Protein 3A4M (pdb70)

Secondary structure (DSSP, 8-state):
--EEEEEE--TTSSHHHHHHHHHHHHHHTT--EEEE-THHHHTTSSS--GGGHHHHHHHHHHHHHHHHTTSEEEE-S---SHHHHHHHHHHHHHTT-EEEEEEEE--HHHHHHHHHHTT-SS-HHHHHHHHHH---TTSS-GGG--SEEEETTS---HHHHHHHHHHHHTSPP---HHHHHHHHHHHHHHHHHHHHT--HHHHHHHHHHHHHHHHHHH---HHHHHHHHHHHHHH-/--EEEEEE--TTSSHHHHHHHHHHHHHHTT--EEEE-THHHHTTSSS--TTHHHHHHHHHHHHHHHHHTTSEEEE-S---SHHHHHHHHHHHHHTT-EEEEEEEE--HHHHHHHHHHTT-SS-HHHHHHHHHH---TTSS-GGG--SEEEETTS---HHHHHHHHHHHHTSPP---HHHHHHHHHHHHHHHHHHHTT--HHHHHHHHHHHHHHHHHHH---HHHHHHHHHHHHHH-

Radius of gyration: 24.43 Å; Cα contacts (8 Å, |Δi|>4): 632; chains: 2; bounding box: 71×42×61 Å

Structure (mmCIF, N/CA/C/O backbone):
data_3A4M
#
_entry.id   3A4M
#
_cell.length_a   58.156
_cell.length_b   74.524
_cell.length_c   64.817
_cell.angle_alpha   90.00
_cell.angle_beta   113.37
_cell.angle_gamma   90.00
#
_symmetry.space_group_name_H-M   'P 1 21 1'
#
loop_
_entity.id
_entity.type
_entity.pdbx_description
1 polymer 'L-seryl-tRNA(Sec) kinase'
2 non-polymer "ADENOSINE-5'-DIPHOSPHATE"
3 non-polymer 'MAGNESIUM ION'
4 non-polymer 'IODIDE ION'
5 non-polymer 1,2-ETHANEDIOL
6 water water
#
loop_
_atom_site.group_PDB
_atom_site.id
_atom_site.type_symbol
_atom_site.label_atom_id
_atom_site.label_alt_id
_atom_site.label_comp_id
_atom_site.label_asym_id
_atom_site.label_entity_id
_atom_site.label_seq_id
_atom_site.pdbx_PDB_ins_code
_atom_site.Cartn_x
_atom_site.Cartn_y
_atom_site.Cartn_z
_atom_site.occupancy
_atom_site.B_iso_or_equiv
_atom_site.auth_seq_id
_atom_site.auth_comp_id
_atom_site.auth_asym_id
_atom_site.auth_atom_id
_atom_site.pdbx_PDB_model_num
ATOM 1 N N . ASP A 1 3 ? 10.219 11.256 6.260 1.00 37.75 3 ASP A N 1
ATOM 2 C CA . ASP A 1 3 ? 10.888 10.233 7.054 1.00 33.60 3 ASP A CA 1
ATOM 3 C C . ASP A 1 3 ? 9.895 9.250 7.627 1.00 28.47 3 ASP A C 1
ATOM 4 O O . ASP A 1 3 ? 10.102 8.045 7.509 1.00 27.74 3 ASP A O 1
ATOM 9 N N . ILE A 1 4 ? 8.817 9.789 8.205 1.00 24.17 4 ILE A N 1
ATOM 10 C CA . ILE A 1 4 ? 7.742 9.000 8.734 1.00 18.25 4 ILE A CA 1
ATOM 11 C C . ILE A 1 4 ? 6.683 9.015 7.634 1.00 20.50 4 ILE A C 1
ATOM 12 O O . ILE A 1 4 ? 6.541 10.021 6.942 1.00 25.35 4 ILE A O 1
ATOM 17 N N . MET A 1 5 ? 5.972 7.912 7.410 1.00 17.43 5 MET A N 1
ATOM 18 C CA . MET A 1 5 ? 4.853 7.885 6.440 1.00 17.65 5 MET A CA 1
ATOM 19 C C . MET A 1 5 ? 3.638 7.228 7.065 1.00 15.26 5 MET A C 1
ATOM 20 O O . MET A 1 5 ? 3.791 6.306 7.922 1.00 15.68 5 MET A O 1
ATOM 25 N N . LEU A 1 6 ? 2.444 7.651 6.594 1.00 15.21 6 LEU A N 1
ATOM 26 C CA . LEU A 1 6 ? 1.173 7.047 6.901 1.00 14.19 6 LEU A CA 1
ATOM 27 C C . LEU A 1 6 ? 0.786 6.038 5.806 1.00 19.23 6 LEU A C 1
ATOM 28 O O . LEU A 1 6 ? 0.689 6.388 4.637 1.00 19.80 6 LEU A O 1
ATOM 33 N N . ILE A 1 7 ? 0.566 4.775 6.165 1.00 13.19 7 ILE A N 1
ATOM 34 C CA . ILE A 1 7 ? 0.168 3.786 5.152 1.00 12.45 7 ILE A CA 1
ATOM 35 C C . ILE A 1 7 ? -1.311 3.454 5.429 1.00 15.45 7 ILE A C 1
ATOM 36 O O . ILE A 1 7 ? -1.661 3.114 6.567 1.00 15.26 7 ILE A O 1
ATOM 41 N N . ILE A 1 8 ? -2.148 3.627 4.405 1.00 11.81 8 ILE A N 1
ATOM 42 C CA . ILE A 1 8 ? -3.642 3.492 4.522 1.00 11.91 8 ILE A CA 1
ATOM 43 C C . ILE A 1 8 ? -4.016 2.292 3.737 1.00 14.24 8 ILE A C 1
ATOM 44 O O . ILE A 1 8 ? -4.011 2.295 2.483 1.00 16.95 8 ILE A O 1
ATOM 49 N N . LEU A 1 9 ? -4.351 1.205 4.435 1.00 16.64 9 LEU A N 1
ATOM 50 C CA . LEU A 1 9 ? -4.972 0.080 3.749 1.00 16.96 9 LEU A CA 1
ATOM 51 C C . LEU A 1 9 ? -6.428 0.316 3.438 1.00 16.23 9 LEU A C 1
ATOM 52 O O . LEU A 1 9 ? -7.150 1.103 4.065 1.00 15.27 9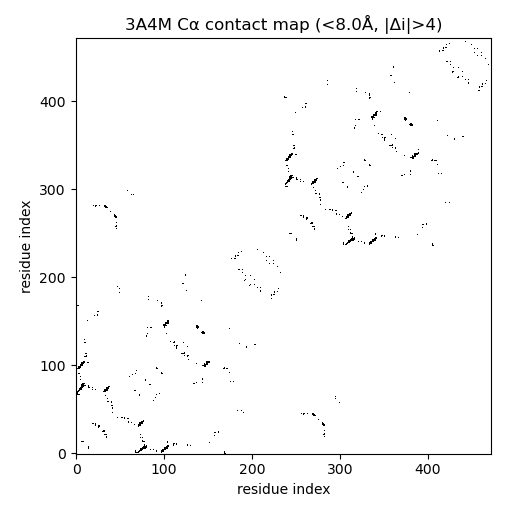 LEU A O 1
ATOM 57 N N . THR A 1 10 ? -6.876 -0.348 2.391 1.00 14.26 10 THR A N 1
ATOM 58 C CA . THR A 1 10 ? -8.301 -0.317 2.086 1.00 15.26 10 THR A CA 1
ATOM 59 C C . THR A 1 10 ? -8.635 -1.622 1.391 1.00 19.31 10 THR A C 1
ATOM 60 O O . THR A 1 10 ? -7.826 -2.145 0.615 1.00 18.14 10 THR A O 1
ATOM 64 N N . GLY A 1 11 ? -9.737 -2.241 1.794 1.00 17.85 11 GLY A N 1
ATOM 65 C CA . GLY A 1 11 ? -10.141 -3.463 1.109 1.00 16.07 11 GLY A CA 1
ATOM 66 C C . GLY A 1 11 ? -11.183 -4.198 1.944 1.00 21.48 11 GLY A C 1
ATOM 67 O O . GLY A 1 11 ? -11.287 -3.980 3.189 1.00 17.43 11 GLY A O 1
ATOM 68 N N . LEU A 1 12 ? -11.964 -5.049 1.271 1.00 18.81 12 LEU A N 1
ATOM 69 C CA . LEU A 1 12 ? -13.150 -5.631 1.921 1.00 18.35 12 LEU A CA 1
ATOM 70 C C . LEU A 1 12 ? -12.759 -6.659 3.005 1.00 18.25 12 LEU A C 1
ATOM 71 O O . LEU A 1 12 ? -11.593 -7.109 3.083 1.00 19.48 12 LEU A O 1
ATOM 76 N N . PRO A 1 13 ? -13.742 -7.039 3.857 1.00 20.76 13 PRO A N 1
ATOM 77 C CA . PRO A 1 13 ? -13.485 -8.019 4.923 1.00 19.23 13 PRO A CA 1
ATOM 78 C C . PRO A 1 13 ? -13.054 -9.367 4.320 1.00 21.66 13 PRO A C 1
ATOM 79 O O . PRO A 1 13 ? -13.601 -9.852 3.337 1.00 17.99 13 PRO A O 1
ATOM 83 N N . GLY A 1 14 ? -12.013 -9.918 4.929 1.00 19.45 14 GLY A N 1
ATOM 84 C CA . GLY A 1 14 ? -11.459 -11.211 4.510 1.00 22.10 14 GLY A CA 1
ATOM 85 C C . GLY A 1 14 ? -10.392 -11.070 3.461 1.00 18.34 14 GLY A C 1
ATOM 86 O O . GLY A 1 14 ? -9.774 -12.067 3.025 1.00 19.04 14 GLY A O 1
ATOM 87 N N . VAL A 1 15 ? -10.197 -9.849 2.958 1.00 18.11 15 VAL A N 1
ATOM 88 C CA . VAL A 1 15 ? -9.221 -9.647 1.893 1.00 16.53 15 VAL A CA 1
ATOM 89 C C . VAL A 1 15 ? -7.763 -9.907 2.309 1.00 19.67 15 VAL A C 1
ATOM 90 O O . VAL A 1 15 ? -6.972 -10.299 1.443 1.00 20.65 15 VAL A O 1
ATOM 94 N N . GLY A 1 16 ? -7.441 -9.681 3.590 1.00 20.83 16 GLY A N 1
ATOM 95 C CA . GLY A 1 16 ? -6.174 -9.999 4.198 1.00 18.75 16 GLY A CA 1
ATOM 96 C C . GLY A 1 16 ? -5.440 -8.717 4.647 1.00 18.73 16 GLY A C 1
ATOM 97 O O . GLY A 1 16 ? -4.209 -8.679 4.690 1.00 15.23 16 GLY A O 1
ATOM 98 N N . LYS A 1 17 ? -6.183 -7.655 4.979 1.00 16.23 17 LYS A N 1
ATOM 99 C CA . LYS A 1 17 ? -5.537 -6.481 5.575 1.00 16.18 17 LYS A CA 1
ATOM 100 C C . LYS A 1 17 ? -4.739 -6.762 6.830 1.00 16.68 17 LYS A C 1
ATOM 101 O O . LYS A 1 17 ? -3.625 -6.235 6.980 1.00 15.74 17 LYS A O 1
ATOM 107 N N . SER A 1 18 ? -5.345 -7.474 7.823 1.00 18.54 18 SER A N 1
ATOM 108 C CA . SER A 1 18 ? -4.581 -7.703 9.059 1.00 18.78 18 SER A CA 1
ATOM 109 C C . SER A 1 18 ? -3.306 -8.517 8.822 1.00 19.61 18 SER A C 1
ATOM 110 O O . SER A 1 18 ? -2.261 -8.204 9.371 1.00 15.19 18 SER A O 1
ATOM 113 N N . THR A 1 19 ? -3.412 -9.554 7.992 1.00 17.84 19 THR A N 1
ATOM 114 C CA . THR A 1 19 ? -2.283 -10.446 7.732 1.00 16.27 19 THR A CA 1
ATOM 115 C C . THR A 1 19 ? -1.210 -9.630 6.993 1.00 17.87 19 THR A C 1
ATOM 116 O O . THR A 1 19 ? 0.042 -9.663 7.333 1.00 18.01 19 THR A O 1
ATOM 120 N N . PHE A 1 20 ? -1.682 -8.845 6.033 1.00 18.61 20 PHE A N 1
ATOM 121 C CA . PHE A 1 20 ? -0.738 -8.018 5.240 1.00 19.42 20 PHE A CA 1
ATOM 122 C C . PHE A 1 20 ? -0.062 -6.980 6.164 1.00 15.55 20 PHE A C 1
ATOM 123 O O . PHE A 1 20 ? 1.152 -6.781 6.150 1.00 17.03 20 PHE A O 1
ATOM 131 N N . SER A 1 21 ? -0.842 -6.411 7.094 1.00 17.50 21 SER A N 1
ATOM 132 C CA . SER A 1 21 ? -0.244 -5.368 7.961 1.00 16.44 21 SER A CA 1
ATOM 133 C C . SER A 1 21 ? 0.930 -5.974 8.790 1.00 16.72 21 SER A C 1
ATOM 134 O O . SER A 1 21 ? 2.001 -5.383 8.979 1.00 15.95 21 SER A O 1
ATOM 137 N N . LYS A 1 22 ? 0.650 -7.151 9.360 1.00 19.80 22 LYS A N 1
ATOM 138 C CA . LYS A 1 22 ? 1.578 -7.836 10.218 1.00 17.82 22 LYS A CA 1
ATOM 139 C C . LYS A 1 22 ? 2.853 -8.188 9.459 1.00 19.12 22 LYS A C 1
ATOM 140 O O . LYS A 1 22 ? 3.951 -7.960 9.978 1.00 18.41 22 LYS A O 1
ATOM 146 N N . ASN A 1 23 ? 2.706 -8.697 8.261 1.00 15.98 23 ASN A N 1
ATOM 147 C CA . ASN A 1 23 ? 3.832 -9.024 7.402 1.00 20.66 23 ASN A CA 1
ATOM 148 C C . ASN A 1 23 ? 4.633 -7.823 6.993 1.00 17.54 23 ASN A C 1
ATOM 149 O O . ASN A 1 23 ? 5.840 -7.873 7.077 1.00 18.17 23 ASN A O 1
ATOM 154 N N . LEU A 1 24 ? 3.943 -6.782 6.554 1.00 17.48 24 LEU A N 1
ATOM 155 C CA . LEU A 1 24 ? 4.593 -5.509 6.148 1.00 18.97 24 LEU A CA 1
ATOM 156 C C . LEU A 1 24 ? 5.311 -4.898 7.346 1.00 16.53 24 LEU A C 1
ATOM 157 O O . LEU A 1 24 ? 6.502 -4.491 7.256 1.00 16.68 24 LEU A O 1
ATOM 162 N N . ALA A 1 25 ? 4.645 -4.847 8.508 1.00 15.40 25 ALA A N 1
ATOM 163 C CA . ALA A 1 25 ? 5.330 -4.314 9.708 1.00 14.53 25 ALA A CA 1
ATOM 164 C C . ALA A 1 25 ? 6.590 -5.115 10.063 1.00 16.76 25 ALA A C 1
ATOM 165 O O . ALA A 1 25 ? 7.562 -4.549 10.498 1.00 17.16 25 ALA A O 1
ATOM 167 N N . LYS A 1 26 ? 6.548 -6.431 9.930 1.00 17.63 26 LYS A N 1
ATOM 168 C CA . LYS A 1 26 ? 7.715 -7.195 10.302 1.00 22.61 26 LYS A CA 1
ATOM 169 C C . LYS A 1 26 ? 8.885 -6.828 9.355 1.00 22.14 26 LYS A C 1
ATOM 170 O O . LYS A 1 26 ? 10.000 -6.633 9.839 1.00 22.74 26 LYS A O 1
ATOM 176 N N . ILE A 1 27 ? 8.648 -6.730 8.037 1.00 21.93 27 ILE A N 1
ATOM 177 C CA . ILE A 1 27 ? 9.738 -6.342 7.103 1.00 20.94 27 ILE A CA 1
ATOM 178 C C . ILE A 1 27 ? 10.238 -4.919 7.331 1.00 23.16 27 ILE A C 1
ATOM 179 O O . ILE A 1 27 ? 11.466 -4.624 7.313 1.00 18.63 27 ILE A O 1
ATOM 184 N N . LEU A 1 28 ? 9.308 -4.006 7.565 1.00 16.99 28 LEU A N 1
ATOM 185 C CA . LEU A 1 28 ? 9.744 -2.649 7.856 1.00 17.63 28 LEU A CA 1
ATOM 186 C C . LEU A 1 28 ? 10.631 -2.612 9.108 1.00 16.52 28 LEU A C 1
ATOM 187 O O . LEU A 1 28 ? 11.705 -1.913 9.156 1.00 18.68 28 LEU A O 1
ATOM 192 N N . SER A 1 29 ? 10.243 -3.358 10.166 1.00 16.31 29 SER A N 1
ATOM 193 C CA . SER A 1 29 ? 10.973 -3.235 11.406 1.00 17.60 29 SER A CA 1
ATOM 194 C C . SER A 1 29 ? 12.363 -3.888 11.192 1.00 19.88 29 SER A C 1
ATOM 195 O O . SER A 1 29 ? 13.367 -3.496 11.821 1.00 20.67 29 SER A O 1
ATOM 198 N N . LYS A 1 30 ? 12.401 -4.864 10.300 1.00 19.60 30 LYS A N 1
ATOM 199 C CA . LYS A 1 30 ? 13.674 -5.568 9.972 1.00 24.06 30 LYS A CA 1
ATOM 200 C C . LYS A 1 30 ? 14.638 -4.565 9.296 1.00 23.54 30 LYS A C 1
ATOM 201 O O . LYS A 1 30 ? 15.888 -4.677 9.379 1.00 24.53 30 LYS A O 1
ATOM 207 N N . ASN A 1 31 ? 14.068 -3.550 8.638 1.00 23.22 31 ASN A N 1
ATOM 208 C CA . ASN A 1 31 ? 14.885 -2.458 8.093 1.00 23.11 31 ASN A CA 1
ATOM 209 C C . ASN A 1 31 ? 15.013 -1.267 9.047 1.00 19.56 31 ASN A C 1
ATOM 210 O O . ASN A 1 31 ? 15.347 -0.173 8.618 1.00 19.39 31 ASN A O 1
ATOM 215 N N . ASN A 1 32 ? 14.810 -1.512 10.334 1.00 18.93 32 ASN A N 1
ATOM 216 C CA . ASN A 1 32 ? 14.981 -0.505 11.368 1.00 19.59 32 ASN A CA 1
ATOM 217 C C . ASN A 1 32 ? 13.977 0.637 11.203 1.00 21.14 32 ASN A C 1
ATOM 218 O O . ASN A 1 32 ? 14.271 1.760 11.574 1.00 24.99 32 ASN A O 1
ATOM 223 N N . ILE A 1 33 ? 12.784 0.349 10.664 1.00 17.22 33 ILE A N 1
ATOM 224 C CA . ILE A 1 33 ? 11.802 1.441 10.654 1.00 16.93 33 ILE A CA 1
ATOM 225 C C . ILE A 1 33 ? 10.901 1.204 11.903 1.00 16.85 33 ILE A C 1
ATOM 226 O O . ILE A 1 33 ? 10.472 0.084 12.146 1.00 16.04 33 ILE A O 1
ATOM 231 N N . ASP A 1 34 ? 10.582 2.282 12.620 1.00 17.64 34 ASP A N 1
ATOM 232 C CA . ASP A 1 34 ? 9.651 2.162 13.762 1.00 18.15 34 ASP A CA 1
ATOM 233 C C . ASP A 1 34 ? 8.259 2.332 13.189 1.00 16.77 34 ASP A C 1
ATOM 234 O O . ASP A 1 34 ? 7.924 3.403 12.695 1.00 16.87 34 ASP A O 1
ATOM 239 N N . VAL A 1 35 ? 7.473 1.251 13.261 1.00 16.94 35 VAL A N 1
ATOM 240 C CA . VAL A 1 35 ? 6.126 1.266 12.676 1.00 15.91 35 VAL A CA 1
ATOM 241 C C . VAL A 1 35 ? 5.118 0.653 13.668 1.00 16.93 35 VAL A C 1
ATOM 242 O O . VAL A 1 35 ? 5.460 -0.252 14.406 1.00 14.38 35 VAL A O 1
ATOM 246 N N . ILE A 1 36 ? 3.918 1.227 13.702 1.00 13.95 36 ILE A N 1
ATOM 247 C CA . ILE A 1 36 ? 2.834 0.681 14.490 1.00 14.33 36 ILE A CA 1
ATOM 248 C C . ILE A 1 36 ? 1.593 0.341 13.608 1.00 13.10 36 ILE A C 1
ATOM 249 O O . ILE A 1 36 ? 1.306 1.010 12.598 1.00 14.64 36 ILE A O 1
ATOM 254 N N . VAL A 1 37 ? 0.877 -0.731 13.932 1.00 12.94 37 VAL A N 1
ATOM 255 C CA . VAL A 1 37 ? -0.306 -1.067 13.100 1.00 11.58 37 VAL A CA 1
ATOM 256 C C . VAL A 1 37 ? -1.496 -0.666 13.926 1.00 14.57 37 VAL A C 1
ATOM 257 O O . VAL A 1 37 ? -1.620 -1.113 15.086 1.00 15.27 37 VAL A O 1
ATOM 261 N N . LEU A 1 38 ? -2.366 0.195 13.390 1.00 12.18 38 LEU A N 1
ATOM 262 C CA . LEU A 1 38 ? -3.496 0.676 14.175 1.00 13.67 38 LEU A CA 1
ATOM 263 C C . LEU A 1 38 ? -4.775 0.516 13.381 1.00 15.87 38 LEU A C 1
ATOM 264 O O . LEU A 1 38 ? -4.819 0.771 12.183 1.00 15.97 38 LEU A O 1
ATOM 269 N N . GLY A 1 39 ? -5.842 0.075 14.055 1.00 13.11 39 GLY A N 1
ATOM 270 C CA . GLY A 1 39 ? -7.096 -0.116 13.336 1.00 15.45 39 GLY A CA 1
ATOM 271 C C . GLY A 1 39 ? -8.248 0.001 14.333 1.00 17.80 39 GLY A C 1
ATOM 272 O O . GLY A 1 39 ? -7.971 -0.209 15.525 1.00 15.88 39 GLY A O 1
ATOM 273 N N . SER A 1 40 ? -9.458 0.294 13.831 1.00 16.94 40 SER A N 1
ATOM 274 C CA . SER A 1 40 ? -10.657 0.466 14.691 1.00 16.06 40 SER A CA 1
ATOM 275 C C . SER A 1 40 ? -10.985 -0.786 15.459 1.00 14.78 40 SER A C 1
ATOM 276 O O . SER A 1 40 ? -11.557 -0.686 16.548 1.00 16.95 40 SER A O 1
ATOM 279 N N . ASP A 1 41 ? -10.603 -1.961 14.949 1.00 17.80 41 ASP A N 1
ATOM 280 C CA . ASP A 1 41 ? -10.998 -3.193 15.669 1.00 20.29 41 ASP A CA 1
ATOM 281 C C . ASP A 1 41 ? -10.251 -3.285 17.029 1.00 21.46 41 ASP A C 1
ATOM 282 O O . ASP A 1 41 ? -10.697 -3.967 17.966 1.00 20.34 41 ASP A O 1
ATOM 287 N N . LEU A 1 42 ? -9.132 -2.572 17.144 1.00 15.95 42 LEU A N 1
ATOM 288 C CA . LEU A 1 42 ? -8.455 -2.465 18.436 1.00 18.54 42 LEU A CA 1
ATOM 289 C C . LEU A 1 42 ? -9.381 -2.028 19.551 1.00 20.27 42 LEU A C 1
ATOM 290 O O . LEU A 1 42 ? -9.400 -2.632 20.676 1.00 19.31 42 LEU A O 1
ATOM 295 N N . ILE A 1 43 ? -10.128 -0.964 19.280 1.00 17.05 43 ILE A N 1
ATOM 296 C CA . ILE A 1 43 ? -11.015 -0.389 20.311 1.00 17.82 43 ILE A CA 1
ATOM 297 C C . ILE A 1 43 ? -12.380 -1.079 20.365 1.00 16.93 43 ILE A C 1
ATOM 298 O O . ILE A 1 43 ? -12.949 -1.363 21.457 1.00 14.66 43 ILE A O 1
ATOM 303 N N . ARG A 1 44 ? -12.884 -1.364 19.191 1.00 16.13 44 ARG A N 1
ATOM 304 C CA . ARG A 1 44 ? -14.209 -2.038 19.030 1.00 18.25 44 ARG A CA 1
ATOM 305 C C . ARG A 1 44 ? -14.260 -3.366 19.785 1.00 18.00 44 ARG A C 1
ATOM 306 O O . ARG A 1 44 ? -15.265 -3.646 20.480 1.00 21.03 44 ARG A O 1
ATOM 314 N N . GLU A 1 45 ? -13.193 -4.156 19.684 1.00 17.14 45 GLU A N 1
ATOM 315 C CA . GLU A 1 45 ? -13.156 -5.473 20.297 1.00 19.29 45 GLU A CA 1
ATOM 316 C C . GLU A 1 45 ? -12.786 -5.406 21.802 1.00 17.03 45 GLU A C 1
ATOM 317 O O . GLU A 1 45 ? -12.748 -6.445 22.478 1.00 18.47 45 GLU A O 1
ATOM 323 N N . SER A 1 46 ? -12.600 -4.206 22.314 1.00 16.28 46 SER A N 1
ATOM 324 C CA . SER A 1 46 ? -12.283 -3.996 23.725 1.00 19.99 46 SER A CA 1
ATOM 325 C C . SER A 1 46 ? -13.594 -3.841 24.488 1.00 16.01 46 SER A C 1
ATOM 326 O O . SER A 1 46 ? -13.603 -3.830 25.734 1.00 14.90 46 SER A O 1
ATOM 329 N N . PHE A 1 47 ? -14.699 -3.693 23.759 1.00 14.99 47 PHE A N 1
ATOM 330 C CA . PHE A 1 47 ? -16.013 -3.737 24.470 1.00 16.28 47 PHE A CA 1
ATOM 331 C C . PHE A 1 47 ? -16.497 -5.210 24.410 1.00 21.00 47 PHE A C 1
ATOM 332 O O . PHE A 1 47 ? -16.116 -5.980 23.486 1.00 17.85 47 PHE A O 1
ATOM 340 N N . PRO A 1 48 ? -17.284 -5.627 25.407 1.00 19.32 48 PRO A N 1
ATOM 341 C CA . PRO A 1 48 ? -17.702 -7.030 25.460 1.00 18.30 48 PRO A CA 1
ATOM 342 C C . PRO A 1 48 ? -18.845 -7.265 24.451 1.00 22.01 48 PRO A C 1
ATOM 343 O O . PRO A 1 48 ? -19.110 -8.429 24.019 1.00 23.04 48 PRO A O 1
ATOM 347 N N . VAL A 1 49 ? -19.501 -6.184 24.047 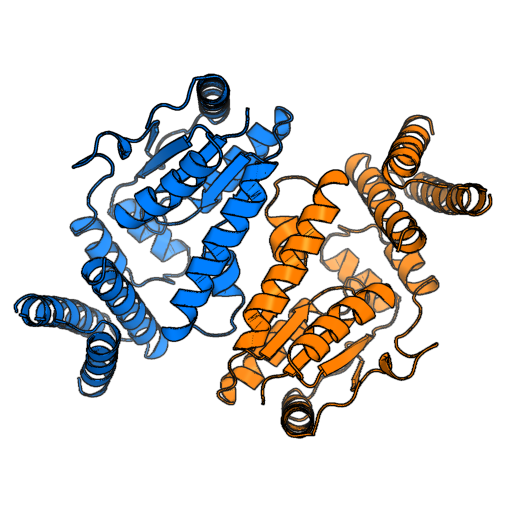1.00 17.39 49 VAL A N 1
ATOM 348 C CA . VAL A 1 49 ? -20.637 -6.259 23.076 1.00 20.94 49 VAL A CA 1
ATOM 349 C C . VAL A 1 49 ? -20.560 -5.102 22.096 1.00 22.04 49 VAL A C 1
ATOM 350 O O . VAL A 1 49 ? -19.753 -4.185 22.297 1.00 20.19 49 VAL A O 1
ATOM 354 N N . TRP A 1 50 ? -21.320 -5.162 20.993 1.00 19.85 50 TRP A N 1
ATOM 355 C CA . TRP A 1 50 ? -21.310 -4.049 20.078 1.00 21.71 50 TRP A CA 1
ATOM 356 C C . TRP A 1 50 ? -22.601 -3.233 20.263 1.00 21.64 50 TRP A C 1
ATOM 357 O O . TRP A 1 50 ? -23.685 -3.793 20.378 1.00 23.12 50 TRP A O 1
ATOM 368 N N . LYS A 1 51 ? -22.497 -1.921 20.273 1.00 19.47 51 LYS A N 1
ATOM 369 C CA . LYS A 1 51 ? -23.673 -1.053 20.228 1.00 21.69 51 LYS A CA 1
ATOM 370 C C . LYS A 1 51 ? -23.318 0.064 19.327 1.00 24.92 51 LYS A C 1
ATOM 371 O O . LYS A 1 51 ? -22.177 0.538 19.333 1.00 22.76 51 LYS A O 1
ATOM 377 N N . GLU A 1 52 ? -24.306 0.519 18.572 1.00 24.12 52 GLU A N 1
ATOM 378 C CA . GLU A 1 52 ? -24.123 1.594 17.624 1.00 22.00 52 GLU A CA 1
ATOM 379 C C . GLU A 1 52 ? -23.543 2.834 18.251 1.00 22.35 52 GLU A C 1
ATOM 380 O O . GLU A 1 52 ? -22.686 3.476 17.648 1.00 25.27 52 GLU A O 1
ATOM 386 N N . LYS A 1 53 ? -23.957 3.146 19.481 1.00 21.78 53 LYS A N 1
ATOM 387 C CA . LYS A 1 53 ? -23.440 4.303 20.166 1.00 19.79 53 LYS A CA 1
ATOM 388 C C . LYS A 1 53 ? -21.946 4.220 20.536 1.00 17.92 53 LYS A C 1
ATOM 389 O O . LYS A 1 53 ? -21.425 5.243 20.918 1.00 21.23 53 LYS A O 1
ATOM 395 N N . TYR A 1 54 ? -21.308 3.050 20.411 1.00 18.66 54 TYR A N 1
ATOM 396 C CA . TYR A 1 54 ? -19.862 2.968 20.683 1.00 18.93 54 TYR A CA 1
ATOM 397 C C . TYR A 1 54 ? -19.015 3.483 19.475 1.00 24.44 54 TYR A C 1
ATOM 398 O O . TYR A 1 54 ? -17.837 3.795 19.633 1.00 18.45 54 TYR A O 1
ATOM 407 N N . GLU A 1 55 ? -19.611 3.534 18.279 1.00 22.63 55 GLU A N 1
ATOM 408 C CA . GLU A 1 55 ? -18.847 3.702 17.008 1.00 21.03 55 GLU A CA 1
ATOM 409 C C . GLU A 1 55 ? -18.210 5.084 16.951 1.00 20.09 55 GLU A C 1
ATOM 410 O O . GLU A 1 55 ? -17.117 5.302 16.350 1.00 23.72 55 GLU A O 1
ATOM 416 N N . GLU A 1 56 ? -18.837 6.050 17.602 1.00 20.65 56 GLU A N 1
ATOM 417 C CA . GLU A 1 56 ? -18.248 7.373 17.592 1.00 23.98 56 GLU A CA 1
ATOM 418 C C . GLU A 1 56 ? -16.960 7.408 18.401 1.00 26.47 56 GLU A C 1
ATOM 419 O O . GLU A 1 56 ? -15.907 8.044 18.004 1.00 20.16 56 GLU A O 1
ATOM 425 N N . PHE A 1 57 ? -17.022 6.761 19.564 1.00 20.92 57 PHE A N 1
ATOM 426 C CA . PHE A 1 57 ? -15.817 6.709 20.413 1.00 20.84 57 PHE A CA 1
ATOM 427 C C . PHE A 1 57 ? -14.730 5.866 19.769 1.00 20.45 57 PHE A C 1
ATOM 428 O O . PHE A 1 57 ? -13.548 6.179 19.930 1.00 19.53 57 PHE A O 1
ATOM 436 N N . ILE A 1 58 ? -15.151 4.803 19.068 1.00 19.28 58 ILE A N 1
ATOM 437 C CA . ILE A 1 58 ? -14.219 3.878 18.420 1.00 17.70 58 ILE A CA 1
ATOM 438 C C . ILE A 1 58 ? -13.470 4.653 17.339 1.00 19.40 58 ILE A C 1
ATOM 439 O O . ILE A 1 58 ? -12.223 4.594 17.249 1.00 16.46 58 ILE A O 1
ATOM 444 N N . LYS A 1 59 ? -14.214 5.449 16.594 1.00 17.91 59 LYS A N 1
ATOM 445 C CA . LYS A 1 59 ? -13.669 6.166 15.455 1.00 22.03 59 LYS A CA 1
ATOM 446 C C . LYS A 1 59 ? -12.666 7.217 15.912 1.00 21.97 59 LYS A C 1
ATOM 447 O O . LYS A 1 59 ? -11.488 7.261 15.452 1.00 18.12 59 LYS A O 1
ATOM 453 N N . LYS A 1 60 ? -13.121 8.060 16.812 1.00 17.69 60 LYS A N 1
ATOM 454 C CA . LYS A 1 60 ? -12.272 9.121 17.287 1.00 20.03 60 LYS A CA 1
ATOM 455 C C . LYS A 1 60 ? -11.095 8.591 18.053 1.00 16.31 60 LYS A C 1
ATOM 456 O O . LYS A 1 60 ? -9.987 9.159 17.907 1.00 17.08 60 LYS A O 1
ATOM 462 N N . SER A 1 61 ? -11.273 7.499 18.792 1.00 16.07 61 SER A N 1
ATOM 463 C CA . SER A 1 61 ? -10.143 7.007 19.568 1.00 15.04 61 SER A CA 1
ATOM 464 C C . SER A 1 61 ? -9.071 6.502 18.545 1.00 17.32 61 SER A C 1
ATOM 465 O O . SER A 1 61 ? -7.869 6.604 18.767 1.00 17.30 61 SER A O 1
ATOM 468 N N . THR A 1 62 ? -9.543 5.931 17.457 1.00 15.11 62 THR A N 1
ATOM 469 C CA . THR A 1 62 ? -8.651 5.365 16.468 1.00 15.15 62 THR A CA 1
ATOM 470 C C . THR A 1 62 ? -7.854 6.533 15.815 1.00 16.12 62 THR A C 1
ATOM 471 O O . THR A 1 62 ? -6.626 6.465 15.638 1.00 14.89 62 THR A O 1
ATOM 475 N N . TYR A 1 63 ? -8.544 7.590 15.426 1.00 16.99 63 TYR A N 1
ATOM 476 C CA . TYR A 1 63 ? -7.893 8.736 14.806 1.00 17.11 63 TYR A CA 1
ATOM 477 C C . TYR A 1 63 ? -6.939 9.357 15.779 1.00 16.58 63 TYR A C 1
ATOM 478 O O . TYR A 1 63 ? -5.870 9.819 15.426 1.00 14.74 63 TYR A O 1
ATOM 487 N N . ARG A 1 64 ? -7.310 9.406 17.030 1.00 16.20 64 ARG A N 1
ATOM 488 C CA . ARG A 1 64 ? -6.386 9.972 18.020 1.00 19.30 64 ARG A CA 1
ATOM 489 C C . ARG A 1 64 ? -5.073 9.202 18.159 1.00 18.18 64 ARG A C 1
ATOM 490 O O . ARG A 1 64 ? -4.063 9.829 18.364 1.00 16.91 64 ARG A O 1
ATOM 498 N N . LEU A 1 65 ? -5.142 7.880 18.170 1.00 14.69 65 LEU A N 1
ATOM 499 C CA . LEU A 1 65 ? -3.966 7.097 18.365 1.00 16.75 65 LEU A CA 1
ATOM 500 C C . LEU A 1 65 ? -3.125 7.262 17.107 1.00 17.83 65 LEU A C 1
ATOM 501 O O . LEU A 1 65 ? -1.883 7.334 17.188 1.00 15.56 65 LEU A O 1
ATOM 506 N N . ILE A 1 66 ? -3.793 7.347 15.960 1.00 15.23 66 ILE A N 1
ATOM 507 C CA . ILE A 1 66 ? -3.008 7.475 14.697 1.00 18.79 66 ILE A CA 1
ATOM 508 C C . ILE A 1 66 ? -2.272 8.803 14.705 1.00 16.36 66 ILE A C 1
ATOM 509 O O . ILE A 1 66 ? -1.064 8.858 14.408 1.00 16.28 66 ILE A O 1
ATOM 514 N N . ASP A 1 67 ? -3.004 9.871 15.016 1.00 15.21 67 ASP A N 1
ATOM 515 C CA . ASP A 1 67 ? -2.423 11.245 15.083 1.00 18.45 67 ASP A CA 1
ATOM 516 C C . ASP A 1 67 ? -1.199 11.286 16.016 1.00 20.11 67 ASP A C 1
ATOM 517 O O . ASP A 1 67 ? -0.161 11.782 15.649 1.00 17.48 67 ASP A O 1
ATOM 522 N N . SER A 1 68 ? -1.328 10.741 17.216 1.00 17.13 68 SER A N 1
ATOM 523 C CA . SER A 1 68 ? -0.276 10.693 18.235 1.00 16.54 68 SER A CA 1
ATOM 524 C C . SER A 1 68 ? 0.897 9.870 17.714 1.00 18.44 68 SER A C 1
ATOM 525 O O . SER A 1 68 ? 2.069 10.265 17.797 1.00 19.55 68 SER A O 1
ATOM 528 N N . ALA A 1 69 ? 0.575 8.756 17.102 1.00 16.47 69 ALA A N 1
ATOM 529 C CA . ALA A 1 69 ? 1.588 7.820 16.697 1.00 16.86 69 ALA A CA 1
ATOM 530 C C . ALA A 1 69 ? 2.444 8.426 15.552 1.00 17.92 69 ALA A C 1
ATOM 531 O O . ALA A 1 69 ? 3.702 8.288 15.544 1.00 15.71 69 ALA A O 1
ATOM 533 N N . LEU A 1 70 ? 1.745 9.070 14.613 1.00 15.25 70 LEU A N 1
ATOM 534 C CA . LEU A 1 70 ? 2.386 9.529 13.381 1.00 18.49 70 LEU A CA 1
ATOM 535 C C . LEU A 1 70 ? 3.400 10.665 13.648 1.00 18.68 70 LEU A C 1
ATOM 536 O O . LEU A 1 70 ? 4.235 10.928 12.821 1.00 20.76 70 LEU A O 1
ATOM 541 N N . LYS A 1 71 ? 3.352 11.286 14.823 1.00 22.34 71 LYS A N 1
ATOM 542 C CA . LYS A 1 71 ? 4.435 12.175 15.206 1.00 22.39 71 LYS A CA 1
ATOM 543 C C . LYS A 1 71 ? 5.829 11.509 15.346 1.00 23.75 71 LYS A C 1
ATOM 544 O O . LYS A 1 71 ? 6.832 12.163 15.163 1.00 25.32 71 LYS A O 1
ATOM 550 N N . ASN A 1 72 ? 5.879 10.214 15.664 1.00 21.45 72 ASN A N 1
ATOM 551 C CA . ASN A 1 72 ? 7.122 9.532 16.013 1.00 23.87 72 ASN A CA 1
ATOM 552 C C . ASN A 1 72 ? 7.344 8.282 15.148 1.00 23.21 72 ASN A C 1
ATOM 553 O O . ASN A 1 72 ? 8.467 7.840 14.989 1.00 21.20 72 ASN A O 1
ATOM 558 N N . TYR A 1 73 ? 6.279 7.725 14.565 1.00 15.13 73 TYR A N 1
ATOM 559 C CA . TYR A 1 73 ? 6.378 6.367 13.969 1.00 15.91 73 TYR A CA 1
ATOM 560 C C . TYR A 1 73 ? 5.696 6.271 12.642 1.00 16.35 73 TYR A C 1
ATOM 561 O O . TYR A 1 73 ? 4.667 6.948 12.453 1.00 14.17 73 TYR A O 1
ATOM 570 N N . TRP A 1 74 ? 6.136 5.370 11.743 1.00 13.63 74 TRP A N 1
ATOM 571 C CA . TRP A 1 74 ? 5.222 5.073 10.629 1.00 15.28 74 TRP A CA 1
ATOM 572 C C . TRP A 1 74 ? 3.928 4.465 11.175 1.00 15.76 74 TRP A C 1
ATOM 573 O O . TRP A 1 74 ? 3.943 3.820 12.228 1.00 16.37 74 TRP A O 1
ATOM 584 N N . VAL A 1 75 ? 2.846 4.651 10.454 1.00 11.53 75 VAL A N 1
ATOM 585 C CA . VAL A 1 75 ? 1.575 4.023 10.917 1.00 14.05 75 VAL A CA 1
ATOM 586 C C . VAL A 1 75 ? 1.009 3.271 9.789 1.00 14.84 75 VAL A C 1
ATOM 587 O O . VAL A 1 75 ? 0.937 3.819 8.645 1.00 16.10 75 VAL A O 1
ATOM 591 N N . ILE A 1 76 ? 0.635 2.011 10.023 1.00 13.08 76 ILE A N 1
ATOM 592 C CA . ILE A 1 76 ? -0.137 1.303 9.018 1.00 9.92 76 ILE A CA 1
ATOM 593 C C . ILE A 1 76 ? -1.589 1.224 9.542 1.00 13.21 76 ILE A C 1
ATOM 594 O O . ILE A 1 76 ? -1.841 0.663 10.621 1.00 11.52 76 ILE A O 1
ATOM 599 N N . VAL A 1 77 ? -2.515 1.758 8.755 1.00 12.23 77 VAL A N 1
ATOM 600 C CA . VAL A 1 77 ? -3.935 1.792 9.212 1.00 13.03 77 VAL A CA 1
ATOM 601 C C . VAL A 1 77 ? -4.655 0.559 8.656 1.00 13.81 77 VAL A C 1
ATOM 602 O O . VAL A 1 77 ? -4.940 0.463 7.451 1.00 14.26 77 VAL A O 1
ATOM 606 N N . ASP A 1 78 ? -4.904 -0.383 9.571 1.00 13.25 78 ASP A N 1
ATOM 607 C CA . ASP A 1 78 ? -5.495 -1.678 9.255 1.00 15.46 78 ASP A CA 1
ATOM 608 C C . ASP A 1 78 ? -7.032 -1.573 9.429 1.00 16.54 78 ASP A C 1
ATOM 609 O O . ASP A 1 78 ? -7.534 -1.875 10.478 1.00 17.31 78 ASP A O 1
ATOM 614 N N . ASP A 1 79 ? -7.750 -1.118 8.408 1.00 15.35 79 ASP A N 1
ATOM 615 C CA . ASP A 1 79 ? -9.210 -0.915 8.500 1.00 13.79 79 ASP A CA 1
ATOM 616 C C . ASP A 1 79 ? -9.773 -0.993 7.086 1.00 15.81 79 ASP A C 1
ATOM 617 O O . ASP A 1 79 ? -9.009 -0.679 6.101 1.00 15.97 79 ASP A O 1
ATOM 622 N N . THR A 1 80 ? -11.034 -1.414 6.986 1.00 17.03 80 THR A N 1
ATOM 623 C CA . THR A 1 80 ? -11.704 -1.557 5.680 1.00 16.34 80 THR A CA 1
ATOM 624 C C . THR A 1 80 ? -11.565 -0.265 4.884 1.00 17.88 80 THR A C 1
ATOM 625 O O . THR A 1 80 ? -11.272 -0.306 3.687 1.00 17.11 80 THR A O 1
ATOM 629 N N . ASN A 1 81 ? -11.789 0.868 5.556 1.00 16.58 81 ASN A N 1
ATOM 630 C CA . ASN A 1 81 ? -11.765 2.151 4.871 1.00 18.92 81 ASN A CA 1
ATOM 631 C C . ASN A 1 81 ? -12.625 2.105 3.592 1.00 20.00 81 ASN A C 1
ATOM 632 O O . ASN A 1 81 ? -12.214 2.429 2.480 1.00 18.68 81 ASN A O 1
ATOM 637 N N . TYR A 1 82 ? -13.866 1.690 3.802 1.00 17.95 82 TYR A N 1
ATOM 638 C CA . TYR A 1 82 ? -14.802 1.391 2.721 1.00 18.85 82 TYR A CA 1
ATOM 639 C C . TYR A 1 82 ? -15.204 2.671 1.996 1.00 23.84 82 TYR A C 1
ATOM 640 O O . TYR A 1 82 ? -15.461 2.646 0.786 1.00 23.21 82 TYR A O 1
ATOM 649 N N . TYR A 1 83 ? -15.320 3.763 2.743 1.00 18.46 83 TYR A N 1
ATOM 650 C CA . TYR A 1 83 ? -15.749 5.077 2.110 1.00 24.77 83 TYR A CA 1
ATOM 651 C C . TYR A 1 83 ? -14.575 6.020 1.817 1.00 24.54 83 TYR A C 1
ATOM 652 O O . TYR A 1 83 ? -13.639 6.142 2.620 1.00 22.34 83 TYR A O 1
ATOM 661 N N . ASN A 1 84 ? -14.634 6.723 0.692 1.00 22.09 84 ASN A N 1
ATOM 662 C CA . ASN A 1 84 ? -13.604 7.744 0.456 1.00 22.99 84 ASN A CA 1
ATOM 663 C C . ASN A 1 84 ? -13.465 8.811 1.579 1.00 21.34 84 ASN A C 1
ATOM 664 O O . ASN A 1 84 ? -12.369 9.344 1.799 1.00 20.54 84 ASN A O 1
ATOM 669 N N . SER A 1 85 ? -14.550 9.080 2.313 1.00 22.63 85 SER A N 1
ATOM 670 C CA . SER A 1 85 ? -14.493 10.077 3.402 1.00 21.77 85 SER A CA 1
ATOM 671 C C . SER A 1 85 ? -13.595 9.577 4.563 1.00 21.56 85 SER A C 1
ATOM 672 O O . SER A 1 85 ? -12.947 10.362 5.291 1.00 19.32 85 SER A O 1
ATOM 675 N N . MET A 1 86 ? -13.461 8.248 4.663 1.00 20.03 86 MET A N 1
ATOM 676 C CA . MET A 1 86 ? -12.581 7.702 5.662 1.00 19.88 86 MET A CA 1
ATOM 677 C C . MET A 1 86 ? -11.153 7.893 5.240 1.00 18.36 86 MET A C 1
ATOM 678 O O . MET A 1 86 ? -10.310 8.271 6.045 1.00 17.16 86 MET A O 1
ATOM 683 N N . ARG A 1 87 ? -10.877 7.570 3.984 1.00 16.23 87 ARG A N 1
ATOM 684 C CA . ARG A 1 87 ? -9.566 7.776 3.466 1.00 17.13 87 ARG A CA 1
ATOM 685 C C . ARG A 1 87 ? -9.196 9.266 3.515 1.00 19.55 87 ARG A C 1
ATOM 686 O O . ARG A 1 87 ? -8.046 9.590 3.838 1.00 18.64 87 ARG A O 1
ATOM 694 N N . ARG A 1 88 ? -10.155 10.159 3.290 1.00 19.41 88 ARG A N 1
ATOM 695 C CA . ARG A 1 88 ? -9.825 11.594 3.358 1.00 23.19 88 ARG A CA 1
ATOM 696 C C . ARG A 1 88 ? -9.425 12.032 4.780 1.00 20.66 88 ARG A C 1
ATOM 697 O O . ARG A 1 88 ? -8.439 12.796 4.962 1.00 22.21 88 ARG A O 1
ATOM 705 N N . ASP A 1 89 ? -10.196 11.548 5.774 1.00 19.65 89 ASP A N 1
ATOM 706 C CA . ASP A 1 89 ? -9.960 11.845 7.181 1.00 18.89 89 ASP A CA 1
ATOM 707 C C . ASP A 1 89 ? -8.557 11.392 7.574 1.00 18.29 89 ASP A C 1
ATOM 708 O O . ASP A 1 89 ? -7.817 12.074 8.340 1.00 17.03 89 ASP A O 1
ATOM 713 N N . LEU A 1 90 ? -8.156 10.213 7.106 1.00 16.71 90 LEU A N 1
ATOM 714 C CA . LEU A 1 90 ? -6.781 9.786 7.440 1.00 14.49 90 LEU A CA 1
ATOM 715 C C . LEU A 1 90 ? -5.667 10.597 6.738 1.00 18.81 90 LEU A C 1
ATOM 716 O O . LEU A 1 90 ? -4.639 10.909 7.332 1.00 17.92 90 LEU A O 1
ATOM 721 N N . ILE A 1 91 ? -5.872 10.914 5.466 1.00 17.44 91 ILE A N 1
ATOM 722 C CA . ILE A 1 91 ? -4.869 11.669 4.729 1.00 19.61 91 ILE A CA 1
ATOM 723 C C . ILE A 1 91 ? -4.701 13.041 5.386 1.00 21.03 91 ILE A C 1
ATOM 724 O O . ILE A 1 91 ? -3.608 13.541 5.460 1.00 18.54 91 ILE A O 1
ATOM 729 N N . ASN A 1 92 ? -5.788 13.563 5.967 1.00 21.15 92 ASN A N 1
ATOM 730 C CA . ASN A 1 92 ? -5.746 14.837 6.708 1.00 22.92 92 ASN A CA 1
ATOM 731 C C . ASN A 1 92 ? -4.871 14.789 7.935 1.00 25.78 92 ASN A C 1
ATOM 732 O O . ASN A 1 92 ? -4.359 15.796 8.382 1.00 21.90 92 ASN A O 1
ATOM 737 N N . ILE A 1 93 ? -4.686 13.602 8.488 1.00 20.26 93 ILE A N 1
ATOM 738 C CA . ILE A 1 93 ? -3.792 13.500 9.612 1.00 19.53 93 ILE A CA 1
ATOM 739 C C . ILE A 1 93 ? -2.354 13.656 9.097 1.00 21.10 93 ILE A C 1
ATOM 740 O O . ILE A 1 93 ? -1.558 14.357 9.736 1.00 22.59 93 ILE A O 1
ATOM 745 N N . ALA A 1 94 ? -2.038 12.996 7.981 1.00 18.97 94 ALA A N 1
ATOM 746 C CA . ALA A 1 94 ? -0.682 13.096 7.419 1.00 21.07 94 ALA A CA 1
ATOM 747 C C . ALA A 1 94 ? -0.435 14.557 7.035 1.00 22.14 94 ALA A C 1
ATOM 748 O O . ALA A 1 94 ? 0.618 15.119 7.352 1.00 20.57 94 ALA A O 1
ATOM 750 N N . LYS A 1 95 ? -1.440 15.117 6.373 1.00 21.98 95 LYS A N 1
ATOM 751 C CA . LYS A 1 95 ? -1.405 16.521 5.944 1.00 28.48 95 LYS A CA 1
ATOM 752 C C . LYS A 1 95 ? -1.086 17.482 7.054 1.00 24.13 95 LYS A C 1
ATOM 753 O O . LYS A 1 95 ? -0.307 18.424 6.873 1.00 25.60 95 LYS A O 1
ATOM 759 N N . LYS A 1 96 ? -1.718 17.266 8.200 1.00 25.21 96 LYS A N 1
ATOM 760 C CA . LYS A 1 96 ? -1.423 18.039 9.412 1.00 28.95 96 LYS A CA 1
ATOM 761 C C . LYS A 1 96 ? 0.072 18.057 9.840 1.00 29.96 96 LYS A C 1
ATOM 762 O O . LYS A 1 96 ? 0.607 19.081 10.254 1.00 28.35 96 LYS A O 1
ATOM 768 N N . TYR A 1 97 ? 0.753 16.933 9.743 1.00 27.66 97 TYR A N 1
ATOM 769 C CA . TYR A 1 97 ? 2.118 16.879 10.173 1.00 28.89 97 TYR A CA 1
ATOM 770 C C . TYR A 1 97 ? 3.092 16.844 8.979 1.00 22.56 97 TYR A C 1
ATOM 771 O O . TYR A 1 97 ? 4.262 16.494 9.155 1.00 24.92 97 TYR A O 1
ATOM 780 N N . ASN A 1 98 ? 2.591 17.210 7.792 1.00 22.11 98 ASN A N 1
ATOM 781 C CA . ASN A 1 98 ? 3.370 17.222 6.548 1.00 24.44 98 ASN A CA 1
ATOM 782 C C . ASN A 1 98 ? 4.064 15.887 6.370 1.00 23.06 98 ASN A C 1
ATOM 783 O O . ASN A 1 98 ? 5.252 15.830 6.095 1.00 23.79 98 ASN A O 1
ATOM 788 N N . LYS A 1 99 ? 3.330 14.785 6.538 1.00 21.07 99 LYS A N 1
ATOM 789 C CA . LYS A 1 99 ? 3.951 13.469 6.258 1.00 21.45 99 LYS A CA 1
ATOM 790 C C . LYS A 1 99 ? 3.456 12.924 4.914 1.00 19.73 99 LYS A C 1
ATOM 791 O O . LYS A 1 99 ? 2.309 13.134 4.539 1.00 19.37 99 LYS A O 1
ATOM 797 N N . ASN A 1 100 ? 4.270 12.130 4.244 1.00 21.20 100 ASN A N 1
ATOM 798 C CA . ASN A 1 100 ? 3.808 11.415 3.073 1.00 18.79 100 ASN A CA 1
ATOM 799 C C . ASN A 1 100 ? 2.752 10.384 3.455 1.00 19.72 100 ASN A C 1
ATOM 800 O O . ASN A 1 100 ? 2.662 9.996 4.602 1.00 19.90 100 ASN A O 1
ATOM 805 N N . TYR A 1 101 ? 2.025 9.892 2.480 1.00 18.85 101 TYR A N 1
ATOM 806 C CA . TYR A 1 101 ? 1.074 8.802 2.734 1.00 18.29 101 TYR A CA 1
ATOM 807 C C . TYR A 1 101 ? 0.997 7.925 1.501 1.00 20.10 101 TYR A C 1
ATOM 808 O O . TYR A 1 101 ? 1.349 8.332 0.387 1.00 20.49 101 TYR A O 1
ATOM 817 N N . ALA A 1 102 ? 0.597 6.684 1.703 1.00 17.41 102 ALA A N 1
ATOM 818 C CA . ALA A 1 102 ? 0.419 5.756 0.621 1.00 16.07 102 ALA A CA 1
ATOM 819 C C . ALA A 1 102 ? -0.820 4.901 0.909 1.00 16.88 102 ALA A C 1
ATOM 820 O O . ALA A 1 102 ? -0.889 4.245 1.984 1.00 16.61 102 ALA A O 1
ATOM 822 N N . ILE A 1 103 ? -1.771 4.928 -0.030 1.00 18.04 103 ILE A N 1
ATOM 823 C CA . ILE A 1 103 ? -2.956 4.048 0.013 1.00 16.68 103 ILE A CA 1
ATOM 824 C C . ILE A 1 103 ? -2.585 2.692 -0.624 1.00 18.02 103 ILE A C 1
ATOM 825 O O . ILE A 1 103 ? -2.103 2.614 -1.749 1.00 19.21 103 ILE A O 1
ATOM 830 N N . ILE A 1 104 ? -2.800 1.605 0.099 1.00 16.19 104 ILE A N 1
ATOM 831 C CA . ILE A 1 104 ? -2.556 0.322 -0.502 1.00 16.71 104 ILE A CA 1
ATOM 832 C C . ILE A 1 104 ? -3.890 -0.373 -0.561 1.00 19.04 104 ILE A C 1
ATOM 833 O O . ILE A 1 104 ? -4.504 -0.673 0.483 1.00 16.34 104 ILE A O 1
ATOM 838 N N . TYR A 1 105 ? -4.381 -0.606 -1.782 1.00 15.88 105 TYR A N 1
ATOM 839 C CA . TYR A 1 105 ? -5.644 -1.286 -1.981 1.00 18.91 105 TYR A CA 1
ATOM 840 C C . TYR A 1 105 ? -5.465 -2.774 -2.195 1.00 18.71 105 TYR A C 1
ATOM 841 O O . TYR A 1 105 ? -4.740 -3.166 -3.142 1.00 20.88 105 TYR A O 1
ATOM 850 N N . LEU A 1 106 ? -6.041 -3.568 -1.304 1.00 17.09 106 LEU A N 1
ATOM 851 C CA . LEU A 1 106 ? -5.918 -5.051 -1.404 1.00 18.51 106 LEU A CA 1
ATOM 852 C C . LEU A 1 106 ? -7.216 -5.576 -2.010 1.00 19.98 106 LEU A C 1
ATOM 853 O O . LEU A 1 106 ? -8.273 -5.227 -1.550 1.00 19.49 106 LEU A O 1
ATOM 858 N N . LYS A 1 107 ? -7.120 -6.456 -2.988 1.00 17.77 107 LYS A N 1
ATOM 859 C CA . LYS A 1 107 ? -8.325 -6.944 -3.589 1.00 20.82 107 LYS A CA 1
ATOM 860 C C . LYS A 1 107 ? -8.249 -8.435 -3.754 1.00 21.03 107 LYS A C 1
ATOM 861 O O . LYS A 1 107 ? -7.158 -8.996 -3.754 1.00 21.37 107 LYS A O 1
ATOM 867 N N . ALA A 1 108 ? -9.427 -9.041 -3.840 1.00 24.30 108 ALA A N 1
ATOM 868 C CA . ALA A 1 108 ? -9.592 -10.456 -4.168 1.00 21.99 108 ALA A CA 1
ATOM 869 C C . ALA A 1 108 ? -11.017 -10.643 -4.726 1.00 23.12 108 ALA A C 1
ATOM 870 O O . ALA A 1 108 ? -11.905 -9.827 -4.514 1.00 23.84 108 ALA A O 1
ATOM 872 N N . SER A 1 109 ? -11.243 -11.720 -5.459 1.00 19.80 109 SER A N 1
ATOM 873 C CA . SER A 1 109 ? -12.529 -11.811 -6.090 1.00 23.75 109 SER A CA 1
ATOM 874 C C . SER A 1 109 ? -13.510 -12.132 -4.953 1.00 26.14 109 SER A C 1
ATOM 875 O O . SER A 1 109 ? -13.118 -12.606 -3.858 1.00 24.08 109 SER A O 1
ATOM 878 N N . LEU A 1 110 ? -14.772 -11.875 -5.221 1.00 22.68 110 LEU A N 1
ATOM 879 C CA . LEU A 1 110 ? -15.855 -12.228 -4.295 1.00 23.59 110 LEU A CA 1
ATOM 880 C C . LEU A 1 110 ? -15.829 -13.693 -3.846 1.00 23.79 110 LEU A C 1
ATOM 881 O O . LEU A 1 110 ? -16.017 -14.007 -2.672 1.00 25.15 110 LEU A O 1
ATOM 886 N N . ASP A 1 111 ? -15.646 -14.600 -4.788 1.00 24.37 111 ASP A N 1
ATOM 887 C CA . ASP A 1 111 ? -15.601 -16.003 -4.468 1.00 23.29 111 ASP A CA 1
ATOM 888 C C . ASP A 1 111 ? -14.578 -16.277 -3.402 1.00 27.34 111 ASP A C 1
ATOM 889 O O . ASP A 1 111 ? -14.867 -17.019 -2.440 1.00 24.72 111 ASP A O 1
ATOM 894 N N . VAL A 1 112 ? -13.404 -15.634 -3.525 1.00 20.80 112 VAL A N 1
ATOM 895 C CA . VAL A 1 112 ? -12.335 -15.813 -2.543 1.00 22.20 112 VAL A CA 1
ATOM 896 C C . VAL A 1 112 ? -12.713 -15.225 -1.190 1.00 22.99 112 VAL A C 1
ATOM 897 O O . VAL A 1 112 ? -12.459 -15.865 -0.162 1.00 24.39 112 VAL A O 1
ATOM 901 N N . LEU A 1 113 ? -13.222 -13.978 -1.194 1.00 22.03 113 LEU A N 1
ATOM 902 C CA . LEU A 1 113 ? -13.694 -13.388 0.056 1.00 20.64 113 LEU A CA 1
ATOM 903 C C . LEU A 1 113 ? -14.767 -14.239 0.767 1.00 21.51 113 LEU A C 1
ATOM 904 O O . LEU A 1 113 ? -14.727 -14.416 1.981 1.00 19.93 113 LEU A O 1
ATOM 909 N N . ILE A 1 114 ? -15.735 -14.747 0.028 1.00 22.95 114 ILE A N 1
ATOM 910 C CA . ILE A 1 114 ? -16.721 -15.571 0.701 1.00 25.54 114 ILE A CA 1
ATOM 911 C C . ILE A 1 114 ? -16.124 -16.807 1.364 1.00 25.46 114 ILE A C 1
ATOM 912 O O . ILE A 1 114 ? -16.413 -17.124 2.551 1.00 24.97 114 ILE A O 1
ATOM 917 N N . ARG A 1 115 ? -15.284 -17.502 0.606 1.00 23.69 115 ARG A N 1
ATOM 918 C CA . ARG A 1 115 ? -14.670 -18.691 1.117 1.00 23.10 115 ARG A CA 1
ATOM 919 C C . ARG A 1 115 ? -13.756 -18.464 2.278 1.00 22.65 115 ARG A C 1
ATOM 920 O O . ARG A 1 115 ? -13.700 -19.276 3.190 1.00 23.86 115 ARG A O 1
ATOM 928 N N . ARG A 1 116 ? -13.032 -17.336 2.281 1.00 21.44 116 ARG A N 1
ATOM 929 C CA . ARG A 1 116 ? -12.225 -16.974 3.422 1.00 23.01 116 ARG A CA 1
ATOM 930 C C . ARG A 1 116 ? -13.158 -16.677 4.629 1.00 24.34 116 ARG A C 1
ATOM 931 O O . ARG A 1 116 ? -12.838 -17.016 5.758 1.00 27.14 116 ARG A O 1
ATOM 939 N N . ASN A 1 117 ? -14.267 -16.019 4.341 1.00 22.58 117 ASN A N 1
ATOM 940 C CA . ASN A 1 117 ? -15.254 -15.724 5.417 1.00 24.60 117 ASN A CA 1
ATOM 941 C C . ASN A 1 117 ? -15.757 -17.015 6.057 1.00 26.34 117 ASN A C 1
ATOM 942 O O . ASN A 1 117 ? -15.741 -17.173 7.283 1.00 29.50 117 ASN A O 1
ATOM 947 N N . ILE A 1 118 ? -16.158 -17.939 5.199 1.00 24.40 118 ILE A N 1
ATOM 948 C CA . ILE A 1 118 ? -16.637 -19.277 5.637 1.00 26.76 118 ILE A CA 1
ATOM 949 C C . ILE A 1 118 ? -15.602 -19.960 6.491 1.00 31.63 118 ILE A C 1
ATOM 950 O O . ILE A 1 118 ? -15.900 -20.479 7.566 1.00 28.74 118 ILE A O 1
ATOM 955 N N . GLU A 1 119 ? -14.360 -19.963 6.015 1.00 29.38 119 GLU A N 1
ATOM 956 C CA . GLU A 1 119 ? -13.248 -20.436 6.823 1.00 34.12 119 GLU A CA 1
ATOM 957 C C . GLU A 1 119 ? -13.025 -19.813 8.215 1.00 36.90 119 GLU A C 1
ATOM 958 O O . GLU A 1 119 ? -12.521 -20.515 9.094 1.00 39.23 119 GLU A O 1
ATOM 964 N N . ARG A 1 120 ? -13.316 -18.521 8.387 1.00 31.46 120 ARG A N 1
ATOM 965 C CA . ARG A 1 120 ? -13.039 -17.786 9.633 1.00 35.30 120 ARG A CA 1
ATOM 966 C C . ARG A 1 120 ? -14.240 -17.987 10.558 1.00 36.35 120 ARG A C 1
ATOM 967 O O . ARG A 1 120 ? -14.318 -17.404 11.639 1.00 36.88 120 ARG A O 1
ATOM 975 N N . GLY A 1 121 ? -15.188 -18.801 10.117 1.00 34.20 121 GLY A N 1
ATOM 976 C CA . GLY A 1 121 ? -16.393 -19.003 10.906 1.00 34.68 121 GLY A CA 1
ATOM 977 C C . GLY A 1 121 ? -17.467 -17.953 10.707 1.00 37.15 121 GLY A C 1
ATOM 978 O O . GLY A 1 121 ? -18.157 -17.582 11.659 1.00 37.20 121 GLY A O 1
ATOM 979 N N . GLU A 1 122 ? -17.590 -17.469 9.471 1.00 33.58 122 GLU A N 1
ATOM 980 C CA . GLU A 1 122 ? -18.641 -16.524 9.035 1.00 33.80 122 GLU A CA 1
ATOM 981 C C . GLU A 1 122 ? -19.087 -15.504 10.088 1.00 35.46 122 GLU A C 1
ATOM 982 O O . GLU A 1 122 ? -20.268 -15.381 10.427 1.00 36.26 122 GLU A O 1
ATOM 988 N N . LYS A 1 123 ? -18.117 -14.762 10.597 1.00 38.07 123 LYS A N 1
ATOM 989 C CA . LYS A 1 123 ? -18.398 -13.784 11.629 1.00 42.10 123 LYS A CA 1
ATOM 990 C C . LYS A 1 123 ? -19.265 -12.686 11.015 1.00 37.65 123 LYS A C 1
ATOM 991 O O . LYS A 1 123 ? -20.219 -12.213 11.653 1.00 40.37 123 LYS A O 1
ATOM 997 N N . ILE A 1 124 ? -18.979 -12.339 9.755 1.00 36.68 124 ILE A N 1
ATOM 998 C CA . ILE A 1 124 ? -19.851 -11.433 9.009 1.00 28.78 124 ILE A CA 1
ATOM 999 C C . ILE A 1 124 ? -20.704 -12.280 8.068 1.00 30.39 124 ILE A C 1
ATOM 1000 O O . ILE A 1 124 ? -20.228 -13.242 7.475 1.00 29.36 124 ILE A O 1
ATOM 1005 N N . PRO A 1 125 ? -21.957 -11.911 7.903 1.00 30.81 125 PRO A N 1
ATOM 1006 C CA . PRO A 1 125 ? -22.763 -12.814 7.089 1.00 28.55 125 PRO A CA 1
ATOM 1007 C C . PRO A 1 125 ? -22.235 -12.742 5.671 1.00 27.40 125 PRO A C 1
ATOM 1008 O O . PRO A 1 125 ? -21.816 -11.647 5.225 1.00 24.40 125 PRO A O 1
ATOM 1012 N N . ASN A 1 126 ? -22.263 -13.867 4.973 1.00 26.31 126 ASN A N 1
ATOM 1013 C CA . ASN A 1 126 ? -21.831 -13.897 3.555 1.00 28.33 126 ASN A CA 1
ATOM 1014 C C . ASN A 1 126 ? -22.599 -12.904 2.690 1.00 27.12 126 ASN A C 1
ATOM 1015 O O . ASN A 1 126 ? -21.995 -12.226 1.803 1.00 22.92 126 ASN A O 1
ATOM 1020 N N . GLU A 1 127 ? -23.922 -12.809 2.948 1.00 25.32 127 GLU A N 1
ATOM 1021 C CA . GLU A 1 127 ? -24.793 -11.906 2.187 1.00 29.85 127 GLU A CA 1
ATOM 1022 C C . GLU A 1 127 ? -24.366 -10.446 2.355 1.00 25.54 127 GLU A C 1
ATOM 1023 O O . GLU A 1 127 ? -24.532 -9.624 1.457 1.00 25.48 127 GLU A O 1
ATOM 1029 N N . VAL A 1 128 ? -23.817 -10.113 3.509 1.00 23.25 128 VAL A N 1
ATOM 1030 C CA . VAL A 1 128 ? -23.418 -8.745 3.705 1.00 20.18 128 VAL A CA 1
ATOM 1031 C C . VAL A 1 128 ? -22.106 -8.474 2.943 1.00 22.06 128 VAL A C 1
ATOM 1032 O O . VAL A 1 128 ? -21.877 -7.369 2.499 1.00 22.50 128 VAL A O 1
ATOM 1036 N N . ILE A 1 129 ? -21.227 -9.464 2.821 1.00 22.19 129 ILE A N 1
ATOM 1037 C CA . ILE A 1 129 ? -19.946 -9.238 2.094 1.00 20.43 129 ILE A CA 1
ATOM 1038 C C . ILE A 1 129 ? -20.257 -9.143 0.653 1.00 21.77 129 ILE A C 1
ATOM 1039 O O . ILE A 1 129 ? -19.649 -8.365 -0.097 1.00 22.12 129 ILE A O 1
ATOM 1044 N N . LYS A 1 130 ? -21.268 -9.898 0.228 1.00 24.44 130 LYS A N 1
ATOM 1045 C CA . LYS A 1 130 ? -21.661 -9.819 -1.157 1.00 24.18 130 LYS A CA 1
ATOM 1046 C C . LYS A 1 130 ? -22.224 -8.400 -1.493 1.00 25.14 130 LYS A C 1
ATOM 1047 O O . LYS A 1 130 ? -21.863 -7.806 -2.516 1.00 25.37 130 LYS A O 1
ATOM 1053 N N . LYS A 1 131 ? -23.040 -7.831 -0.608 1.00 22.40 131 LYS A N 1
ATOM 1054 C CA . LYS A 1 131 ? -23.552 -6.482 -0.852 1.00 26.28 131 LYS A CA 1
ATOM 1055 C C . LYS A 1 131 ? -22.433 -5.437 -0.824 1.00 26.14 131 LYS A C 1
ATOM 1056 O O . LYS A 1 131 ? -22.377 -4.528 -1.653 1.00 26.38 131 LYS A O 1
ATOM 1062 N N . MET A 1 132 ? -21.573 -5.559 0.170 1.00 21.53 132 MET A N 1
ATOM 1063 C CA . MET A 1 132 ? -20.348 -4.740 0.192 1.00 22.54 132 MET A CA 1
ATOM 1064 C C . MET A 1 132 ? -19.546 -4.759 -1.113 1.00 26.46 132 MET A C 1
ATOM 1065 O O . MET A 1 132 ? -19.024 -3.743 -1.509 1.00 24.33 132 MET A O 1
ATOM 1070 N N . TYR A 1 133 ? -19.368 -5.936 -1.697 1.00 22.51 133 TYR A N 1
ATOM 1071 C CA . TYR A 1 133 ? -18.508 -6.083 -2.862 1.00 23.77 133 TYR A CA 1
ATOM 1072 C C . TYR A 1 133 ? -19.186 -5.375 -4.035 1.00 24.89 133 TYR A C 1
ATOM 1073 O O . TYR A 1 133 ? -18.546 -4.623 -4.746 1.00 28.85 133 TYR A O 1
ATOM 1082 N N . GLU A 1 134 ? -20.492 -5.598 -4.189 1.00 28.84 134 GLU A N 1
ATOM 1083 C CA . GLU A 1 134 ? -21.253 -4.988 -5.287 1.00 31.58 134 GLU A CA 1
ATOM 1084 C C . GLU A 1 134 ? -21.198 -3.451 -5.257 1.00 30.84 134 GLU A C 1
ATOM 1085 O O . GLU A 1 134 ? -21.078 -2.825 -6.298 1.00 37.84 134 GLU A O 1
ATOM 1091 N N . LYS A 1 135 ? -21.340 -2.884 -4.060 1.00 29.41 135 LYS A N 1
ATOM 1092 C CA . LYS A 1 135 ? -21.428 -1.457 -3.792 1.00 27.99 135 LYS A CA 1
ATOM 1093 C C . LYS A 1 135 ? -20.086 -0.717 -3.581 1.00 30.76 135 LYS A C 1
ATOM 1094 O O . LYS A 1 135 ? -20.064 0.511 -3.447 1.00 29.38 135 LYS A O 1
ATOM 1100 N N . PHE A 1 136 ? -18.973 -1.437 -3.492 1.00 30.61 136 PHE A N 1
ATOM 1101 C CA . PHE A 1 136 ? -17.684 -0.793 -3.112 1.00 30.46 136 PHE A CA 1
ATOM 1102 C C . PHE A 1 136 ? -17.216 0.116 -4.261 1.00 31.25 136 PHE A C 1
ATOM 1103 O O . PHE A 1 136 ? -17.180 -0.314 -5.422 1.00 29.33 136 PHE A O 1
ATOM 1111 N N . ASP A 1 137 ? -16.936 1.380 -3.956 1.00 27.35 137 ASP A N 1
ATOM 1112 C CA . ASP A 1 137 ? -16.301 2.287 -4.965 1.00 30.60 137 ASP A CA 1
ATOM 1113 C C . ASP A 1 137 ? -14.797 2.139 -4.829 1.00 30.35 137 ASP A C 1
ATOM 1114 O O . ASP A 1 137 ? -14.224 2.543 -3.793 1.00 30.96 137 ASP A O 1
ATOM 1119 N N . GLU A 1 138 ? -14.158 1.544 -5.838 1.00 29.05 138 GLU A N 1
ATOM 1120 C CA . GLU A 1 138 ? -12.708 1.303 -5.742 1.00 31.91 138 GLU A CA 1
ATOM 1121 C C . GLU A 1 138 ? -11.967 2.652 -5.622 1.00 29.64 138 GLU A C 1
ATOM 1122 O O . GLU A 1 138 ? -12.341 3.633 -6.247 1.00 27.09 138 GLU A O 1
ATOM 1128 N N . PRO A 1 139 ? -10.955 2.692 -4.762 1.00 24.79 139 PRO A N 1
ATOM 1129 C CA . PRO A 1 139 ? -10.290 3.968 -4.465 1.00 25.22 139 PRO A CA 1
ATOM 1130 C C . PRO A 1 139 ? -9.737 4.604 -5.694 1.00 28.55 139 PRO A C 1
ATOM 1131 O O . PRO A 1 139 ? -9.190 3.907 -6.557 1.00 27.37 139 PRO A O 1
ATOM 1135 N N . GLY A 1 140 ? -9.865 5.919 -5.744 1.00 30.19 140 GLY A N 1
ATOM 1136 C CA . GLY A 1 140 ? -9.218 6.728 -6.742 1.00 30.81 140 GLY A CA 1
ATOM 1137 C C . GLY A 1 140 ? -10.158 6.941 -7.892 1.00 37.18 140 GLY A C 1
ATOM 1138 O O . GLY A 1 140 ? -9.753 7.387 -8.951 1.00 36.66 140 GLY A O 1
ATOM 1139 N N . LYS A 1 141 ? -11.435 6.631 -7.684 1.00 37.65 141 LYS A N 1
ATOM 1140 C CA . LYS A 1 141 ? -12.343 6.627 -8.820 1.00 38.58 141 LYS A CA 1
ATOM 1141 C C . LYS A 1 141 ? -12.847 8.030 -9.091 1.00 44.07 141 LYS A C 1
ATOM 1142 O O . LYS A 1 141 ? -13.414 8.293 -10.146 1.00 49.84 141 LYS A O 1
ATOM 1148 N N . LYS A 1 142 ? -12.604 8.927 -8.149 1.00 42.07 142 LYS A N 1
ATOM 1149 C CA . LYS A 1 142 ? -13.205 10.251 -8.120 1.00 41.59 142 LYS A CA 1
ATOM 1150 C C . LYS A 1 142 ? -12.162 11.330 -7.804 1.00 41.54 142 LYS A C 1
ATOM 1151 O O . LYS A 1 142 ? -12.151 12.388 -8.449 1.00 43.51 142 LYS A O 1
ATOM 1157 N N . TYR A 1 143 ? -11.313 11.071 -6.792 1.00 34.95 143 TYR A N 1
ATOM 1158 C CA . TYR A 1 143 ? -10.222 11.992 -6.422 1.00 33.92 143 TYR A CA 1
ATOM 1159 C C . TYR A 1 143 ? -8.785 11.509 -6.676 1.00 35.66 143 TYR A C 1
ATOM 1160 O O . TYR A 1 143 ? -8.381 10.348 -6.387 1.00 30.52 143 TYR A O 1
ATOM 1169 N N . LYS A 1 144 ? -8.002 12.415 -7.251 1.00 35.50 144 LYS A N 1
ATOM 1170 C CA . LYS A 1 144 ? -6.588 12.132 -7.474 1.00 33.96 144 LYS A CA 1
ATOM 1171 C C . LYS A 1 144 ? -5.890 11.799 -6.173 1.00 30.81 144 LYS A C 1
ATOM 1172 O O . LYS A 1 144 ? -4.975 10.983 -6.174 1.00 28.27 144 LYS A O 1
ATOM 1178 N N . TRP A 1 145 ? -6.302 12.404 -5.063 1.00 29.89 145 TRP A N 1
ATOM 1179 C CA . TRP A 1 145 ? -5.547 12.165 -3.830 1.00 24.23 145 TRP A CA 1
ATOM 1180 C C . TRP A 1 145 ? -5.881 10.749 -3.282 1.00 25.20 145 TRP A C 1
ATOM 1181 O O . TRP A 1 145 ? -5.175 10.246 -2.414 1.00 21.65 145 TRP A O 1
ATOM 1192 N N . ASP A 1 146 ? -6.912 10.135 -3.841 1.00 23.24 146 ASP A N 1
ATOM 1193 C CA . ASP A 1 146 ? -7.420 8.854 -3.364 1.00 24.10 146 ASP A CA 1
ATOM 1194 C C . ASP A 1 146 ? -6.853 7.703 -4.187 1.00 24.36 146 ASP A C 1
ATOM 1195 O O . ASP A 1 146 ? -7.217 6.531 -3.960 1.00 23.37 146 ASP A O 1
ATOM 1200 N N . GLU A 1 147 ? -6.003 7.981 -5.188 1.00 24.62 147 GLU A N 1
ATOM 1201 C CA . GLU A 1 147 ? -5.505 6.898 -6.008 1.00 25.91 147 GLU A CA 1
ATOM 1202 C C . GLU A 1 147 ? -4.438 6.113 -5.223 1.00 21.52 147 GLU A C 1
ATOM 1203 O O . GLU A 1 147 ? -3.581 6.696 -4.575 1.00 24.09 147 GLU A O 1
ATOM 1209 N N . PRO A 1 148 ? -4.547 4.767 -5.232 1.00 22.63 148 PRO A N 1
ATOM 1210 C CA . PRO A 1 148 ? -3.607 3.879 -4.547 1.00 21.82 148 PRO A CA 1
ATOM 1211 C C . PRO A 1 148 ? -2.228 3.982 -5.080 1.00 18.66 148 PRO A C 1
ATOM 1212 O O . PRO A 1 148 ? -1.971 4.108 -6.291 1.00 20.37 148 PRO A O 1
ATOM 1216 N N . PHE A 1 149 ? -1.300 3.886 -4.152 1.00 20.00 149 PHE A N 1
ATOM 1217 C CA . PHE A 1 149 ? 0.123 3.770 -4.498 1.00 20.01 149 PHE A CA 1
ATOM 1218 C C . PHE A 1 149 ? 0.393 2.344 -5.017 1.00 19.89 149 PHE A C 1
ATOM 1219 O O . PHE A 1 149 ? 1.190 2.131 -5.947 1.00 18.30 149 PHE A O 1
ATOM 1227 N N . LEU A 1 150 ? -0.292 1.374 -4.446 1.00 18.43 150 LEU A N 1
ATOM 1228 C CA . LEU A 1 150 ? -0.134 -0.039 -4.823 1.00 19.13 150 LEU A CA 1
ATOM 1229 C C . LEU A 1 150 ? -1.504 -0.672 -4.821 1.00 21.64 150 LEU A C 1
ATOM 1230 O O . LEU A 1 150 ? -2.295 -0.453 -3.868 1.00 18.57 150 LEU A O 1
ATOM 1235 N N . ILE A 1 151 ? -1.781 -1.506 -5.832 1.00 21.54 151 ILE A N 1
ATOM 1236 C CA . ILE A 1 151 ? -2.970 -2.361 -5.777 1.00 22.88 151 ILE A CA 1
ATOM 1237 C C . ILE A 1 151 ? -2.496 -3.795 -5.722 1.00 23.93 151 ILE A C 1
ATOM 1238 O O . ILE A 1 151 ? -1.745 -4.228 -6.588 1.00 22.86 151 ILE A O 1
ATOM 1243 N N . ILE A 1 152 ? -2.927 -4.551 -4.722 1.00 19.49 152 ILE A N 1
ATOM 1244 C CA . ILE A 1 152 ? -2.332 -5.814 -4.502 1.00 18.84 152 ILE A CA 1
ATOM 1245 C C . ILE A 1 152 ? -3.371 -6.907 -4.550 1.00 23.27 152 ILE A C 1
ATOM 1246 O O . ILE A 1 152 ? -4.438 -6.867 -3.860 1.00 22.41 152 ILE A O 1
ATOM 1251 N N . ASP A 1 153 ? -3.109 -7.894 -5.383 1.00 23.64 153 ASP A N 1
ATOM 1252 C CA . ASP A 1 153 ? -4.059 -9.000 -5.542 1.00 22.14 153 ASP A CA 1
ATOM 1253 C C . ASP A 1 153 ? -3.692 -10.069 -4.505 1.00 24.04 153 ASP A C 1
ATOM 1254 O O . ASP A 1 153 ? -2.631 -10.673 -4.591 1.00 20.95 153 ASP A O 1
ATOM 1259 N N . THR A 1 154 ? -4.534 -10.298 -3.478 1.00 20.71 154 THR A N 1
ATOM 1260 C CA . THR A 1 154 ? -4.095 -11.168 -2.377 1.00 22.96 154 THR A CA 1
ATOM 1261 C C . THR A 1 154 ? -4.276 -12.676 -2.664 1.00 24.12 154 THR A C 1
ATOM 1262 O O . THR A 1 154 ? -4.119 -13.487 -1.750 1.00 23.36 154 THR A O 1
ATOM 1266 N N . THR A 1 155 ? -4.598 -13.030 -3.905 1.00 24.13 155 THR A N 1
ATOM 1267 C CA . THR A 1 155 ? -4.564 -14.465 -4.291 1.00 22.76 155 THR A CA 1
ATOM 1268 C C . THR A 1 155 ? -3.268 -14.733 -5.053 1.00 29.47 155 THR A C 1
ATOM 1269 O O . THR A 1 155 ? -2.969 -15.889 -5.469 1.00 28.89 155 THR A O 1
ATOM 1273 N N . LYS A 1 156 ? -2.498 -13.681 -5.253 1.00 22.78 156 LYS A N 1
ATOM 1274 C CA . LYS A 1 156 ? -1.230 -13.856 -5.926 1.00 27.46 156 LYS A CA 1
ATOM 1275 C C . LYS A 1 156 ? -0.039 -13.653 -4.948 1.00 28.97 156 LYS A C 1
ATOM 1276 O O . LYS A 1 156 ? -0.179 -13.145 -3.812 1.00 24.44 156 LYS A O 1
ATOM 1282 N N . ASP A 1 157 ? 1.154 -14.021 -5.392 1.00 26.68 157 ASP A N 1
ATOM 1283 C CA . ASP A 1 157 ? 2.322 -13.934 -4.517 1.00 22.57 157 ASP A CA 1
ATOM 1284 C C . ASP A 1 157 ? 2.534 -12.502 -4.127 1.00 26.99 157 ASP A C 1
ATOM 1285 O O . ASP A 1 157 ? 2.390 -11.641 -4.958 1.00 26.81 157 ASP A O 1
ATOM 1290 N N . ILE A 1 158 ? 2.780 -12.214 -2.857 1.00 27.46 158 ILE A N 1
ATOM 1291 C CA . ILE A 1 158 ? 3.069 -10.841 -2.583 1.00 27.94 158 ILE A CA 1
ATOM 1292 C C . ILE A 1 158 ? 4.519 -10.630 -2.079 1.00 28.32 158 ILE A C 1
ATOM 1293 O O . ILE A 1 158 ? 4.984 -11.294 -1.176 1.00 31.90 158 ILE A O 1
ATOM 1298 N N . ASP A 1 159 ? 5.260 -9.733 -2.713 1.00 26.33 159 ASP A N 1
ATOM 1299 C CA . ASP A 1 159 ? 6.694 -9.609 -2.451 1.00 24.42 159 ASP A CA 1
ATOM 1300 C C . ASP A 1 159 ? 6.965 -8.472 -1.455 1.00 26.72 159 ASP A C 1
ATOM 1301 O O . ASP A 1 159 ? 7.170 -7.307 -1.820 1.00 23.05 159 ASP A O 1
ATOM 1306 N N . PHE A 1 160 ? 6.938 -8.805 -0.174 1.00 24.44 160 PHE A N 1
ATOM 1307 C CA . PHE A 1 160 ? 7.058 -7.746 0.821 1.00 27.57 160 PHE A CA 1
ATOM 1308 C C . PHE A 1 160 ? 8.347 -6.919 0.701 1.00 26.43 160 PHE A C 1
ATOM 1309 O O . PHE A 1 160 ? 8.371 -5.720 1.047 1.00 24.32 160 PHE A O 1
ATOM 1317 N N . ASN A 1 161 ? 9.433 -7.546 0.222 1.00 27.88 161 ASN A N 1
ATOM 1318 C CA . ASN A 1 161 ? 10.682 -6.824 0.211 1.00 26.09 161 ASN A CA 1
ATOM 1319 C C . ASN A 1 161 ? 10.575 -5.673 -0.740 1.00 24.51 161 ASN A C 1
ATOM 1320 O O . ASN A 1 161 ? 11.035 -4.584 -0.447 1.00 27.63 161 ASN A O 1
ATOM 1325 N N . GLU A 1 162 ? 10.005 -5.979 -1.901 1.00 25.23 162 GLU A N 1
ATOM 1326 C CA . GLU A 1 162 ? 9.776 -5.047 -2.982 1.00 28.07 162 GLU A CA 1
ATOM 1327 C C . GLU A 1 162 ? 8.893 -3.914 -2.456 1.00 26.57 162 GLU A C 1
ATOM 1328 O O . GLU A 1 162 ? 9.178 -2.713 -2.666 1.00 26.24 162 GLU A O 1
ATOM 1334 N N . ILE A 1 163 ? 7.820 -4.300 -1.751 1.00 24.66 163 ILE A N 1
ATOM 1335 C CA . ILE A 1 163 ? 6.849 -3.309 -1.255 1.00 23.62 163 ILE A CA 1
ATOM 1336 C C . ILE A 1 163 ? 7.525 -2.431 -0.212 1.00 21.33 163 ILE A C 1
ATOM 1337 O O . ILE A 1 163 ? 7.457 -1.212 -0.295 1.00 23.22 163 ILE A O 1
ATOM 1342 N N . ALA A 1 164 ? 8.294 -3.038 0.701 1.00 22.80 164 ALA A N 1
ATOM 1343 C CA . ALA A 1 164 ? 9.097 -2.243 1.630 1.00 21.46 164 ALA A CA 1
ATOM 1344 C C . ALA A 1 164 ? 10.026 -1.244 0.860 1.00 26.65 164 ALA A C 1
ATOM 1345 O O . ALA A 1 164 ? 10.095 -0.043 1.168 1.00 21.95 164 ALA A O 1
ATOM 1347 N N . LYS A 1 165 ? 10.747 -1.749 -0.137 1.00 23.58 165 LYS A N 1
ATOM 1348 C CA . LYS A 1 165 ? 11.684 -0.919 -0.842 1.00 26.36 165 LYS A CA 1
ATOM 1349 C C . LYS A 1 165 ? 10.992 0.307 -1.428 1.00 22.47 165 LYS A C 1
ATOM 1350 O O . LYS A 1 165 ? 11.423 1.410 -1.244 1.00 23.01 165 LYS A O 1
ATOM 1356 N N . LYS A 1 166 ? 9.843 0.089 -2.062 1.00 22.79 166 LYS A N 1
ATOM 1357 C CA . LYS A 1 166 ? 9.102 1.141 -2.739 1.00 24.18 166 LYS A CA 1
ATOM 1358 C C . LYS A 1 166 ? 8.563 2.124 -1.733 1.00 22.79 166 LYS A C 1
ATOM 1359 O O . LYS A 1 166 ? 8.481 3.304 -1.996 1.00 21.11 166 LYS A O 1
ATOM 1365 N N . LEU A 1 167 ? 8.092 1.609 -0.592 1.00 21.98 167 LEU A N 1
ATOM 1366 C CA . LEU A 1 167 ? 7.524 2.516 0.429 1.00 19.39 167 LEU A CA 1
ATOM 1367 C C . LEU A 1 167 ? 8.589 3.334 1.064 1.00 20.79 167 LEU A C 1
ATOM 1368 O O . LEU A 1 167 ? 8.392 4.505 1.386 1.00 19.59 167 LEU A O 1
ATOM 1373 N N . ILE A 1 168 ? 9.757 2.730 1.305 1.00 21.25 168 ILE A N 1
ATOM 1374 C CA . ILE A 1 168 ? 10.783 3.568 1.900 1.00 21.95 168 ILE A CA 1
ATOM 1375 C C . ILE A 1 168 ? 11.335 4.607 0.879 1.00 21.95 168 ILE A C 1
ATOM 1376 O O . ILE A 1 168 ? 11.688 5.679 1.294 1.00 21.34 168 ILE A O 1
ATOM 1381 N N . GLU A 1 169 ? 11.256 4.318 -0.421 1.00 24.89 169 GLU A N 1
ATOM 1382 C CA . GLU A 1 169 ? 11.617 5.352 -1.409 1.00 29.32 169 GLU A CA 1
ATOM 1383 C C . GLU A 1 169 ? 10.584 6.494 -1.338 1.00 28.15 169 GLU A C 1
ATOM 1384 O O . GLU A 1 169 ? 10.917 7.702 -1.279 1.00 27.08 169 GLU A O 1
ATOM 1390 N N . LYS A 1 170 ? 9.320 6.098 -1.354 1.00 25.21 170 LYS A N 1
ATOM 1391 C CA . LYS A 1 170 ? 8.240 7.052 -1.291 1.00 26.38 170 LYS A CA 1
ATOM 1392 C C . LYS A 1 170 ? 8.394 7.935 -0.063 1.00 26.29 170 LYS A C 1
ATOM 1393 O O . LYS A 1 170 ? 8.129 9.155 -0.086 1.00 23.59 170 LYS A O 1
ATOM 1399 N N . SER A 1 171 ? 8.871 7.326 0.999 1.00 22.82 171 SER A N 1
ATOM 1400 C CA . SER A 1 171 ? 8.952 8.085 2.248 1.00 25.44 171 SER A CA 1
ATOM 1401 C C . SER A 1 171 ? 9.851 9.340 2.198 1.00 29.31 171 SER A C 1
ATOM 1402 O O . SER A 1 171 ? 9.560 10.335 2.839 1.00 27.00 171 SER A O 1
ATOM 1405 N N . LYS A 1 172 ? 10.918 9.256 1.409 1.00 28.41 172 LYS A N 1
ATOM 1406 C CA . LYS A 1 172 ? 11.831 10.374 1.134 1.00 33.62 172 LYS A CA 1
ATOM 1407 C C . LYS A 1 172 ? 11.339 11.468 0.151 1.00 36.11 172 LYS A C 1
ATOM 1408 O O . LYS A 1 172 ? 12.048 12.472 -0.066 1.00 35.87 172 LYS A O 1
ATOM 1414 N N . GLU A 1 173 ? 10.179 11.250 -0.471 1.00 27.62 173 GLU A N 1
ATOM 1415 C CA . GLU A 1 173 ? 9.597 12.216 -1.395 1.00 29.70 173 GLU A CA 1
ATOM 1416 C C . GLU A 1 173 ? 8.887 13.348 -0.669 1.00 34.94 173 GLU A C 1
ATOM 1417 O O . GLU A 1 173 ? 8.543 13.220 0.499 1.00 33.39 173 GLU A O 1
ATOM 1423 N N . ILE A 1 174 ? 8.673 14.460 -1.356 1.00 33.16 174 ILE A N 1
ATOM 1424 C CA . ILE A 1 174 ? 7.932 15.562 -0.763 1.00 33.60 174 ILE A CA 1
ATOM 1425 C C . ILE A 1 174 ? 6.458 15.315 -0.832 1.00 34.00 174 ILE A C 1
ATOM 1426 O O . ILE A 1 174 ? 5.929 15.004 -1.896 1.00 38.94 174 ILE A O 1
ATOM 1431 N N . PRO A 1 175 ? 5.755 15.472 0.305 1.00 29.76 175 PRO A N 1
ATOM 1432 C CA . PRO A 1 175 ? 4.305 15.341 0.252 1.00 36.30 175 PRO A CA 1
ATOM 1433 C C . PRO A 1 175 ? 3.742 16.497 -0.558 1.00 41.57 175 PRO A C 1
ATOM 1434 O O . PRO A 1 175 ? 4.200 17.632 -0.384 1.00 40.88 175 PRO A O 1
ATOM 1438 N N . LYS A 1 176 ? 2.757 16.233 -1.412 1.00 44.79 176 LYS A N 1
ATOM 1439 C CA . LYS A 1 176 ? 2.133 17.351 -2.128 1.00 45.56 176 LYS A CA 1
ATOM 1440 C C . LYS A 1 176 ? 0.627 17.576 -1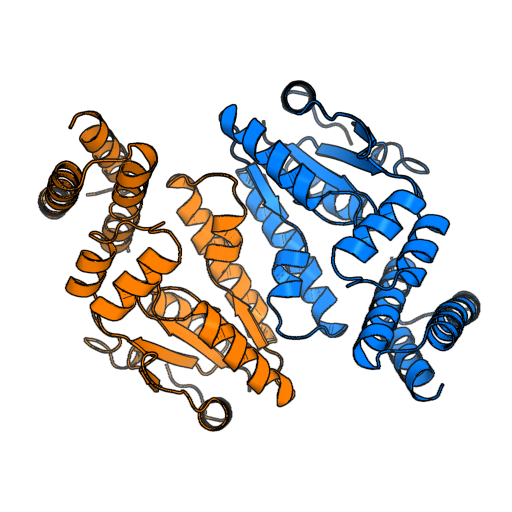.896 1.00 48.79 176 LYS A C 1
ATOM 1441 O O . LYS A 1 176 ? 0.204 18.746 -1.795 1.00 54.23 176 LYS A O 1
ATOM 1447 N N . PHE A 1 177 ? -0.173 16.492 -1.817 1.00 46.24 177 PHE A N 1
ATOM 1448 C CA . PHE A 1 177 ? -1.622 16.580 -1.521 1.00 43.56 177 PHE A CA 1
ATOM 1449 C C . PHE A 1 177 ? -2.520 17.250 -2.635 1.00 49.91 177 PHE A C 1
ATOM 1450 O O . PHE A 1 177 ? -2.582 18.502 -2.814 1.00 48.24 177 PHE A O 1
ATOM 1458 N N . ASN A 1 189 ? -19.647 12.923 6.186 1.00 47.10 189 ASN A N 1
ATOM 1459 C CA . ASN A 1 189 ? -20.829 12.523 5.433 1.00 42.29 189 ASN A CA 1
ATOM 1460 C C . ASN A 1 189 ? -21.847 11.710 6.243 1.00 39.35 189 ASN A C 1
ATOM 1461 O O . ASN A 1 189 ? -21.527 10.633 6.816 1.00 38.53 189 ASN A O 1
ATOM 1466 N N . ILE A 1 190 ? -23.061 12.259 6.319 1.00 36.92 190 ILE A N 1
ATOM 1467 C CA . ILE A 1 190 ? -24.172 11.597 6.972 1.00 39.83 190 ILE A CA 1
ATOM 1468 C C . ILE A 1 190 ? -24.627 10.391 6.159 1.00 35.23 190 ILE A C 1
ATOM 1469 O O . ILE A 1 190 ? -25.003 9.375 6.711 1.00 34.62 190 ILE A O 1
ATOM 1474 N N . SER A 1 191 ? -24.611 10.486 4.847 1.00 32.37 191 SER A N 1
ATOM 1475 C CA . SER A 1 191 ? -25.039 9.323 4.099 1.00 35.85 191 SER A CA 1
ATOM 1476 C C . SER A 1 191 ? -24.080 8.158 4.374 1.00 28.63 191 SER A C 1
ATOM 1477 O O . SER A 1 191 ? -24.519 7.041 4.469 1.00 28.85 191 SER A O 1
ATOM 1480 N N . ASP A 1 192 ? -22.786 8.437 4.551 1.00 28.97 192 ASP A N 1
ATOM 1481 C CA . ASP A 1 192 ? -21.814 7.356 4.708 1.00 27.55 192 ASP A CA 1
ATOM 1482 C C . ASP A 1 192 ? -22.064 6.757 6.091 1.00 27.50 192 ASP A C 1
ATOM 1483 O O . ASP A 1 192 ? -22.064 5.552 6.251 1.00 25.99 192 ASP A O 1
ATOM 1488 N N . LYS A 1 193 ? -22.280 7.607 7.087 1.00 25.83 193 LYS A N 1
ATOM 1489 C CA . LYS A 1 193 ? -22.645 7.160 8.413 1.00 28.27 193 LYS A CA 1
ATOM 1490 C C . LYS A 1 193 ? -23.907 6.270 8.420 1.00 24.30 193 LYS A C 1
ATOM 1491 O O . LYS A 1 193 ? -23.939 5.191 9.043 1.00 23.63 193 LYS A O 1
ATOM 1497 N N . ILE A 1 194 ? -24.960 6.726 7.760 1.00 22.82 194 ILE A N 1
ATOM 1498 C CA . ILE A 1 194 ? -26.190 5.939 7.777 1.00 22.72 194 ILE A CA 1
ATOM 1499 C C . ILE A 1 194 ? -25.948 4.601 7.033 1.00 23.07 194 ILE A C 1
ATOM 1500 O O . ILE A 1 194 ? -26.379 3.545 7.460 1.00 20.95 194 ILE A O 1
ATOM 1505 N N . ASP A 1 195 ? -25.225 4.674 5.937 1.00 19.79 195 ASP A N 1
ATOM 1506 C CA . ASP A 1 195 ? -24.923 3.461 5.158 1.00 21.65 195 ASP A CA 1
ATOM 1507 C C . ASP A 1 195 ? -24.141 2.471 5.970 1.00 22.94 195 ASP A C 1
ATOM 1508 O O . ASP A 1 195 ? -24.442 1.287 6.034 1.00 20.47 195 ASP A O 1
ATOM 1513 N N . LYS A 1 196 ? -23.155 2.995 6.644 1.00 21.44 196 LYS A N 1
ATOM 1514 C CA . LYS A 1 196 ? -22.229 2.148 7.421 1.00 23.22 196 LYS A CA 1
ATOM 1515 C C . LYS A 1 196 ? -22.900 1.544 8.662 1.00 20.26 196 LYS A C 1
ATOM 1516 O O . LYS A 1 196 ? -22.799 0.337 8.899 1.00 19.03 196 LYS A O 1
ATOM 1522 N N . GLU A 1 197 ? -23.645 2.352 9.432 1.00 21.37 197 GLU A N 1
ATOM 1523 C CA . GLU A 1 197 ? -24.264 1.823 10.673 1.00 22.38 197 GLU A CA 1
ATOM 1524 C C . GLU A 1 197 ? -25.480 0.930 10.401 1.00 21.45 197 GLU A C 1
ATOM 1525 O O . GLU A 1 197 ? -25.675 -0.072 11.094 1.00 20.64 197 GLU A O 1
ATOM 1531 N N . THR A 1 198 ? -26.286 1.226 9.368 1.00 18.90 198 THR A N 1
ATOM 1532 C CA . THR A 1 198 ? -27.333 0.295 9.099 1.00 20.16 198 THR A CA 1
ATOM 1533 C C . THR A 1 198 ? -26.744 -1.048 8.666 1.00 17.68 198 THR A C 1
ATOM 1534 O O . THR A 1 198 ? -27.362 -2.081 8.957 1.00 19.27 198 THR A O 1
ATOM 1538 N N . ARG A 1 199 ? -25.614 -1.028 7.973 1.00 18.46 199 ARG A N 1
ATOM 1539 C CA . ARG A 1 199 ? -25.042 -2.331 7.605 1.00 17.67 199 ARG A CA 1
ATOM 1540 C C . ARG A 1 199 ? -24.576 -3.118 8.859 1.00 19.20 199 ARG A C 1
ATOM 1541 O O . ARG A 1 199 ? -24.857 -4.342 9.007 1.00 17.07 199 ARG A O 1
ATOM 1549 N N . LYS A 1 200 ? -23.888 -2.410 9.751 1.00 18.78 200 LYS A N 1
ATOM 1550 C CA . LYS A 1 200 ? -23.484 -3.033 11.032 1.00 22.33 200 LYS A CA 1
ATOM 1551 C C . LYS A 1 200 ? -24.689 -3.517 11.887 1.00 21.93 200 LYS A C 1
ATOM 1552 O O . LYS A 1 200 ? -24.628 -4.570 12.532 1.00 19.39 200 LYS A O 1
ATOM 1558 N N . ILE A 1 201 ? -25.776 -2.737 11.934 1.00 16.47 201 ILE A N 1
ATOM 1559 C CA . ILE A 1 201 ? -26.945 -3.221 12.689 1.00 17.87 201 ILE A CA 1
ATOM 1560 C C . ILE A 1 201 ? -27.548 -4.480 12.082 1.00 20.21 201 ILE A C 1
ATOM 1561 O O . ILE A 1 201 ? -27.841 -5.455 12.761 1.00 23.34 201 ILE A O 1
ATOM 1566 N N . VAL A 1 202 ? -27.735 -4.450 10.771 1.00 18.67 202 VAL A N 1
ATOM 1567 C CA . VAL A 1 202 ? -28.125 -5.655 10.052 1.00 21.55 202 VAL A CA 1
ATOM 1568 C C . VAL A 1 202 ? -27.262 -6.867 10.384 1.00 26.28 202 VAL A C 1
ATOM 1569 O O . VAL A 1 202 ? -27.795 -7.956 10.657 1.00 22.55 202 VAL A O 1
ATOM 1573 N N . SER A 1 203 ? -25.949 -6.682 10.380 1.00 25.55 203 SER A N 1
ATOM 1574 C CA . SER A 1 203 ? -25.061 -7.813 10.668 1.00 26.10 203 SER A CA 1
ATOM 1575 C C . SER A 1 203 ? -25.217 -8.307 12.103 1.00 26.03 203 SER A C 1
ATOM 1576 O O . SER A 1 203 ? -25.321 -9.511 12.339 1.00 25.15 203 SER A O 1
ATOM 1579 N N . GLU A 1 204 ? -25.272 -7.394 13.057 1.00 26.93 204 GLU A N 1
ATOM 1580 C CA . GLU A 1 204 ? -25.511 -7.801 14.444 1.00 25.25 204 GLU A CA 1
ATOM 1581 C C . GLU A 1 204 ? -26.797 -8.581 14.622 1.00 33.00 204 GLU A C 1
ATOM 1582 O O . GLU A 1 204 ? -26.808 -9.613 15.294 1.00 34.55 204 GLU A O 1
ATOM 1588 N N . TYR A 1 205 ? -27.901 -8.024 14.102 1.00 30.19 205 TYR A N 1
ATOM 1589 C CA . TYR A 1 205 ? -29.210 -8.687 14.133 1.00 29.42 205 TYR A CA 1
ATOM 1590 C C . TYR A 1 205 ? -29.145 -10.094 13.609 1.00 29.48 205 TYR A C 1
ATOM 1591 O O . TYR A 1 205 ? -29.618 -11.035 14.246 1.00 32.40 205 TYR A O 1
ATOM 1600 N N . ILE A 1 206 ? -28.557 -10.226 12.422 1.00 31.81 206 ILE A N 1
ATOM 1601 C CA . ILE A 1 206 ? -28.426 -11.523 11.804 1.00 30.80 206 ILE A CA 1
ATOM 1602 C C . ILE A 1 206 ? -27.675 -12.461 12.777 1.00 33.79 206 ILE A C 1
ATOM 1603 O O . ILE A 1 206 ? -28.113 -13.588 13.058 1.00 35.40 206 ILE A O 1
ATOM 1608 N N . LYS A 1 207 ? -26.559 -12.020 13.323 1.00 34.09 207 LYS A N 1
ATOM 1609 C CA . LYS A 1 207 ? -25.766 -13.001 14.056 1.00 36.48 207 LYS A CA 1
ATOM 1610 C C . LYS A 1 207 ? -26.469 -13.305 15.384 1.00 40.20 207 LYS A C 1
ATOM 1611 O O . LYS A 1 207 ? -26.570 -14.458 15.815 1.00 39.98 207 LYS A O 1
ATOM 1617 N N . SER A 1 208 ? -27.006 -12.252 15.984 1.00 37.19 208 SER A N 1
ATOM 1618 C CA . SER A 1 208 ? -27.646 -12.312 17.288 1.00 39.00 208 SER A CA 1
ATOM 1619 C C . SER A 1 208 ? -28.848 -13.273 17.284 1.00 41.98 208 SER A C 1
ATOM 1620 O O . SER A 1 208 ? -28.917 -14.209 18.092 1.00 43.23 208 SER A O 1
ATOM 1623 N N . LYS A 1 209 ? -29.741 -13.085 16.321 1.00 41.90 209 LYS A N 1
ATOM 1624 C CA . LYS A 1 209 ? -30.969 -13.856 16.202 1.00 37.71 209 LYS A CA 1
ATOM 1625 C C . LYS A 1 209 ? -30.772 -15.103 15.346 1.00 42.75 209 LYS A C 1
ATOM 1626 O O . LYS A 1 209 ? -31.720 -15.846 15.054 1.00 44.23 209 LYS A O 1
ATOM 1632 N N . LYS A 1 210 ? -29.540 -15.307 14.902 1.00 41.11 210 LYS A N 1
ATOM 1633 C CA . LYS A 1 210 ? -29.214 -16.468 14.104 1.00 43.19 210 LYS A CA 1
ATOM 1634 C C . LYS A 1 210 ? -30.307 -16.652 13.050 1.00 41.46 210 LYS A C 1
ATOM 1635 O O . LYS A 1 210 ? -31.140 -17.555 13.173 1.00 42.56 210 LYS A O 1
ATOM 1641 N N . LEU A 1 211 ? -30.344 -15.782 12.040 1.00 39.04 211 LEU A N 1
ATOM 1642 C CA . LEU A 1 211 ? -31.438 -15.807 11.064 1.00 38.90 211 LEU A CA 1
ATOM 1643 C C . LEU A 1 211 ? -31.161 -16.811 9.958 1.00 41.10 211 LEU A C 1
ATOM 1644 O O . LEU A 1 211 ? -30.047 -16.870 9.457 1.00 40.96 211 LEU A O 1
ATOM 1649 N N . ASP A 1 212 ? -32.167 -17.568 9.535 1.00 44.50 212 ASP A N 1
ATOM 1650 C CA . ASP A 1 212 ? -31.974 -18.490 8.404 1.00 44.81 212 ASP A CA 1
ATOM 1651 C C . ASP A 1 212 ? -31.664 -17.757 7.115 1.00 45.59 212 ASP A C 1
ATOM 1652 O O . ASP A 1 212 ? -31.820 -16.526 7.003 1.00 46.68 212 ASP A O 1
ATOM 1657 N N . LYS A 1 213 ? -31.238 -18.530 6.129 1.00 48.44 213 LYS A N 1
ATOM 1658 C CA . LYS A 1 213 ? -30.706 -17.944 4.928 1.00 49.66 213 LYS A CA 1
ATOM 1659 C C . LYS A 1 213 ? -31.746 -17.044 4.289 1.00 49.27 213 LYS A C 1
ATOM 1660 O O . LYS A 1 213 ? -31.423 -15.946 3.836 1.00 48.40 213 LYS A O 1
ATOM 1666 N N . ASP A 1 214 ? -32.988 -17.505 4.241 1.00 48.75 214 ASP A N 1
ATOM 1667 C CA . ASP A 1 214 ? -34.045 -16.746 3.595 1.00 46.14 214 ASP A CA 1
ATOM 1668 C C . ASP A 1 214 ? -34.295 -15.412 4.298 1.00 46.12 214 ASP A C 1
ATOM 1669 O O . ASP A 1 214 ? -34.409 -14.381 3.639 1.00 41.90 214 ASP A O 1
ATOM 1674 N N . LYS A 1 215 ? -34.390 -15.460 5.634 1.00 43.59 215 LYS A N 1
ATOM 1675 C CA . LYS A 1 215 ? -34.572 -14.283 6.469 1.00 39.15 215 LYS A CA 1
ATOM 1676 C C . LYS A 1 215 ? -33.394 -13.316 6.293 1.00 35.11 215 LYS A C 1
ATOM 1677 O O . LYS A 1 215 ? -33.586 -12.112 6.279 1.00 31.08 215 LYS A O 1
ATOM 1683 N N . ILE A 1 216 ? -32.182 -13.849 6.227 1.00 35.10 216 ILE A N 1
ATOM 1684 C CA . ILE A 1 216 ? -31.028 -12.966 5.948 1.00 35.17 216 ILE A CA 1
ATOM 1685 C C . ILE A 1 216 ? -31.274 -12.131 4.691 1.00 34.48 216 ILE A C 1
ATOM 1686 O O . ILE A 1 216 ? -31.108 -10.911 4.698 1.00 31.16 216 ILE A O 1
ATOM 1691 N N . LYS A 1 217 ? -31.761 -12.776 3.639 1.00 34.65 217 LYS A N 1
ATOM 1692 C CA . LYS A 1 217 ? -32.013 -12.109 2.369 1.00 37.63 217 LYS A CA 1
ATOM 1693 C C . LYS A 1 217 ? -33.057 -10.990 2.495 1.00 35.58 217 LYS A C 1
ATOM 1694 O O . LYS A 1 217 ? -32.873 -9.881 1.995 1.00 30.34 217 LYS A O 1
ATOM 1700 N N . GLU A 1 218 ? -34.162 -11.291 3.173 1.00 32.54 218 GLU A N 1
ATOM 1701 C CA . GLU A 1 218 ? -35.196 -10.317 3.364 1.00 31.88 218 GLU A CA 1
ATOM 1702 C C . GLU A 1 218 ? -34.701 -9.119 4.155 1.00 26.56 218 GLU A C 1
ATOM 1703 O O . GLU A 1 218 ? -35.030 -7.987 3.800 1.00 24.06 218 GLU A O 1
ATOM 1709 N N . VAL A 1 219 ? -33.882 -9.356 5.181 1.00 25.81 219 VAL A N 1
ATOM 1710 C CA . VAL A 1 219 ? -33.344 -8.245 5.967 1.00 23.56 219 VAL A CA 1
ATOM 1711 C C . VAL A 1 219 ? -32.370 -7.394 5.153 1.00 25.66 219 VAL A C 1
ATOM 1712 O O . VAL A 1 219 ? -32.362 -6.173 5.252 1.00 21.25 219 VAL A O 1
ATOM 1716 N N . VAL A 1 220 ? -31.492 -8.028 4.384 1.00 26.85 220 VAL A N 1
ATOM 1717 C CA . VAL A 1 220 ? -30.630 -7.214 3.507 1.00 27.14 220 VAL A CA 1
ATOM 1718 C C . VAL A 1 220 ? -31.489 -6.389 2.537 1.00 26.41 220 VAL A C 1
ATOM 1719 O O . VAL A 1 220 ? -31.243 -5.203 2.305 1.00 24.86 220 VAL A O 1
ATOM 1723 N N . GLU A 1 221 ? -32.491 -7.031 1.941 1.00 25.99 221 GLU A N 1
ATOM 1724 C CA . GLU A 1 221 ? -33.435 -6.272 1.093 1.00 30.05 221 GLU A CA 1
ATOM 1725 C C . GLU A 1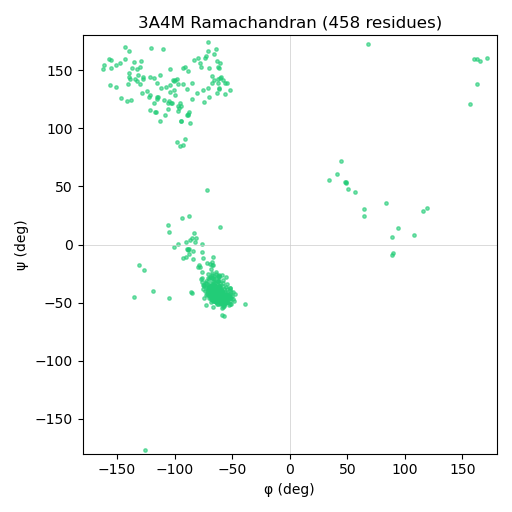 221 ? -34.204 -5.159 1.839 1.00 28.00 221 GLU A C 1
ATOM 1726 O O . GLU A 1 221 ? -34.432 -4.036 1.312 1.00 29.56 221 GLU A O 1
ATOM 1732 N N . LEU A 1 222 ? -34.600 -5.460 3.061 1.00 26.18 222 LEU A N 1
ATOM 1733 C CA . LEU A 1 222 ? -35.236 -4.475 3.877 1.00 24.75 222 LEU A CA 1
ATOM 1734 C C . LEU A 1 222 ? -34.370 -3.243 4.007 1.00 24.65 222 LEU A C 1
ATOM 1735 O O . LEU A 1 222 ? -34.839 -2.064 3.850 1.00 26.11 222 LEU A O 1
ATOM 1740 N N . ARG A 1 223 ? -33.099 -3.466 4.322 1.00 23.25 223 ARG A N 1
ATOM 1741 C CA . ARG A 1 223 ? -32.201 -2.330 4.413 1.00 24.61 223 ARG A CA 1
ATOM 1742 C C . ARG A 1 223 ? -32.128 -1.580 3.104 1.00 23.89 223 ARG A C 1
ATOM 1743 O O . ARG A 1 223 ? -32.167 -0.352 3.089 1.00 23.57 223 ARG A O 1
ATOM 1751 N N . LYS A 1 224 ? -32.010 -2.311 1.999 1.00 25.38 224 LYS A N 1
ATOM 1752 C CA . LYS A 1 224 ? -31.914 -1.643 0.692 1.00 29.88 224 LYS A CA 1
ATOM 1753 C C . LYS A 1 224 ? -33.111 -0.713 0.478 1.00 30.20 224 LYS A C 1
ATOM 1754 O O . LYS A 1 224 ? -32.952 0.473 0.143 1.00 30.97 224 LYS A O 1
ATOM 1760 N N . GLU A 1 225 ? -34.309 -1.237 0.708 1.00 31.05 225 GLU A N 1
ATOM 1761 C CA . GLU A 1 225 ? -35.513 -0.456 0.419 1.00 31.98 225 GLU A CA 1
ATOM 1762 C C . GLU A 1 225 ? -35.584 0.716 1.353 1.00 32.00 225 GLU A C 1
ATOM 1763 O O . GLU A 1 225 ? -36.020 1.819 1.001 1.00 31.89 225 GLU A O 1
ATOM 1769 N N . PHE A 1 226 ? -35.101 0.502 2.566 1.00 29.58 226 PHE A N 1
ATOM 1770 C CA . PHE A 1 226 ? -35.196 1.547 3.592 1.00 30.53 226 PHE A CA 1
ATOM 1771 C C . PHE A 1 226 ? -34.287 2.719 3.199 1.00 28.88 226 PHE A C 1
ATOM 1772 O O . PHE A 1 226 ? -34.653 3.881 3.342 1.00 31.37 226 PHE A O 1
ATOM 1780 N N . LEU A 1 227 ? -33.114 2.395 2.673 1.00 27.14 227 LEU A N 1
ATOM 1781 C CA . LEU A 1 227 ? -32.175 3.410 2.221 1.00 34.07 227 LEU A CA 1
ATOM 1782 C C . LEU A 1 227 ? -32.703 4.120 0.948 1.00 35.82 227 LEU A C 1
ATOM 1783 O O . LEU A 1 227 ? -32.545 5.325 0.799 1.00 36.61 227 LEU A O 1
ATOM 1788 N N . LYS A 1 228 ? -33.402 3.391 0.074 1.00 35.49 228 LYS A N 1
ATOM 1789 C CA . LYS A 1 228 ? -34.089 4.087 -1.040 1.00 37.78 228 LYS A CA 1
ATOM 1790 C C . LYS A 1 228 ? -35.071 5.181 -0.565 1.00 36.37 228 LYS A C 1
ATOM 1791 O O . LYS A 1 228 ? -35.012 6.332 -1.029 1.00 41.76 228 LYS A O 1
ATOM 1797 N N . LYS A 1 229 ? -35.949 4.825 0.364 1.00 37.61 229 LYS A N 1
ATOM 1798 C CA . LYS A 1 229 ? -36.833 5.810 1.013 1.00 37.16 229 LYS A CA 1
ATOM 1799 C C . LYS A 1 229 ? -36.084 6.952 1.698 1.00 43.86 229 LYS A C 1
ATOM 1800 O O . LYS A 1 229 ? -36.224 8.133 1.310 1.00 43.87 229 LYS A O 1
ATOM 1806 N N . ILE A 1 230 ? -35.253 6.620 2.692 1.00 41.60 230 ILE A N 1
ATOM 1807 C CA . ILE A 1 230 ? -34.519 7.678 3.411 1.00 45.09 230 ILE A CA 1
ATOM 1808 C C . ILE A 1 230 ? -33.805 8.665 2.492 1.00 45.01 230 ILE A C 1
ATOM 1809 O O . ILE A 1 230 ? -33.838 9.877 2.758 1.00 50.45 230 ILE A O 1
ATOM 1814 N N . LYS A 1 231 ? -33.189 8.189 1.420 1.00 42.78 231 LYS A N 1
ATOM 1815 C CA . LYS A 1 231 ? -32.516 9.100 0.473 1.00 45.54 231 LYS A CA 1
ATOM 1816 C C . LYS A 1 231 ? -33.498 10.146 -0.087 1.00 51.59 231 LYS A C 1
ATOM 1817 O O . LYS A 1 231 ? -33.217 11.357 -0.083 1.00 55.62 231 LYS A O 1
ATOM 1823 N N . LYS A 1 232 ? -34.657 9.684 -0.552 1.00 49.96 232 LYS A N 1
ATOM 1824 C CA . LYS A 1 232 ? -35.730 10.594 -0.952 1.00 51.16 232 LYS A CA 1
ATOM 1825 C C . LYS A 1 232 ? -36.386 11.259 0.246 1.00 50.20 232 LYS A C 1
ATOM 1826 O O . LYS A 1 232 ? -35.738 12.014 0.983 1.00 54.22 232 LYS A O 1
ATOM 1832 N N . VAL A 1 236 ? -31.950 14.920 6.715 1.00 55.61 236 VAL A N 1
ATOM 1833 C CA . VAL A 1 236 ? -32.167 13.764 7.593 1.00 55.49 236 VAL A CA 1
ATOM 1834 C C . VAL A 1 236 ? -31.338 13.891 8.868 1.00 52.09 236 VAL A C 1
ATOM 1835 O O . VAL A 1 236 ? -30.387 14.662 8.892 1.00 56.65 236 VAL A O 1
ATOM 1839 N N . ASP A 1 237 ? -31.709 13.160 9.921 1.00 51.59 237 ASP A N 1
ATOM 1840 C CA . ASP A 1 237 ? -30.922 13.117 11.163 1.00 52.25 237 ASP A CA 1
ATOM 1841 C C . ASP A 1 237 ? -30.381 11.726 11.475 1.00 48.10 237 ASP A C 1
ATOM 1842 O O . ASP A 1 237 ? -31.160 10.822 11.800 1.00 49.71 237 ASP A O 1
ATOM 1847 N N . ALA A 1 238 ? -29.060 11.570 11.441 1.00 50.44 238 ALA A N 1
ATOM 1848 C CA . ALA A 1 238 ? -28.483 10.229 11.516 1.00 48.29 238 ALA A CA 1
ATOM 1849 C C . ALA A 1 238 ? -29.102 9.408 12.641 1.00 48.34 238 ALA A C 1
ATOM 1850 O O . ALA A 1 238 ? -29.417 8.249 12.422 1.00 45.01 238 ALA A O 1
ATOM 1852 N N . ASP A 1 239 ? -29.327 9.979 13.826 1.00 46.30 239 ASP A N 1
ATOM 1853 C CA . ASP A 1 239 ? -29.780 9.109 14.912 1.00 48.16 239 ASP A CA 1
ATOM 1854 C C . ASP A 1 239 ? -31.219 8.706 14.770 1.00 46.31 239 ASP A C 1
ATOM 1855 O O . ASP A 1 239 ? -31.643 7.614 15.153 1.00 41.47 239 ASP A O 1
ATOM 1860 N N . ARG A 1 240 ? -31.994 9.633 14.249 1.00 44.74 240 ARG A N 1
ATOM 1861 C CA . ARG A 1 240 ? -33.389 9.386 14.130 1.00 46.39 240 ARG A CA 1
ATOM 1862 C C . ARG A 1 240 ? -33.458 8.248 13.140 1.00 38.71 240 ARG A C 1
ATOM 1863 O O . ARG A 1 240 ? -34.123 7.265 13.389 1.00 40.94 240 ARG A O 1
ATOM 1871 N N . VAL A 1 241 ? -32.731 8.383 12.040 1.00 41.15 241 VAL A N 1
ATOM 1872 C CA . VAL A 1 241 ? -32.746 7.353 11.009 1.00 38.44 241 VAL A CA 1
ATOM 1873 C C . VAL A 1 241 ? -32.346 5.962 11.571 1.00 33.93 241 VAL A C 1
ATOM 1874 O O . VAL A 1 241 ? -33.039 4.982 11.327 1.00 28.61 241 VAL A O 1
ATOM 1878 N N . LEU A 1 242 ? -31.312 5.889 12.401 1.00 31.36 242 LEU A N 1
ATOM 1879 C CA . LEU A 1 242 ? -30.825 4.566 12.815 1.00 29.48 242 LEU A CA 1
ATOM 1880 C C . LEU A 1 242 ? -31.738 3.996 13.865 1.00 32.73 242 LEU A C 1
ATOM 1881 O O . LEU A 1 242 ? -31.907 2.762 14.000 1.00 29.57 242 LEU A O 1
ATOM 1886 N N . LYS A 1 243 ? -32.343 4.896 14.632 1.00 32.74 243 LYS A N 1
ATOM 1887 C CA . LYS A 1 243 ? -33.316 4.474 15.598 1.00 32.55 243 LYS A CA 1
ATOM 1888 C C . LYS A 1 243 ? -34.551 3.871 14.872 1.00 28.58 243 LYS A C 1
ATOM 1889 O O . LYS A 1 243 ? -35.000 2.780 15.189 1.00 27.22 243 LYS A O 1
ATOM 1895 N N . GLU A 1 244 ? -35.034 4.544 13.842 1.00 32.76 244 GLU A N 1
ATOM 1896 C CA . GLU A 1 244 ? -36.157 3.994 13.061 1.00 32.52 244 GLU A CA 1
ATOM 1897 C C . GLU A 1 244 ? -35.799 2.655 12.431 1.00 30.82 244 GLU A C 1
ATOM 1898 O O . GLU A 1 244 ? -36.617 1.729 12.345 1.00 26.32 244 GLU A O 1
ATOM 1904 N N . PHE A 1 245 ? -34.557 2.567 11.962 1.00 29.06 245 PHE A N 1
ATOM 1905 C CA . PHE A 1 245 ? -34.100 1.316 11.402 1.00 27.71 245 PHE A CA 1
ATOM 1906 C C . PHE A 1 245 ? -34.136 0.122 12.364 1.00 22.85 245 PHE A C 1
ATOM 1907 O O . PHE A 1 245 ? -34.573 -0.958 11.991 1.00 19.00 245 PHE A O 1
ATOM 1915 N N . LYS A 1 246 ? -33.591 0.270 13.575 1.00 22.26 246 LYS A N 1
ATOM 1916 C CA . LYS A 1 246 ? -33.694 -0.783 14.562 1.00 24.40 246 LYS A CA 1
ATOM 1917 C C . LYS A 1 246 ? -35.201 -1.143 14.770 1.00 26.92 246 LYS A C 1
ATOM 1918 O O . LYS A 1 246 ? -35.601 -2.315 14.746 1.00 25.03 246 LYS A O 1
ATOM 1924 N N . ASP A 1 247 ? -36.012 -0.116 14.976 1.00 28.28 247 ASP A N 1
ATOM 1925 C CA . ASP A 1 247 ? -37.462 -0.314 15.208 1.00 30.43 247 ASP A CA 1
ATOM 1926 C C . ASP A 1 247 ? -38.059 -1.132 14.045 1.00 29.48 247 ASP A C 1
ATOM 1927 O O . ASP A 1 247 ? -38.880 -2.049 14.221 1.00 27.86 247 ASP A O 1
ATOM 1932 N N . LEU A 1 248 ? -37.673 -0.770 12.823 1.00 30.72 248 LEU A N 1
ATOM 1933 C CA . LEU A 1 248 ? -38.115 -1.540 11.635 1.00 27.20 248 LEU A CA 1
ATOM 1934 C C . LEU A 1 248 ? -37.704 -3.013 11.735 1.00 26.06 248 LEU A C 1
ATOM 1935 O O . LEU A 1 248 ? -38.533 -3.888 11.565 1.00 22.33 248 LEU A O 1
ATOM 1940 N N . LEU A 1 249 ? -36.424 -3.301 12.035 1.00 22.46 249 LEU A N 1
ATOM 1941 C CA . LEU A 1 249 ? -36.037 -4.698 12.057 1.00 22.62 249 LEU A CA 1
ATOM 1942 C C . LEU A 1 249 ? -36.832 -5.456 13.128 1.00 21.92 249 LEU A C 1
ATOM 1943 O O . LEU A 1 249 ? -37.170 -6.586 12.922 1.00 25.52 249 LEU A O 1
ATOM 1948 N N . ASN A 1 250 ? -37.033 -4.818 14.289 1.00 25.85 250 ASN A N 1
ATOM 1949 C CA . ASN A 1 250 ? -37.794 -5.403 15.411 1.00 27.28 250 ASN A CA 1
ATOM 1950 C C . ASN A 1 250 ? -39.231 -5.751 14.958 1.00 27.35 250 ASN A C 1
ATOM 1951 O O . ASN A 1 250 ? -39.679 -6.905 15.086 1.00 26.56 250 ASN A O 1
ATOM 1956 N N . SER A 1 251 ? -39.928 -4.750 14.421 1.00 26.10 251 SER A N 1
ATOM 1957 C CA . SER A 1 251 ? -41.251 -4.965 13.809 1.00 26.86 251 SER A CA 1
ATOM 1958 C C . SER A 1 251 ? -41.290 -6.050 12.796 1.00 24.10 251 SER A C 1
ATOM 1959 O O . SER A 1 251 ? -42.235 -6.812 12.767 1.00 24.87 251 SER A O 1
ATOM 1962 N N . TYR A 1 252 ? -40.271 -6.117 11.934 1.00 23.73 252 TYR A N 1
ATOM 1963 C CA . TYR A 1 252 ? -40.260 -7.062 10.843 1.00 22.25 252 TYR A CA 1
ATOM 1964 C C . TYR A 1 252 ? -39.940 -8.481 11.290 1.00 29.56 252 TYR A C 1
ATOM 1965 O O . TYR A 1 252 ? -40.560 -9.425 10.753 1.00 31.79 252 TYR A O 1
ATOM 1974 N N . ASP B 1 3 ? -21.809 7.180 38.687 1.00 37.89 3 ASP B N 1
ATOM 1975 C CA . ASP B 1 3 ? -22.617 6.190 37.984 1.00 33.77 3 ASP B CA 1
ATOM 1976 C C . ASP B 1 3 ? -21.712 5.347 37.033 1.00 31.49 3 ASP B C 1
ATOM 1977 O O . ASP B 1 3 ? -21.937 4.168 36.818 1.00 31.62 3 ASP B O 1
ATOM 1982 N N . ILE B 1 4 ? -20.708 6.005 36.482 1.00 27.65 4 ILE B N 1
ATOM 1983 C CA . ILE B 1 4 ? -19.563 5.327 35.871 1.00 27.30 4 ILE B CA 1
ATOM 1984 C C . ILE B 1 4 ? -18.486 5.058 36.924 1.00 25.68 4 ILE B C 1
ATOM 1985 O O . ILE B 1 4 ? -18.280 5.868 37.839 1.00 28.45 4 ILE B O 1
ATOM 1990 N N . MET B 1 5 ? -17.722 3.977 36.763 1.00 22.01 5 MET B N 1
ATOM 1991 C CA . MET B 1 5 ? -16.633 3.657 37.719 1.00 21.69 5 MET B CA 1
ATOM 1992 C C . MET B 1 5 ? -15.348 3.134 37.014 1.00 22.07 5 MET B C 1
ATOM 1993 O O . MET B 1 5 ? -15.472 2.469 36.000 1.00 19.29 5 MET B O 1
ATOM 1998 N N . LEU B 1 6 ? -14.167 3.412 37.564 1.00 20.04 6 LEU B N 1
ATOM 1999 C CA . LEU B 1 6 ? -12.872 2.869 37.084 1.00 18.33 6 LEU B CA 1
ATOM 2000 C C . LEU B 1 6 ? -12.507 1.652 37.925 1.00 20.37 6 LEU B C 1
ATOM 2001 O O . LEU B 1 6 ? -12.435 1.696 39.167 1.00 22.18 6 LEU B O 1
ATOM 2006 N N . ILE B 1 7 ? -12.381 0.520 37.277 1.00 15.16 7 ILE B N 1
ATOM 20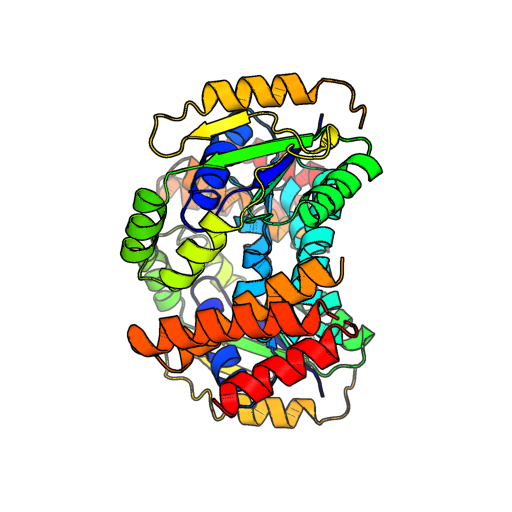07 C CA . ILE B 1 7 ? -11.938 -0.690 37.963 1.00 15.65 7 ILE B CA 1
ATOM 2008 C C . ILE B 1 7 ? -10.463 -0.913 37.580 1.00 16.57 7 ILE B C 1
ATOM 2009 O O . ILE B 1 7 ? -10.124 -1.013 36.398 1.00 15.23 7 ILE B O 1
ATOM 2014 N N . ILE B 1 8 ? -9.600 -0.964 38.578 1.00 15.04 8 ILE B N 1
ATOM 2015 C CA . ILE B 1 8 ? -8.170 -1.069 38.333 1.00 16.63 8 ILE B CA 1
ATOM 2016 C C . ILE B 1 8 ? -7.692 -2.454 38.714 1.00 18.18 8 ILE B C 1
ATOM 2017 O O . ILE B 1 8 ? -7.683 -2.791 39.922 1.00 19.62 8 ILE B O 1
ATOM 2022 N N . LEU B 1 9 ? -7.294 -3.274 37.728 1.00 14.45 9 LEU B N 1
ATOM 2023 C CA . LEU B 1 9 ? -6.809 -4.596 38.093 1.00 17.60 9 LEU B CA 1
ATOM 2024 C C . LEU B 1 9 ? -5.345 -4.437 38.477 1.00 19.87 9 LEU B C 1
ATOM 2025 O O . LEU B 1 9 ? -4.672 -3.504 38.059 1.00 21.48 9 LEU B O 1
ATOM 2030 N N . THR B 1 10 ? -4.847 -5.398 39.241 1.00 19.50 10 THR B N 1
ATOM 2031 C CA . THR B 1 10 ? -3.436 -5.479 39.594 1.00 20.24 10 THR B CA 1
ATOM 2032 C C . THR B 1 10 ? -3.154 -6.930 39.936 1.00 23.83 10 THR B C 1
ATOM 2033 O O . THR B 1 10 ? -3.942 -7.607 40.607 1.00 19.82 10 THR B O 1
ATOM 2037 N N . GLY B 1 11 ? -2.020 -7.409 39.438 1.00 22.30 11 GLY B N 1
ATOM 2038 C CA . GLY B 1 11 ? -1.626 -8.777 39.680 1.00 20.24 11 GLY B CA 1
ATOM 2039 C C . GLY B 1 11 ? -0.554 -9.222 38.699 1.00 20.63 11 GLY B C 1
ATOM 2040 O O . GLY B 1 11 ? -0.425 -8.686 37.596 1.00 19.90 11 GLY B O 1
ATOM 2041 N N . LEU B 1 12 ? 0.173 -10.263 39.069 1.00 19.22 12 LEU B N 1
ATOM 2042 C CA . LEU B 1 12 ? 1.361 -10.659 38.276 1.00 22.03 12 LEU B CA 1
ATOM 2043 C C . LEU B 1 12 ? 0.992 -11.327 36.926 1.00 19.90 12 LEU B C 1
ATOM 2044 O O . LEU B 1 12 ? -0.141 -11.825 36.759 1.00 20.54 12 LEU B O 1
ATOM 2049 N N . PRO B 1 13 ? 1.950 -11.395 35.978 1.00 20.88 13 PRO B N 1
ATOM 2050 C CA . PRO B 1 13 ? 1.702 -12.128 34.726 1.00 19.51 13 PRO B CA 1
ATOM 2051 C C . PRO B 1 13 ? 1.193 -13.589 34.921 1.00 21.00 13 PRO B C 1
ATOM 2052 O O . PRO B 1 13 ? 1.803 -14.331 35.669 1.00 23.38 13 PRO B O 1
ATOM 2056 N N . GLY B 1 14 ? 0.154 -13.975 34.210 1.00 21.77 14 GLY B N 1
ATOM 2057 C CA . GLY B 1 14 ? -0.409 -15.316 34.363 1.00 23.43 14 GLY B CA 1
ATOM 2058 C C . GLY B 1 14 ? -1.474 -15.394 35.438 1.00 21.69 14 GLY B C 1
ATOM 2059 O O . GLY B 1 14 ? -2.178 -16.396 35.500 1.00 23.44 14 GLY B O 1
ATOM 2060 N N . VAL B 1 15 ? -1.668 -14.355 36.229 1.00 18.86 15 VAL B N 1
ATOM 2061 C CA . VAL B 1 15 ? -2.610 -14.468 37.380 1.00 19.20 15 VAL B CA 1
ATOM 2062 C C . VAL B 1 15 ? -4.065 -14.576 36.903 1.00 23.00 15 VAL B C 1
ATOM 2063 O O . VAL B 1 15 ? -4.871 -15.200 37.566 1.00 21.77 15 VAL B O 1
ATOM 2067 N N . GLY B 1 16 ? -4.374 -14.013 35.739 1.00 19.45 16 GLY B N 1
ATOM 2068 C CA . GLY B 1 16 ? -5.660 -14.194 35.101 1.00 19.45 16 GLY B CA 1
ATOM 2069 C C . GLY B 1 16 ? -6.389 -12.892 34.928 1.00 18.34 16 GLY B C 1
ATOM 2070 O O . GLY B 1 16 ? -7.668 -12.870 34.955 1.00 18.52 16 GLY B O 1
ATOM 2071 N N . LYS B 1 17 ? -5.629 -11.835 34.740 1.00 15.71 17 LYS B N 1
ATOM 2072 C CA . LYS B 1 17 ? -6.238 -10.504 34.508 1.00 15.20 17 LYS B CA 1
ATOM 2073 C C . LYS B 1 17 ? -7.067 -10.431 33.261 1.00 17.37 17 LYS B C 1
ATOM 2074 O O . LYS B 1 17 ? -8.180 -9.901 33.280 1.00 17.97 17 LYS B O 1
ATOM 2080 N N . SER B 1 18 ? -6.498 -10.845 32.156 1.00 19.11 18 SER B N 1
ATOM 2081 C CA . SER B 1 18 ? -7.203 -10.653 30.915 1.00 19.36 18 SER B CA 1
ATOM 2082 C C . SER B 1 18 ? -8.450 -11.530 30.926 1.00 18.93 18 SER B C 1
ATOM 2083 O O . SER B 1 18 ? -9.535 -11.065 30.567 1.00 20.12 18 SER B O 1
ATOM 2086 N N . THR B 1 19 ? -8.312 -12.791 31.398 1.00 17.11 19 THR B N 1
ATOM 2087 C CA . THR B 1 19 ? -9.480 -13.657 31.545 1.00 19.40 19 THR B CA 1
ATOM 2088 C C . THR B 1 19 ? -10.577 -13.084 32.491 1.00 20.94 19 THR B C 1
ATOM 2089 O O . THR B 1 19 ? -11.781 -13.148 32.209 1.00 20.10 19 THR B O 1
ATOM 2093 N N . PHE B 1 20 ? -10.170 -12.589 33.633 1.00 18.54 20 PHE B N 1
ATOM 2094 C CA . PHE B 1 20 ? -11.052 -11.989 34.595 1.00 19.37 20 PHE B CA 1
ATOM 2095 C C . PHE B 1 20 ? -11.724 -10.765 34.013 1.00 19.74 20 PHE B C 1
ATOM 2096 O O . PHE B 1 20 ? -12.905 -10.504 34.282 1.00 19.98 20 PHE B O 1
ATOM 2104 N N . SER B 1 21 ? -10.961 -9.976 33.300 1.00 18.24 21 SER B N 1
ATOM 2105 C CA . SER B 1 21 ? -11.533 -8.811 32.651 1.00 16.87 21 SER B CA 1
ATOM 2106 C C . SER B 1 21 ? -12.631 -9.178 31.670 1.00 18.36 21 SER B C 1
ATOM 2107 O O . SER B 1 21 ? -13.678 -8.470 31.602 1.00 17.00 21 SER B O 1
ATOM 2110 N N . LYS B 1 22 ? -12.427 -10.232 30.898 1.00 19.06 22 LYS B N 1
ATOM 2111 C CA . LYS B 1 22 ? -13.425 -10.546 29.885 1.00 19.99 22 LYS B CA 1
ATOM 2112 C C . LYS B 1 22 ? -14.661 -11.074 30.598 1.00 19.58 22 LYS B C 1
ATOM 2113 O O . LYS B 1 22 ? -15.766 -10.735 30.243 1.00 19.32 22 LYS B O 1
ATOM 2119 N N . ASN B 1 23 ? -14.469 -11.876 31.623 1.00 18.66 23 ASN B N 1
ATOM 2120 C CA . ASN B 1 23 ? -15.635 -12.345 32.386 1.00 18.71 23 ASN B CA 1
ATOM 2121 C C . ASN B 1 23 ? -16.400 -11.288 33.078 1.00 17.62 23 ASN B C 1
ATOM 2122 O O . ASN B 1 23 ? -17.627 -11.320 33.072 1.00 18.04 23 ASN B O 1
ATOM 2127 N N . LEU B 1 24 ? -15.701 -10.360 33.696 1.00 17.93 24 LEU B N 1
ATOM 2128 C CA . LEU B 1 24 ? -16.399 -9.297 34.406 1.00 21.58 24 LEU B CA 1
ATOM 2129 C C . LEU B 1 24 ? -17.079 -8.338 33.425 1.00 19.39 24 LEU B C 1
ATOM 2130 O O . LEU B 1 24 ? -18.213 -7.918 33.647 1.00 17.97 24 LEU B O 1
ATOM 2135 N N . ALA B 1 25 ? -16.429 -8.009 32.294 1.00 18.43 25 ALA B N 1
ATOM 2136 C CA . ALA B 1 25 ? -17.063 -7.109 31.350 1.00 16.63 25 ALA B CA 1
ATOM 2137 C C . ALA B 1 25 ? -18.383 -7.787 30.845 1.00 18.44 25 ALA B C 1
ATOM 2138 O O . ALA B 1 25 ? -19.441 -7.117 30.662 1.00 15.60 25 ALA B O 1
ATOM 2140 N N . LYS B 1 26 ? -18.330 -9.108 30.685 1.00 18.54 26 LYS B N 1
ATOM 2141 C CA . LYS B 1 26 ? -19.514 -9.832 30.174 1.00 18.99 26 LYS B CA 1
ATOM 2142 C C . LYS B 1 26 ? -20.659 -9.714 31.147 1.00 22.12 26 LYS B C 1
ATOM 2143 O O . LYS B 1 26 ? -21.770 -9.410 30.752 1.00 20.84 26 LYS B O 1
ATOM 2149 N N . ILE B 1 27 ? -20.410 -9.961 32.418 1.00 20.96 27 ILE B N 1
ATOM 2150 C CA . ILE B 1 27 ? -21.495 -9.854 33.391 1.00 20.66 27 ILE B CA 1
ATOM 2151 C C . ILE B 1 27 ? -22.008 -8.421 33.582 1.00 22.08 27 ILE B C 1
ATOM 2152 O O . ILE B 1 27 ? -23.251 -8.159 33.729 1.00 20.85 27 ILE B O 1
ATOM 2157 N N . LEU B 1 28 ? -21.090 -7.453 33.525 1.00 19.60 28 LEU B N 1
ATOM 2158 C CA . LEU B 1 28 ? -21.521 -6.044 33.610 1.00 20.07 28 LEU B CA 1
ATOM 2159 C C . LEU B 1 28 ? -22.386 -5.647 32.419 1.00 20.35 28 LEU B C 1
ATOM 2160 O O . LEU B 1 28 ? -23.479 -5.034 32.580 1.00 22.67 28 LEU B O 1
ATOM 2165 N N . SER B 1 29 ? -21.971 -6.082 31.229 1.00 19.21 29 SER B N 1
ATOM 2166 C CA . SER B 1 29 ? -22.748 -5.688 30.069 1.00 21.30 29 SER B CA 1
ATOM 2167 C C . SER B 1 29 ? -24.129 -6.373 30.113 1.00 25.57 29 SER B C 1
ATOM 2168 O O . SER B 1 29 ? -25.101 -5.856 29.572 1.00 20.72 29 SER B O 1
ATOM 2171 N N . LYS B 1 30 ? -24.187 -7.535 30.753 1.00 22.10 30 LYS B N 1
ATOM 2172 C CA . LYS B 1 30 ? -25.395 -8.325 30.746 1.00 25.69 30 LYS B CA 1
ATOM 2173 C C . LYS B 1 30 ? -26.338 -7.528 31.597 1.00 28.42 30 LYS B C 1
ATOM 2174 O O . LYS B 1 30 ? -27.525 -7.471 31.323 1.00 29.20 30 LYS B O 1
ATOM 2180 N N . ASN B 1 31 ? -25.778 -6.802 32.549 1.00 22.61 31 ASN B N 1
ATOM 2181 C CA . ASN B 1 31 ? -26.585 -5.870 33.300 1.00 24.67 31 ASN B CA 1
ATOM 2182 C C . ASN B 1 31 ? -26.728 -4.467 32.710 1.00 23.20 31 ASN B C 1
ATOM 2183 O O . ASN B 1 31 ? -27.040 -3.522 33.453 1.00 22.26 31 ASN B O 1
ATOM 2188 N N . ASN B 1 32 ? -26.554 -4.363 31.379 1.00 21.48 32 ASN B N 1
ATOM 2189 C CA . ASN B 1 32 ? -26.761 -3.111 30.651 1.00 22.55 32 ASN B CA 1
ATOM 2190 C C . ASN B 1 32 ? -25.779 -2.037 31.063 1.00 24.32 32 ASN B C 1
ATOM 2191 O O . ASN B 1 32 ? -26.068 -0.851 30.962 1.00 24.48 32 ASN B O 1
ATOM 2196 N N . ILE B 1 33 ? -24.629 -2.431 31.579 1.00 20.96 33 ILE B N 1
ATOM 2197 C CA . ILE B 1 33 ? -23.646 -1.411 31.896 1.00 19.46 33 ILE B CA 1
ATOM 2198 C C . ILE B 1 33 ? -22.724 -1.233 30.695 1.00 19.64 33 ILE B C 1
ATOM 2199 O O . ILE B 1 33 ? -22.286 -2.237 30.108 1.00 19.30 33 ILE B O 1
ATOM 2204 N N . ASP B 1 34 ? -22.391 0.005 30.365 1.00 15.58 34 ASP B N 1
ATOM 2205 C CA . ASP B 1 34 ? -21.436 0.175 29.208 1.00 22.01 34 ASP B CA 1
ATOM 2206 C C . ASP B 1 34 ? -20.027 0.142 29.746 1.00 16.86 34 ASP B C 1
ATOM 2207 O O . ASP B 1 34 ? -19.654 1.056 30.428 1.00 20.54 34 ASP B O 1
ATOM 2212 N N . VAL B 1 35 ? -19.271 -0.911 29.397 1.00 16.35 35 VAL B N 1
ATOM 2213 C CA . VAL B 1 35 ? -17.946 -1.073 29.950 1.00 16.99 35 VAL B CA 1
ATOM 2214 C C . VAL B 1 35 ? -16.904 -1.388 28.815 1.00 14.72 35 VAL B C 1
ATOM 2215 O O . VAL B 1 35 ? -17.202 -2.014 27.838 1.00 17.37 35 VAL B O 1
ATOM 2219 N N . ILE B 1 36 ? -15.716 -0.885 29.004 1.00 14.02 36 ILE B N 1
ATOM 2220 C CA . ILE B 1 36 ? -14.604 -1.177 28.076 1.00 15.78 36 ILE B CA 1
ATOM 2221 C C . ILE B 1 36 ? -13.381 -1.695 28.821 1.00 15.29 36 ILE B C 1
ATOM 2222 O O . ILE B 1 36 ? -13.091 -1.224 29.909 1.00 18.10 36 ILE B O 1
ATOM 2227 N N . VAL B 1 37 ? -12.656 -2.646 28.241 1.00 17.33 37 VAL B N 1
ATOM 2228 C CA . VAL B 1 37 ? -11.483 -3.229 28.902 1.00 15.00 37 VAL B CA 1
ATOM 2229 C C . VAL B 1 37 ? -10.214 -2.648 28.189 1.00 14.49 37 VAL B C 1
ATOM 2230 O O . VAL B 1 37 ? -10.091 -2.729 26.977 1.00 15.62 37 VAL B O 1
ATOM 2234 N N . LEU B 1 38 ? -9.417 -1.914 28.932 1.00 13.61 38 LEU B N 1
ATOM 2235 C CA . LEU B 1 38 ? -8.219 -1.275 28.313 1.00 13.45 38 LEU B CA 1
ATOM 2236 C C . LEU B 1 38 ? -6.981 -1.614 29.079 1.00 16.08 38 LEU B C 1
ATOM 2237 O O . LEU B 1 38 ? -7.004 -1.686 30.299 1.00 18.17 38 LEU B O 1
ATOM 2242 N N . GLY B 1 39 ? -5.855 -1.787 28.376 1.00 15.44 39 GLY B N 1
ATOM 2243 C CA . GLY B 1 39 ? -4.631 -2.224 29.035 1.00 17.38 39 GLY B CA 1
ATOM 2244 C C . GLY B 1 39 ? -3.507 -1.856 28.053 1.00 17.53 39 GLY B C 1
ATOM 2245 O O . GLY B 1 39 ? -3.777 -1.715 26.853 1.00 16.11 39 GLY B O 1
ATOM 2246 N N . SER B 1 40 ? -2.325 -1.659 28.580 1.00 17.35 40 SER B N 1
ATOM 2247 C CA . SER B 1 40 ? -1.160 -1.234 27.762 1.00 15.35 40 SER B CA 1
ATOM 2248 C C . SER B 1 40 ? -0.799 -2.245 26.675 1.00 16.30 40 SER B C 1
ATOM 2249 O O . SER B 1 40 ? -0.227 -1.853 25.642 1.00 16.09 40 SER B O 1
ATOM 2252 N N . ASP B 1 41 ? -1.090 -3.547 26.869 1.00 15.84 41 ASP B N 1
ATOM 2253 C CA . ASP B 1 41 ? -0.796 -4.502 25.784 1.00 18.63 41 ASP B CA 1
ATOM 2254 C C . ASP B 1 41 ? -1.522 -4.200 24.420 1.00 18.02 41 ASP B C 1
ATOM 2255 O O . ASP B 1 41 ? -1.007 -4.577 23.340 1.00 19.06 41 ASP B O 1
ATOM 2260 N N . LEU B 1 42 ? -2.666 -3.520 24.458 1.00 16.03 42 LEU B N 1
ATOM 2261 C CA . LEU B 1 42 ? -3.397 -3.156 23.204 1.00 14.62 42 LEU B CA 1
ATOM 2262 C C . LEU B 1 42 ? -2.381 -2.452 22.268 1.00 17.79 42 LEU B C 1
ATOM 2263 O O . LEU B 1 42 ? -2.320 -2.726 21.058 1.00 18.89 42 LEU B O 1
ATOM 2268 N N . ILE B 1 43 ? -1.712 -1.454 22.828 1.00 17.53 43 ILE B N 1
ATOM 2269 C CA . ILE B 1 43 ? -0.828 -0.593 22.085 1.00 14.69 43 ILE B CA 1
ATOM 2270 C C . ILE B 1 43 ? 0.588 -1.265 21.999 1.00 18.57 43 ILE B C 1
ATOM 2271 O O . ILE B 1 43 ? 1.209 -1.276 20.915 1.00 13.84 43 ILE B O 1
ATOM 2276 N N . ARG B 1 44 ? 1.073 -1.857 23.094 1.00 14.50 44 ARG B N 1
ATOM 2277 C CA . ARG B 1 44 ? 2.382 -2.568 22.998 1.00 15.27 44 ARG B CA 1
ATOM 2278 C C . ARG B 1 44 ? 2.436 -3.630 21.873 1.00 16.15 44 ARG B C 1
ATOM 2279 O O . ARG B 1 44 ? 3.433 -3.689 21.075 1.00 14.85 44 ARG B O 1
ATOM 2287 N N . GLU B 1 45 ? 1.377 -4.434 21.797 1.00 15.20 45 GLU B N 1
ATOM 2288 C CA . GLU B 1 45 ? 1.274 -5.526 20.812 1.00 18.73 45 GLU B CA 1
ATOM 2289 C C . GLU B 1 45 ? 0.942 -5.050 19.391 1.00 16.16 45 GLU B C 1
ATOM 2290 O O . GLU B 1 45 ? 0.892 -5.829 18.495 1.00 18.83 45 GLU B O 1
ATOM 2296 N N . SER B 1 46 ? 0.797 -3.743 19.189 1.00 14.08 46 SER B N 1
ATOM 2297 C CA . SER B 1 46 ? 0.451 -3.236 17.899 1.00 15.92 46 SER B CA 1
ATOM 2298 C C . SER B 1 46 ? 1.743 -2.883 17.137 1.00 16.23 46 SER B C 1
ATOM 2299 O O . SER B 1 46 ? 1.688 -2.593 15.945 1.00 15.68 46 SER B O 1
ATOM 2302 N N . PHE B 1 47 ? 2.860 -2.871 17.833 1.00 13.91 47 PHE B N 1
ATOM 2303 C CA . PHE B 1 47 ? 4.175 -2.753 17.166 1.00 15.55 47 PHE B CA 1
ATOM 2304 C C . PHE B 1 47 ? 4.648 -4.163 16.881 1.00 18.16 47 PHE B C 1
ATOM 2305 O O . PHE B 1 47 ? 4.306 -5.074 17.618 1.00 16.68 47 PHE B O 1
ATOM 2313 N N . PRO B 1 48 ? 5.469 -4.336 15.839 1.00 15.92 48 PRO B N 1
ATOM 2314 C CA . PRO B 1 48 ? 5.912 -5.714 15.460 1.00 18.17 48 PRO B CA 1
ATOM 2315 C C . PRO B 1 48 ? 7.040 -6.279 16.346 1.00 21.05 48 PRO B C 1
ATOM 2316 O O . PRO B 1 48 ? 7.289 -7.505 16.355 1.00 21.59 48 PRO B O 1
ATOM 2320 N N . VAL B 1 49 ? 7.730 -5.392 17.068 1.00 18.53 49 VAL B N 1
ATOM 2321 C CA . VAL B 1 49 ? 8.827 -5.786 17.957 1.00 19.22 49 VAL B CA 1
ATOM 2322 C C . VAL B 1 49 ? 8.728 -4.876 19.169 1.00 20.14 49 VAL B C 1
ATOM 2323 O O . VAL B 1 49 ? 7.926 -3.897 19.148 1.00 18.57 49 VAL B O 1
ATOM 2327 N N . TRP B 1 50 ? 9.488 -5.179 20.214 1.00 17.75 50 TRP B N 1
ATOM 2328 C CA . TRP B 1 50 ? 9.541 -4.365 21.364 1.00 19.35 50 TRP B CA 1
ATOM 2329 C C . TRP B 1 50 ? 10.850 -3.563 21.391 1.00 19.86 50 TRP B C 1
ATOM 2330 O O . TRP B 1 50 ? 11.963 -4.125 21.247 1.00 21.23 50 TRP B O 1
ATOM 2341 N N . LYS B 1 51 ? 10.709 -2.257 21.631 1.00 19.94 51 LYS B N 1
ATOM 2342 C CA . LYS B 1 51 ? 11.837 -1.381 21.923 1.00 19.97 51 LYS B CA 1
ATOM 2343 C C . LYS B 1 51 ? 11.429 -0.562 23.144 1.00 19.92 51 LYS B C 1
ATOM 2344 O O . LYS B 1 51 ? 10.222 -0.153 23.291 1.00 18.25 51 LYS B O 1
ATOM 2350 N N . GLU B 1 52 ? 12.414 -0.359 24.030 1.00 19.49 52 GLU B N 1
ATOM 2351 C CA . GLU B 1 52 ? 12.284 0.442 25.237 1.00 21.11 52 GLU B CA 1
ATOM 2352 C C . GLU B 1 52 ? 11.717 1.845 24.927 1.00 20.13 52 GLU B C 1
ATOM 2353 O O . GLU B 1 52 ? 10.935 2.345 25.684 1.00 21.84 52 GLU B O 1
ATOM 2359 N N . LYS B 1 53 ? 12.145 2.445 23.821 1.00 18.81 53 LYS B N 1
ATOM 2360 C CA . LYS B 1 53 ? 11.775 3.817 23.495 1.00 20.11 53 LYS B CA 1
ATOM 2361 C C . LYS B 1 53 ? 10.252 3.866 23.214 1.00 19.38 53 LYS B C 1
ATOM 2362 O O . LYS B 1 53 ? 9.639 4.932 23.232 1.00 19.27 53 LYS B O 1
ATOM 2368 N N . TYR B 1 54 ? 9.631 2.722 22.962 1.00 22.36 54 TYR B N 1
ATOM 2369 C CA . TYR B 1 54 ? 8.185 2.738 22.717 1.00 18.91 54 TYR B CA 1
ATOM 2370 C C . TYR B 1 54 ? 7.361 2.914 24.014 1.00 21.06 54 TYR B C 1
ATOM 2371 O O . TYR B 1 54 ? 6.209 3.343 23.943 1.00 20.27 54 TYR B O 1
ATOM 2380 N N . GLU B 1 55 ? 7.939 2.548 25.159 1.00 23.54 55 GLU B N 1
ATOM 2381 C CA . GLU B 1 55 ? 7.158 2.439 26.395 1.00 21.04 55 GLU B CA 1
ATOM 2382 C C . GLU B 1 55 ? 6.461 3.700 26.866 1.00 23.27 55 GLU B C 1
ATOM 2383 O O . GLU B 1 55 ? 5.322 3.630 27.379 1.00 23.26 55 GLU B O 1
ATOM 2389 N N . GLU B 1 56 ? 7.123 4.843 26.723 1.00 23.96 56 GLU B N 1
ATOM 2390 C CA . GLU B 1 56 ? 6.515 6.130 27.008 1.00 25.74 56 GLU B CA 1
ATOM 2391 C C . GLU B 1 56 ? 5.293 6.429 26.146 1.00 22.87 56 GLU B C 1
ATOM 2392 O O . GLU B 1 56 ? 4.250 6.845 26.697 1.00 22.05 56 GLU B O 1
ATOM 2398 N N . PHE B 1 57 ? 5.412 6.209 24.834 1.00 18.15 57 PHE B N 1
ATOM 2399 C CA . PHE B 1 57 ? 4.224 6.277 23.970 1.00 21.66 57 PHE B CA 1
ATOM 2400 C C . PHE B 1 57 ? 3.049 5.360 24.383 1.00 18.87 57 PHE B C 1
ATOM 2401 O O . PHE B 1 57 ? 1.849 5.755 24.403 1.00 17.56 57 PHE B O 1
ATOM 2409 N N . ILE B 1 58 ? 3.412 4.126 24.682 1.00 18.11 58 ILE B N 1
ATOM 2410 C CA . ILE B 1 58 ? 2.475 3.129 25.135 1.00 19.02 58 ILE B CA 1
ATOM 2411 C C . ILE B 1 58 ? 1.755 3.613 26.403 1.00 18.93 58 ILE B C 1
ATOM 2412 O O . ILE B 1 58 ? 0.538 3.615 26.466 1.00 19.10 58 ILE B O 1
ATOM 2417 N N . LYS B 1 59 ? 2.545 4.000 27.404 1.00 20.12 59 LYS B N 1
ATOM 2418 C CA . LYS B 1 59 ? 1.980 4.435 28.662 1.00 21.02 59 LYS B CA 1
ATOM 2419 C C . LYS B 1 59 ? 1.029 5.582 28.370 1.00 21.36 59 LYS B C 1
ATOM 2420 O O . LYS B 1 59 ? -0.141 5.572 28.842 1.00 19.40 59 LYS B O 1
ATOM 2426 N N . LYS B 1 60 ? 1.488 6.563 27.610 1.00 20.31 60 LYS B N 1
ATOM 2427 C CA . LYS B 1 60 ? 0.704 7.774 27.554 1.00 21.71 60 LYS B CA 1
ATOM 2428 C C . LYS B 1 60 ? -0.525 7.504 26.739 1.00 23.27 60 LYS B C 1
ATOM 2429 O O . LYS B 1 60 ? -1.604 8.053 27.015 1.00 23.17 60 LYS B O 1
ATOM 2435 N N . SER B 1 61 ? -0.370 6.693 25.693 1.00 20.16 61 SER B N 1
ATOM 2436 C CA . SER B 1 61 ? -1.515 6.413 24.834 1.00 18.20 61 SER B CA 1
ATOM 2437 C C . SER B 1 61 ? -2.581 5.663 25.622 1.00 20.16 61 SER B C 1
ATOM 2438 O O . SER B 1 61 ? -3.804 5.904 25.463 1.00 16.91 61 SER B O 1
ATOM 2441 N N . THR B 1 62 ? -2.125 4.720 26.430 1.00 17.98 62 THR B N 1
ATOM 2442 C CA . THR B 1 62 ? -2.995 3.976 27.344 1.00 16.88 62 THR B CA 1
ATOM 2443 C C . THR B 1 62 ? -3.785 4.829 28.339 1.00 17.21 62 THR B C 1
ATOM 2444 O O . THR B 1 62 ? -5.010 4.711 28.454 1.00 16.87 62 THR B O 1
ATOM 2448 N N . TYR B 1 63 ? -3.073 5.691 29.040 1.00 16.89 63 TYR B N 1
ATOM 2449 C CA . TYR B 1 63 ? -3.770 6.595 29.935 1.00 21.76 63 TYR B CA 1
ATOM 2450 C C . TYR B 1 63 ? -4.717 7.503 29.207 1.00 18.51 63 TYR B C 1
ATOM 2451 O O . TYR B 1 63 ? -5.793 7.868 29.736 1.00 17.66 63 TYR B O 1
ATOM 2460 N N . ARG B 1 64 ? -4.345 7.933 28.009 1.00 16.33 64 ARG B N 1
ATOM 2461 C CA . ARG B 1 64 ? -5.243 8.863 27.285 1.00 18.10 64 ARG B CA 1
ATOM 2462 C C . ARG B 1 64 ? -6.516 8.149 26.856 1.00 17.17 64 ARG B C 1
ATOM 2463 O O . ARG B 1 64 ? -7.564 8.744 26.907 1.00 19.46 64 ARG B O 1
ATOM 2471 N N . LEU B 1 65 ? -6.423 6.893 26.389 1.00 16.59 65 LEU B N 1
ATOM 2472 C CA . LEU B 1 65 ? -7.648 6.095 26.079 1.00 16.23 65 LEU B CA 1
ATOM 2473 C C . LEU B 1 65 ? -8.593 5.866 27.292 1.00 17.19 65 LEU B C 1
ATOM 2474 O O . LEU B 1 65 ? -9.814 5.977 27.182 1.00 16.91 65 LEU B O 1
ATOM 2479 N N . ILE B 1 66 ? -7.991 5.520 28.411 1.00 16.23 66 ILE B N 1
ATOM 2480 C CA . ILE B 1 66 ? -8.694 5.407 29.723 1.00 16.39 66 ILE B CA 1
ATOM 2481 C C . ILE B 1 66 ? -9.417 6.695 30.123 1.00 18.24 66 ILE B C 1
ATOM 2482 O O . ILE B 1 66 ? -10.605 6.673 30.513 1.00 19.06 66 ILE B O 1
ATOM 2487 N N . ASP B 1 67 ? -8.707 7.795 29.995 1.00 18.14 67 ASP B N 1
ATOM 2488 C CA . ASP B 1 67 ? -9.232 9.107 30.360 1.00 19.91 67 ASP B CA 1
ATOM 2489 C C . ASP B 1 67 ? -10.388 9.366 29.432 1.00 22.10 67 ASP B C 1
ATOM 2490 O O . ASP B 1 67 ? -11.466 9.697 29.897 1.00 17.23 67 ASP B O 1
ATOM 2495 N N . SER B 1 68 ? -10.179 9.168 28.136 1.00 19.32 68 SER B N 1
ATOM 2496 C CA . SER B 1 68 ? -11.249 9.508 27.205 1.00 19.64 68 SER B CA 1
ATOM 2497 C C . SER B 1 68 ? -12.498 8.621 27.486 1.00 22.57 68 SER B C 1
ATOM 2498 O O . SER B 1 68 ? -13.661 9.120 27.500 1.00 20.91 68 SER B O 1
ATOM 2501 N N . ALA B 1 69 ? -12.260 7.339 27.727 1.00 16.79 69 ALA B N 1
ATOM 2502 C CA . ALA B 1 69 ? -13.353 6.332 27.884 1.00 18.83 69 ALA B CA 1
ATOM 2503 C C . ALA B 1 69 ? -14.157 6.602 29.151 1.00 18.61 69 ALA B C 1
ATOM 2504 O O . ALA B 1 69 ? -15.339 6.321 29.161 1.00 19.22 69 ALA B O 1
ATOM 2506 N N . LEU B 1 70 ? -13.482 7.054 30.188 1.00 19.65 70 LEU B N 1
ATOM 2507 C CA . LEU B 1 70 ? -14.079 7.108 31.592 1.00 17.53 70 LEU B CA 1
ATOM 2508 C C . LEU B 1 70 ? -15.116 8.232 31.603 1.00 20.91 70 LEU B C 1
ATOM 2509 O O . LEU B 1 70 ? -16.032 8.257 32.406 1.00 21.74 70 LEU B O 1
ATOM 2514 N N . LYS B 1 71 ? -15.057 9.112 30.593 1.00 21.47 71 LYS B N 1
ATOM 2515 C CA . LYS B 1 71 ? -16.126 10.079 30.425 1.00 22.01 71 LYS B CA 1
ATOM 2516 C C . LYS B 1 71 ? -17.492 9.461 30.139 1.00 25.65 71 LYS B C 1
ATOM 2517 O O . LYS B 1 71 ? -18.504 10.019 30.488 1.00 23.55 71 LYS B O 1
ATOM 2523 N N . ASN B 1 72 ? -17.533 8.285 29.523 1.00 22.74 72 ASN B N 1
ATOM 2524 C CA . ASN B 1 72 ? -18.800 7.727 29.154 1.00 22.69 72 ASN B CA 1
ATOM 2525 C C . ASN B 1 72 ? -19.071 6.311 29.520 1.00 22.28 72 ASN B C 1
ATOM 2526 O O . ASN B 1 72 ? -20.229 5.874 29.426 1.00 22.19 72 ASN B O 1
ATOM 2531 N N . TYR B 1 73 ? -18.021 5.557 29.831 1.00 18.25 73 TYR B N 1
ATOM 2532 C CA . TYR B 1 73 ? -18.116 4.107 30.052 1.00 16.08 73 TYR B CA 1
ATOM 2533 C C . TYR B 1 73 ? -17.440 3.744 31.358 1.00 17.34 73 TYR B C 1
ATOM 2534 O O . TYR B 1 73 ? -16.482 4.404 31.748 1.00 15.48 73 TYR B O 1
ATOM 2543 N N . TRP B 1 74 ? -17.878 2.653 31.987 1.00 14.44 74 TRP B N 1
ATOM 2544 C CA . TRP B 1 74 ? -17.051 2.000 33.007 1.00 16.62 74 TRP B CA 1
ATOM 2545 C C . TRP B 1 74 ? -15.745 1.575 32.312 1.00 17.71 74 TRP B C 1
ATOM 2546 O O . TRP B 1 74 ? -15.770 1.145 31.164 1.00 16.57 74 TRP B O 1
ATOM 2557 N N . VAL B 1 75 ? -14.615 1.637 33.010 1.00 14.54 75 VAL B N 1
ATOM 2558 C CA . VAL B 1 75 ? -13.398 1.137 32.350 1.00 15.13 75 VAL B CA 1
ATOM 2559 C C . VAL B 1 75 ? -12.785 0.065 33.225 1.00 15.94 75 VAL B C 1
ATOM 2560 O O . VAL B 1 75 ? -12.695 0.293 34.423 1.00 14.32 75 VAL B O 1
ATOM 2564 N N . ILE B 1 76 ? -12.413 -1.091 32.666 1.00 11.69 76 ILE B N 1
ATOM 2565 C CA . ILE B 1 76 ? -11.632 -2.071 33.416 1.00 11.82 76 ILE B CA 1
ATOM 2566 C C . ILE B 1 76 ? -10.179 -1.954 32.927 1.00 13.68 76 ILE B C 1
ATOM 2567 O O . ILE B 1 76 ? -9.935 -2.129 31.724 1.00 15.10 76 ILE B O 1
ATOM 2572 N N . VAL B 1 77 ? -9.252 -1.676 33.831 1.00 12.98 77 VAL B N 1
ATOM 2573 C CA . VAL B 1 77 ? -7.807 -1.507 33.425 1.00 14.27 77 VAL B CA 1
ATOM 2574 C C . VAL B 1 77 ? -7.115 -2.836 33.611 1.00 17.88 77 VAL B C 1
ATOM 2575 O O . VAL B 1 77 ? -6.884 -3.316 34.749 1.00 16.61 77 VAL B O 1
ATOM 2579 N N . ASP B 1 78 ? -6.845 -3.490 32.473 1.00 13.44 78 ASP B N 1
ATOM 2580 C CA . ASP B 1 78 ? -6.245 -4.811 32.443 1.00 17.41 78 ASP B CA 1
ATOM 2581 C C . ASP B 1 78 ? -4.735 -4.695 32.269 1.00 19.95 78 ASP B C 1
ATOM 2582 O O . ASP B 1 78 ? -4.219 -4.674 31.134 1.00 21.94 78 ASP B O 1
ATOM 2587 N N . ASP B 1 79 ? -4.027 -4.499 33.385 1.00 18.64 79 ASP B N 1
ATOM 2588 C CA . ASP B 1 79 ? -2.579 -4.332 33.350 1.00 18.72 79 ASP B CA 1
ATOM 2589 C C . ASP B 1 79 ? -2.033 -4.844 34.666 1.00 18.17 79 ASP B C 1
ATOM 2590 O O . ASP B 1 79 ? -2.754 -4.857 35.696 1.00 19.14 79 ASP B O 1
ATOM 2595 N N . THR B 1 80 ? -0.763 -5.275 34.637 1.00 17.50 80 THR B N 1
ATOM 2596 C CA . THR B 1 80 ? -0.086 -5.704 35.859 1.00 17.47 80 THR B CA 1
ATOM 2597 C C . THR B 1 80 ? -0.157 -4.717 36.997 1.00 16.98 80 THR B C 1
ATOM 2598 O O . THR B 1 80 ? -0.412 -5.067 38.224 1.00 17.93 80 THR B O 1
ATOM 2602 N N . ASN B 1 81 ? 0.008 -3.441 36.637 1.00 16.94 81 ASN B N 1
ATOM 2603 C CA . ASN B 1 81 ? -0.033 -2.383 37.658 1.00 18.44 81 ASN B CA 1
ATOM 2604 C C . ASN B 1 81 ? 0.871 -2.738 38.830 1.00 21.90 81 ASN B C 1
ATOM 2605 O O . ASN B 1 81 ? 0.429 -2.762 39.986 1.00 19.56 81 ASN B O 1
ATOM 2610 N N . TYR B 1 82 ? 2.123 -3.048 38.505 1.00 21.20 82 TYR B N 1
ATOM 2611 C CA . TYR B 1 82 ? 3.066 -3.620 39.488 1.00 22.63 82 TYR B CA 1
ATOM 2612 C C . TYR B 1 82 ? 3.472 -2.619 40.567 1.00 25.17 82 TYR B C 1
ATOM 2613 O O . TYR B 1 82 ? 3.786 -3.027 41.701 1.00 23.50 82 TYR B O 1
ATOM 2622 N N . TYR B 1 83 ? 3.543 -1.338 40.180 1.00 23.45 83 TYR B N 1
ATOM 2623 C CA . TYR B 1 83 ? 3.967 -0.252 41.059 1.00 23.83 83 TYR B CA 1
ATOM 2624 C C . TYR B 1 83 ? 2.815 0.548 41.608 1.00 22.29 83 TYR B C 1
ATOM 2625 O O . TYR B 1 83 ? 1.869 0.876 40.884 1.00 21.15 83 TYR B O 1
ATOM 2634 N N . ASN B 1 84 ? 2.906 0.932 42.870 1.00 24.96 84 ASN B N 1
ATOM 2635 C CA . ASN B 1 84 ? 1.826 1.742 43.376 1.00 26.36 84 ASN B CA 1
ATOM 2636 C C . ASN B 1 84 ? 1.686 3.089 42.613 1.00 24.54 84 ASN B C 1
ATOM 2637 O O . ASN B 1 84 ? 0.601 3.665 42.531 1.00 23.34 84 ASN B O 1
ATOM 2642 N N . SER B 1 85 ? 2.798 3.577 42.042 1.00 26.11 85 SER B N 1
ATOM 2643 C CA . SER B 1 85 ? 2.742 4.808 41.217 1.00 24.79 85 SER B CA 1
ATOM 2644 C C . SER B 1 85 ? 1.779 4.715 40.032 1.00 23.18 85 SER B C 1
ATOM 2645 O O . SER B 1 85 ? 1.164 5.702 39.645 1.00 24.02 85 SER B O 1
ATOM 2648 N N . MET B 1 86 ? 1.705 3.520 39.437 1.00 23.57 86 MET B N 1
ATOM 2649 C CA . MET B 1 86 ? 0.791 3.256 38.349 1.00 22.71 86 MET B CA 1
ATOM 2650 C C . MET B 1 86 ? -0.655 3.286 38.838 1.00 23.83 86 MET B C 1
ATOM 2651 O O . MET B 1 86 ? -1.504 3.882 38.215 1.00 21.43 86 MET B O 1
ATOM 2656 N N . ARG B 1 87 ? -0.922 2.605 39.955 1.00 19.15 87 ARG B N 1
ATOM 2657 C CA . ARG B 1 87 ? -2.250 2.718 40.584 1.00 22.07 87 ARG B CA 1
ATOM 2658 C C . ARG B 1 87 ? -2.609 4.176 40.922 1.00 24.17 87 ARG B C 1
ATOM 2659 O O . ARG B 1 87 ? -3.743 4.565 40.696 1.00 21.40 87 ARG B O 1
ATOM 2667 N N . ARG B 1 88 ? -1.621 4.982 41.376 1.00 23.13 88 ARG B N 1
ATOM 2668 C CA . ARG B 1 88 ? -1.876 6.382 41.686 1.00 23.22 88 ARG B CA 1
ATOM 2669 C C . ARG B 1 88 ? -2.305 7.185 40.451 1.00 23.26 88 ARG B C 1
ATOM 2670 O O . ARG B 1 88 ? -3.321 7.873 40.479 1.00 21.33 88 ARG B O 1
ATOM 2678 N N . ASP B 1 89 ? -1.526 7.092 39.364 1.00 22.02 89 ASP B N 1
ATOM 2679 C CA . ASP B 1 89 ? -1.903 7.699 38.083 1.00 23.47 89 ASP B CA 1
ATOM 2680 C C . ASP B 1 89 ? -3.305 7.327 37.640 1.00 20.52 89 ASP B C 1
ATOM 2681 O O . ASP B 1 89 ? -4.031 8.154 37.166 1.00 19.33 89 ASP B O 1
ATOM 2686 N N . LEU B 1 90 ? -3.665 6.053 37.729 1.00 16.05 90 LEU B N 1
ATOM 2687 C CA . LEU B 1 90 ? -5.028 5.654 37.310 1.00 19.36 90 LEU B CA 1
ATOM 2688 C C . LEU B 1 90 ? -6.115 6.277 38.263 1.00 19.49 90 LEU B C 1
ATOM 2689 O O . LEU B 1 90 ? -7.135 6.811 37.802 1.00 19.24 90 LEU B O 1
ATOM 2694 N N . ILE B 1 91 ? -5.865 6.246 39.574 1.00 16.57 91 ILE B N 1
ATOM 2695 C CA . ILE B 1 91 ? -6.836 6.824 40.494 1.00 23.23 91 ILE B CA 1
ATOM 2696 C C . ILE B 1 91 ? -7.005 8.297 40.191 1.00 22.06 91 ILE B C 1
ATOM 2697 O O . ILE B 1 91 ? -8.076 8.851 40.226 1.00 22.75 91 ILE B O 1
ATOM 2702 N N . ASN B 1 92 ? -5.909 8.944 39.835 1.00 23.02 92 ASN B N 1
ATOM 2703 C CA . ASN B 1 92 ? -6.052 10.359 39.500 1.00 23.39 92 ASN B CA 1
ATOM 2704 C C . ASN B 1 92 ? -6.905 10.675 38.272 1.00 23.97 92 ASN B C 1
ATOM 2705 O O . ASN B 1 92 ? -7.428 11.799 38.116 1.00 24.40 92 ASN B O 1
ATOM 2710 N N . ILE B 1 93 ? -7.032 9.729 37.358 1.00 21.29 93 ILE B N 1
ATOM 2711 C CA . ILE B 1 93 ? -7.966 9.956 36.264 1.00 22.14 93 ILE B CA 1
ATOM 2712 C C . ILE B 1 93 ? -9.428 9.884 36.769 1.00 24.72 93 ILE B C 1
ATOM 2713 O O . ILE B 1 93 ? -10.307 10.637 36.336 1.00 22.38 93 ILE B O 1
ATOM 2718 N N . ALA B 1 94 ? -9.702 8.887 37.609 1.00 22.71 94 ALA B N 1
ATOM 2719 C CA . ALA B 1 94 ? -10.997 8.840 38.286 1.00 23.20 94 ALA B CA 1
ATOM 2720 C C . ALA B 1 94 ? -11.245 10.146 39.052 1.00 25.99 94 ALA B C 1
ATOM 2721 O O . ALA B 1 94 ? -12.367 10.658 39.084 1.00 24.46 94 ALA B O 1
ATOM 2723 N N . LYS B 1 95 ? -10.220 10.649 39.728 1.00 21.65 95 LYS B N 1
ATOM 2724 C CA . LYS B 1 95 ? -10.436 11.826 40.589 1.00 27.75 95 LYS B CA 1
ATOM 2725 C C . LYS B 1 95 ? -10.691 13.045 39.709 1.00 26.79 95 LYS B C 1
ATOM 2726 O O . LYS B 1 95 ? -11.594 13.845 39.954 1.00 27.70 95 LYS B O 1
ATOM 2732 N N . LYS B 1 96 ? -9.993 13.104 38.586 1.00 25.98 96 LYS B N 1
ATOM 2733 C CA . LYS B 1 96 ? -10.226 14.143 37.607 1.00 28.39 96 LYS B CA 1
ATOM 2734 C C . LYS B 1 96 ? -11.670 14.308 37.161 1.00 27.49 96 LYS B C 1
ATOM 2735 O O . LYS B 1 96 ? -12.149 15.439 37.016 1.00 30.34 96 LYS B O 1
ATOM 2741 N N . TYR B 1 97 ? -12.403 13.197 37.033 1.00 24.68 97 TYR B N 1
ATOM 2742 C CA . TYR B 1 97 ? -13.799 13.196 36.603 1.00 26.96 97 TYR B CA 1
ATOM 2743 C C . TYR B 1 97 ? -14.773 12.941 37.757 1.00 26.06 97 TYR B C 1
ATOM 2744 O O . TYR B 1 97 ? -15.955 12.636 37.543 1.00 25.82 97 TYR B O 1
ATOM 2753 N N . ASN B 1 98 ? -14.261 12.980 38.986 1.00 25.23 98 ASN B N 1
ATOM 2754 C CA . ASN B 1 98 ? -15.117 12.612 40.122 1.00 28.17 98 ASN B CA 1
ATOM 2755 C C . ASN B 1 98 ? -15.915 11.307 39.976 1.00 27.36 98 ASN B C 1
ATOM 2756 O O . ASN B 1 98 ? -17.124 11.271 40.192 1.00 27.55 98 ASN B O 1
ATOM 2761 N N . LYS B 1 99 ? -15.195 10.242 39.670 1.00 21.12 99 LYS B N 1
ATOM 2762 C CA . LYS B 1 99 ? -15.728 8.911 39.524 1.00 23.89 99 LYS B CA 1
ATOM 2763 C C . LYS B 1 99 ? -15.200 8.064 40.613 1.00 22.25 99 LYS B C 1
ATOM 2764 O O . LYS B 1 99 ? -14.052 8.203 41.044 1.00 23.79 99 LYS B O 1
ATOM 2770 N N . ASN B 1 100 ? -16.021 7.148 41.046 1.00 25.21 100 ASN B N 1
ATOM 2771 C CA . ASN B 1 100 ? -15.631 6.138 41.956 1.00 24.78 100 ASN B CA 1
ATOM 2772 C C . ASN B 1 100 ? -14.561 5.267 41.287 1.00 27.70 100 ASN B C 1
ATOM 2773 O O . ASN B 1 100 ? -14.473 5.204 40.045 1.00 27.35 100 ASN B O 1
ATOM 2778 N N . TYR B 1 101 ? -13.761 4.582 42.108 1.00 23.43 101 TYR B N 1
ATOM 2779 C CA . TYR B 1 101 ? -12.864 3.551 41.568 1.00 23.31 101 TYR B CA 1
ATOM 2780 C C . TYR B 1 101 ? -12.785 2.418 42.538 1.00 26.90 101 TYR B C 1
ATOM 2781 O O . TYR B 1 101 ? -13.169 2.570 43.751 1.00 24.66 101 TYR B O 1
ATOM 2790 N N . ALA B 1 102 ? -12.369 1.279 42.000 1.00 21.91 102 ALA B N 1
ATOM 2791 C CA . ALA B 1 102 ? -12.133 0.039 42.742 1.00 20.16 102 ALA B CA 1
ATOM 2792 C C . ALA B 1 102 ? -10.881 -0.630 42.284 1.00 19.83 102 ALA B C 1
ATOM 2793 O O . ALA B 1 102 ? -10.765 -1.006 41.140 1.00 21.30 102 ALA B O 1
ATOM 2795 N N . ILE B 1 103 ? -9.959 -0.897 43.191 1.00 21.45 103 ILE B N 1
ATOM 2796 C CA . ILE B 1 103 ? -8.833 -1.711 42.855 1.00 19.75 103 ILE B CA 1
ATOM 2797 C C . ILE B 1 103 ? -9.193 -3.154 43.131 1.00 22.44 103 ILE B C 1
ATOM 2798 O O . ILE B 1 103 ? -9.682 -3.468 44.206 1.00 21.70 103 ILE B O 1
ATOM 2803 N N . ILE B 1 104 ? -8.894 -4.047 42.196 1.00 17.37 104 ILE B N 1
ATOM 2804 C CA . ILE B 1 104 ? -9.143 -5.459 42.421 1.00 19.83 104 ILE B CA 1
ATOM 2805 C C . ILE B 1 104 ? -7.837 -6.190 42.281 1.00 21.40 104 ILE B C 1
ATOM 2806 O O . ILE B 1 104 ? -7.223 -6.194 41.207 1.00 20.89 104 ILE B O 1
ATOM 2811 N N . TYR B 1 105 ? -7.397 -6.779 43.376 1.00 20.77 105 TYR B N 1
ATOM 2812 C CA . TYR B 1 105 ? -6.123 -7.439 43.436 1.00 18.74 105 TYR B CA 1
ATOM 2813 C C . TYR B 1 105 ? -6.301 -8.931 43.186 1.00 23.86 105 TYR B C 1
ATOM 2814 O O . TYR B 1 105 ? -6.994 -9.618 43.939 1.00 23.58 105 TYR B O 1
ATOM 2823 N N . LEU B 1 106 ? -5.697 -9.426 42.105 1.00 17.71 106 LEU B N 1
ATOM 2824 C CA . LEU B 1 106 ? -5.835 -10.828 41.752 1.00 21.84 106 LEU B CA 1
ATOM 2825 C C . LEU B 1 106 ? -4.575 -11.588 42.224 1.00 25.61 106 LEU B C 1
ATOM 2826 O O . LEU B 1 106 ? -3.446 -11.225 41.899 1.00 21.91 106 LEU B O 1
ATOM 2831 N N . LYS B 1 107 ? -4.752 -12.687 42.960 1.00 23.13 107 LYS B N 1
ATOM 2832 C CA . LYS B 1 107 ? -3.565 -13.453 43.381 1.00 26.65 107 LYS B CA 1
ATOM 2833 C C . LYS B 1 107 ? -3.664 -14.945 43.078 1.00 27.86 107 LYS B C 1
ATOM 2834 O O . LYS B 1 107 ? -4.755 -15.495 42.887 1.00 27.58 107 LYS B O 1
ATOM 2840 N N . ALA B 1 108 ? -2.509 -15.576 43.006 1.00 25.47 108 ALA B N 1
ATOM 2841 C CA . ALA B 1 108 ? -2.363 -17.030 42.794 1.00 29.37 108 ALA B CA 1
ATOM 2842 C C . ALA B 1 108 ? -0.965 -17.392 43.207 1.00 30.43 108 ALA B C 1
ATOM 2843 O O . ALA B 1 108 ? -0.035 -16.582 43.075 1.00 34.63 108 ALA B O 1
ATOM 2845 N N . SER B 1 109 ? -0.793 -18.623 43.667 1.00 26.37 109 SER B N 1
ATOM 2846 C CA . SER B 1 109 ? 0.516 -19.086 44.099 1.00 27.55 109 SER B CA 1
ATOM 2847 C C . SER B 1 109 ? 1.545 -19.050 42.959 1.00 29.42 109 SER B C 1
ATOM 2848 O O . SER B 1 109 ? 1.186 -19.202 41.794 1.00 28.73 109 SER B O 1
ATOM 2851 N N . LEU B 1 110 ? 2.832 -18.965 43.341 1.00 28.56 110 LEU B N 1
ATOM 2852 C CA . LEU B 1 110 ? 3.948 -18.931 42.416 1.00 33.68 110 LEU B CA 1
ATOM 2853 C C . LEU B 1 110 ? 3.919 -20.153 41.557 1.00 29.12 110 LEU B C 1
ATOM 2854 O O . LEU B 1 110 ? 4.088 -20.067 40.354 1.00 28.58 110 LEU B O 1
ATOM 2859 N N . ASP B 1 111 ? 3.607 -21.309 42.140 1.00 35.02 111 ASP B N 1
ATOM 2860 C CA . ASP B 1 111 ? 3.657 -22.506 41.322 1.00 36.27 111 ASP B CA 1
ATOM 2861 C C . ASP B 1 111 ? 2.616 -22.460 40.243 1.00 32.92 111 ASP B C 1
ATOM 2862 O O . ASP B 1 111 ? 2.843 -22.944 39.129 1.00 34.63 111 ASP B O 1
ATOM 2867 N N . VAL B 1 112 ? 1.454 -21.897 40.573 1.00 32.90 112 VAL B N 1
ATOM 2868 C CA . VAL B 1 112 ? 0.411 -21.797 39.574 1.00 30.26 112 VAL B CA 1
ATOM 2869 C C . VAL B 1 112 ? 0.774 -20.780 38.497 1.00 27.33 112 VAL B C 1
ATOM 2870 O O . VAL B 1 112 ? 0.515 -20.999 37.316 1.00 26.55 112 VAL B O 1
ATOM 2874 N N . LEU B 1 113 ? 1.392 -19.688 38.907 1.00 26.61 113 LEU B N 1
ATOM 2875 C CA . LEU B 1 113 ? 1.875 -18.722 37.914 1.00 27.65 113 LEU B CA 1
ATOM 2876 C C . LEU B 1 113 ? 2.872 -19.339 36.919 1.00 26.61 113 LEU B C 1
ATOM 2877 O O . LEU B 1 113 ? 2.776 -19.128 35.722 1.00 27.39 113 LEU B O 1
ATOM 2882 N N . ILE B 1 114 ? 3.821 -20.122 37.419 1.00 30.62 114 ILE B N 1
ATOM 2883 C CA . ILE B 1 114 ? 4.787 -20.784 36.567 1.00 28.58 114 ILE B CA 1
ATOM 2884 C C . ILE B 1 114 ? 4.156 -21.769 35.659 1.00 29.67 114 ILE B C 1
ATOM 2885 O O . ILE B 1 114 ? 4.478 -21.797 34.495 1.00 30.97 114 ILE B O 1
ATOM 2890 N N . ARG B 1 115 ? 3.212 -22.561 36.136 1.00 33.17 115 ARG B N 1
ATOM 2891 C CA . ARG B 1 115 ? 2.646 -23.547 35.236 1.00 32.55 115 ARG B CA 1
ATOM 2892 C C . ARG B 1 115 ? 1.852 -22.889 34.140 1.00 32.42 115 ARG B C 1
ATOM 2893 O O . ARG B 1 115 ? 1.870 -23.321 32.989 1.00 37.29 115 ARG B O 1
ATOM 2901 N N . ARG B 1 116 ? 1.149 -21.828 34.489 1.00 31.01 116 ARG B N 1
ATOM 2902 C CA . ARG B 1 116 ? 0.439 -21.089 33.463 1.00 31.27 116 ARG B CA 1
ATOM 2903 C C . ARG B 1 116 ? 1.415 -20.479 32.476 1.00 33.52 116 ARG B C 1
ATOM 2904 O O . ARG B 1 116 ? 1.146 -20.412 31.279 1.00 34.91 116 ARG B O 1
ATOM 2912 N N . ASN B 1 117 ? 2.516 -19.965 33.005 1.00 28.18 117 ASN B N 1
ATOM 2913 C CA . ASN B 1 117 ? 3.541 -19.372 32.127 1.00 33.27 117 ASN B CA 1
ATOM 2914 C C . ASN B 1 117 ? 4.044 -20.420 31.154 1.00 34.79 117 ASN B C 1
ATOM 2915 O O . ASN B 1 117 ? 4.008 -20.214 29.945 1.00 36.88 117 ASN B O 1
ATOM 2920 N N . ILE B 1 118 ? 4.417 -21.585 31.697 1.00 34.97 118 ILE B N 1
ATOM 2921 C CA . ILE B 1 118 ? 4.883 -22.696 30.879 1.00 35.67 118 ILE B CA 1
ATOM 2922 C C . ILE B 1 118 ? 3.839 -23.046 29.886 1.00 38.89 118 ILE B C 1
ATOM 2923 O O . ILE B 1 118 ? 4.093 -23.061 28.685 1.00 41.63 118 ILE B O 1
ATOM 2928 N N . GLU B 1 119 ? 2.629 -23.281 30.386 1.00 40.38 119 GLU B N 1
ATOM 2929 C CA . GLU B 1 119 ? 1.500 -23.564 29.515 1.00 45.16 119 GLU B CA 1
ATOM 2930 C C . GLU B 1 119 ? 1.525 -22.711 28.264 1.00 44.40 119 GLU B C 1
ATOM 2931 O O . GLU B 1 119 ? 1.383 -23.218 27.156 1.00 51.51 119 GLU B O 1
ATOM 2937 N N . ARG B 1 120 ? 1.658 -21.403 28.444 1.00 42.16 120 ARG B N 1
ATOM 2938 C CA . ARG B 1 120 ? 1.554 -20.453 27.340 1.00 47.29 120 ARG B CA 1
ATOM 2939 C C . ARG B 1 120 ? 2.897 -20.269 26.567 1.00 45.99 120 ARG B C 1
ATOM 2940 O O . ARG B 1 120 ? 3.003 -19.454 25.656 1.00 50.33 120 ARG B O 1
ATOM 2948 N N . GLY B 1 121 ? 3.908 -21.049 26.920 1.00 44.81 121 GLY B N 1
ATOM 2949 C CA . GLY B 1 121 ? 5.141 -21.092 26.129 1.00 45.05 121 GLY B CA 1
ATOM 2950 C C . GLY B 1 121 ? 6.353 -20.430 26.770 1.00 42.62 121 GLY B C 1
ATOM 2951 O O . GLY B 1 121 ? 7.405 -20.240 26.141 1.00 44.40 121 GLY B O 1
ATOM 2952 N N . GLU B 1 122 ? 6.202 -20.044 28.026 1.00 42.12 122 GLU B N 1
ATOM 2953 C CA . GLU B 1 122 ? 7.280 -19.362 28.720 1.00 41.07 122 GLU B CA 1
ATOM 2954 C C . GLU B 1 122 ? 7.722 -18.092 27.976 1.00 40.17 122 GLU B C 1
ATOM 2955 O O . GLU B 1 122 ? 8.914 -17.878 27.828 1.00 40.33 122 GLU B O 1
ATOM 2961 N N . LYS B 1 123 ? 6.791 -17.258 27.504 1.00 40.75 123 LYS B N 1
ATOM 2962 C CA . LYS B 1 123 ? 7.180 -16.004 26.840 1.00 40.30 123 LYS B CA 1
ATOM 2963 C C . LYS B 1 123 ? 7.951 -15.051 27.766 1.00 39.22 123 LYS B C 1
ATOM 2964 O O . LYS B 1 123 ? 8.786 -14.252 27.316 1.00 40.51 123 LYS B O 1
ATOM 2970 N N . ILE B 1 124 ? 7.640 -15.086 29.055 1.00 35.74 124 ILE B N 1
ATOM 2971 C CA . ILE B 1 124 ? 8.428 -14.350 30.031 1.00 32.05 124 ILE B CA 1
ATOM 2972 C C . ILE B 1 124 ? 9.159 -15.468 30.716 1.00 34.42 124 ILE B C 1
ATOM 2973 O O . ILE B 1 124 ? 8.576 -16.535 31.008 1.00 31.77 124 ILE B O 1
ATOM 2978 N N . PRO B 1 125 ? 10.460 -15.274 30.929 1.00 31.90 125 PRO B N 1
ATOM 2979 C CA . PRO B 1 125 ? 11.232 -16.318 31.594 1.00 29.76 125 PRO B CA 1
ATOM 2980 C C . PRO B 1 125 ? 10.623 -16.655 32.936 1.00 29.19 125 PRO B C 1
ATOM 2981 O O . PRO B 1 125 ? 10.236 -15.759 33.704 1.00 27.55 125 PRO B O 1
ATOM 2985 N N . ASN B 1 126 ? 10.582 -17.948 33.267 1.00 30.17 126 ASN B N 1
ATOM 2986 C CA . ASN B 1 126 ? 10.135 -18.317 34.611 1.00 30.59 126 ASN B CA 1
ATOM 2987 C C . ASN B 1 126 ? 10.881 -17.600 35.733 1.00 29.48 126 ASN B C 1
ATOM 2988 O O . ASN B 1 126 ? 10.289 -17.219 36.726 1.00 28.41 126 ASN B O 1
ATOM 2993 N N A GLU B 1 127 ? 12.199 -17.429 35.603 0.50 28.43 127 GLU B N 1
ATOM 2994 N N B GLU B 1 127 ? 12.183 -17.424 35.540 0.50 28.43 127 GLU B N 1
ATOM 2995 C CA A GLU B 1 127 ? 12.941 -16.828 36.702 0.50 29.06 127 GLU B CA 1
ATOM 2996 C CA B GLU B 1 127 ? 13.029 -16.826 36.541 0.50 29.06 127 GLU B CA 1
ATOM 2997 C C A GLU B 1 127 ? 12.566 -15.366 36.893 0.50 27.84 127 GLU B C 1
ATOM 2998 C C B GLU B 1 127 ? 12.591 -15.406 36.852 0.50 27.85 127 GLU B C 1
ATOM 2999 O O A GLU B 1 127 ? 12.698 -14.829 37.995 0.50 26.33 127 GLU B O 1
ATOM 3000 O O B GLU B 1 127 ? 12.721 -14.935 37.983 0.50 26.32 127 GLU B O 1
ATOM 3011 N N . VAL B 1 128 ? 12.087 -14.723 35.830 1.00 25.73 128 VAL B N 1
ATOM 3012 C CA . VAL B 1 128 ? 11.649 -13.339 35.974 1.00 25.70 128 VAL B CA 1
ATOM 3013 C C . VAL B 1 128 ? 10.309 -13.291 36.741 1.00 23.67 128 VAL B C 1
ATOM 3014 O O . VAL B 1 128 ? 10.095 -12.467 37.640 1.00 25.75 128 VAL B O 1
ATOM 3018 N N . ILE B 1 129 ? 9.428 -14.211 36.397 1.00 28.25 129 ILE B N 1
ATOM 3019 C CA . ILE B 1 129 ? 8.174 -14.329 37.149 1.00 26.72 129 ILE B CA 1
ATOM 3020 C C . ILE B 1 129 ? 8.436 -14.525 38.631 1.00 23.34 129 ILE B C 1
ATOM 3021 O O . ILE B 1 129 ? 7.818 -13.869 39.478 1.00 25.13 129 ILE B O 1
ATOM 3026 N N . LYS B 1 130 ? 9.417 -15.388 38.909 1.00 26.54 130 LYS B N 1
ATOM 3027 C CA . LYS B 1 130 ? 9.802 -15.734 40.271 1.00 31.05 130 LYS B CA 1
ATOM 3028 C C . LYS B 1 130 ? 10.245 -14.487 40.948 1.00 28.02 130 LYS B C 1
ATOM 3029 O O . LYS B 1 130 ? 9.823 -14.227 42.043 1.00 29.57 130 LYS B O 1
ATOM 3035 N N . LYS B 1 131 ? 11.053 -13.673 40.259 1.00 27.96 131 LYS B N 1
ATOM 3036 C CA . LYS B 1 131 ? 11.612 -12.492 40.904 1.00 28.17 131 LYS B CA 1
ATOM 3037 C C . LYS B 1 131 ? 10.503 -11.450 41.134 1.00 25.61 131 LYS B C 1
ATOM 3038 O O . LYS B 1 131 ? 10.511 -10.782 42.125 1.00 26.48 131 LYS B O 1
ATOM 3044 N N . MET B 1 132 ? 9.561 -11.314 40.191 1.00 21.32 132 MET B N 1
ATOM 3045 C CA . MET B 1 132 ? 8.463 -10.368 40.317 1.00 24.16 132 MET B CA 1
ATOM 3046 C C . MET B 1 132 ? 7.614 -10.776 41.529 1.00 24.22 132 MET B C 1
ATOM 3047 O O . MET B 1 132 ? 7.176 -9.951 42.343 1.00 25.64 132 MET B O 1
ATOM 3052 N N . TYR B 1 133 ? 7.434 -12.073 41.653 1.00 24.83 133 TYR B N 1
ATOM 3053 C CA . TYR B 1 133 ? 6.651 -12.617 42.786 1.00 27.84 133 TYR B CA 1
ATOM 3054 C C . TYR B 1 133 ? 7.298 -12.238 44.111 1.00 28.95 133 TYR B C 1
ATOM 3055 O O . TYR B 1 133 ? 6.634 -11.722 45.038 1.00 26.76 133 TYR B O 1
ATOM 3064 N N . GLU B 1 134 ? 8.603 -12.489 44.191 1.00 26.30 134 GLU B N 1
ATOM 3065 C CA . GLU B 1 134 ? 9.400 -12.072 45.332 1.00 29.89 134 GLU B CA 1
ATOM 3066 C C . GLU B 1 134 ? 9.288 -10.613 45.672 1.00 31.85 134 GLU B C 1
ATOM 3067 O O . GLU B 1 134 ? 8.958 -10.285 46.802 1.00 35.97 134 GLU B O 1
ATOM 3073 N N . LYS B 1 135 ? 9.489 -9.736 44.695 1.00 26.18 135 LYS B N 1
ATOM 3074 C CA . LYS B 1 135 ? 9.539 -8.327 44.968 1.00 32.03 135 LYS B CA 1
ATOM 3075 C C . LYS B 1 135 ? 8.223 -7.561 44.950 1.00 32.46 135 LYS B C 1
ATOM 3076 O O . LYS B 1 135 ? 8.187 -6.382 45.306 1.00 34.66 135 LYS B O 1
ATOM 3082 N N . PHE B 1 136 ? 7.127 -8.236 44.583 1.00 32.36 136 PHE B N 1
ATOM 3083 C CA . PHE B 1 136 ? 5.844 -7.559 44.514 1.00 35.71 136 PHE B CA 1
ATOM 3084 C C . PHE B 1 136 ? 5.422 -7.065 45.891 1.00 34.02 136 PHE B C 1
ATOM 3085 O O . PHE B 1 136 ? 5.514 -7.793 46.885 1.00 38.74 136 PHE B O 1
ATOM 3093 N N . ASP B 1 137 ? 5.039 -5.805 45.922 1.00 32.81 137 ASP B N 1
ATOM 3094 C CA . ASP B 1 137 ? 4.366 -5.192 47.047 1.00 37.32 137 ASP B CA 1
ATOM 3095 C C . ASP B 1 137 ? 2.836 -5.177 46.815 1.00 29.77 137 ASP B C 1
ATOM 3096 O O . ASP B 1 137 ? 2.347 -4.507 45.924 1.00 31.05 137 ASP B O 1
ATOM 3101 N N . GLU B 1 138 ? 2.118 -5.912 47.639 1.00 36.23 138 GLU B N 1
ATOM 3102 C CA . GLU B 1 138 ? 0.667 -6.015 47.545 1.00 31.89 138 GLU B CA 1
ATOM 3103 C C . GLU B 1 138 ? 0.044 -4.653 47.723 1.00 33.27 138 GLU B C 1
ATOM 3104 O O . GLU B 1 138 ? 0.520 -3.850 48.527 1.00 33.17 138 GLU B O 1
ATOM 3110 N N . PRO B 1 139 ? -1.039 -4.393 46.984 1.00 27.96 139 PRO B N 1
ATOM 3111 C CA . PRO B 1 139 ? -1.739 -3.123 47.055 1.00 24.88 139 PRO B CA 1
ATOM 3112 C C . PRO B 1 139 ? -2.125 -2.838 48.506 1.00 29.38 139 PRO B C 1
ATOM 3113 O O . PRO B 1 139 ? -2.551 -3.764 49.250 1.00 33.21 139 PRO B O 1
ATOM 3117 N N . GLY B 1 140 ? -1.959 -1.585 48.899 1.00 29.38 140 GLY B N 1
ATOM 3118 C CA . GLY B 1 140 ? -2.448 -1.089 50.186 1.00 28.42 140 GLY B CA 1
ATOM 3119 C C . GLY B 1 140 ? -1.467 -1.251 51.316 1.00 35.94 140 GLY B C 1
ATOM 3120 O O . GLY B 1 140 ? -1.811 -0.973 52.488 1.00 31.80 140 GLY B O 1
ATOM 3121 N N . LYS B 1 141 ? -0.255 -1.692 50.957 1.00 38.31 141 LYS B N 1
ATOM 3122 C CA . LYS B 1 141 ? 0.787 -1.992 51.934 1.00 40.05 141 LYS B CA 1
ATOM 3123 C C . LYS B 1 141 ? 1.172 -0.721 52.650 1.00 41.56 141 LYS B C 1
ATOM 3124 O O . LYS B 1 141 ? 1.313 -0.736 53.868 1.00 44.49 141 LYS B O 1
ATOM 3130 N N . LYS B 1 142 ? 1.249 0.388 51.899 1.00 44.10 142 LYS B N 1
ATOM 3131 C CA . LYS B 1 142 ? 1.532 1.727 52.450 1.00 41.23 142 LYS B CA 1
ATOM 3132 C C . LYS B 1 142 ? 0.374 2.725 52.576 1.00 41.85 142 LYS B C 1
ATOM 3133 O O . LYS B 1 142 ? 0.262 3.406 53.593 1.00 43.05 142 LYS B O 1
ATOM 3139 N N . TYR B 1 143 ? -0.457 2.875 51.539 1.00 39.28 143 TYR B N 1
ATOM 3140 C CA . TYR B 1 143 ? -1.444 3.974 51.516 1.00 35.35 143 TYR B CA 1
ATOM 3141 C C . TYR B 1 143 ? -2.864 3.448 51.488 1.00 36.65 143 TYR B C 1
ATOM 3142 O O . TYR B 1 143 ? -3.156 2.445 50.790 1.00 33.95 143 TYR B O 1
ATOM 3151 N N . LYS B 1 144 ? -3.744 4.152 52.188 1.00 36.21 144 LYS B N 1
ATOM 3152 C CA . LYS B 1 144 ? -5.141 3.773 52.260 1.00 34.59 144 LYS B CA 1
ATOM 3153 C C . LYS B 1 144 ? -5.890 3.880 50.932 1.00 31.46 144 LYS B C 1
ATOM 3154 O O . LYS B 1 144 ? -6.799 3.140 50.666 1.00 30.84 144 LYS B O 1
ATOM 3160 N N . TRP B 1 145 ? -5.506 4.820 50.104 1.00 31.97 145 TRP B N 1
ATOM 3161 C CA . TRP B 1 145 ? -6.152 4.960 48.822 1.00 31.26 145 TRP B CA 1
ATOM 3162 C C . TRP B 1 145 ? -5.835 3.803 47.895 1.00 30.69 145 TRP B C 1
ATOM 3163 O O . TRP B 1 145 ? -6.540 3.614 46.913 1.00 30.27 145 TRP B O 1
ATOM 3174 N N . ASP B 1 146 ? -4.784 3.049 48.228 1.00 28.14 146 ASP B N 1
ATOM 3175 C CA . ASP B 1 146 ? -4.318 1.894 47.499 1.00 27.36 146 ASP B CA 1
ATOM 3176 C C . ASP B 1 146 ? -4.935 0.543 47.913 1.00 27.27 146 ASP B C 1
ATOM 3177 O O . ASP B 1 146 ? -4.600 -0.493 47.365 1.00 24.08 146 ASP B O 1
ATOM 3182 N N . GLU B 1 147 ? -5.775 0.506 48.933 1.00 24.39 147 GLU B N 1
ATOM 3183 C CA . GLU B 1 147 ? -6.293 -0.789 49.368 1.00 25.62 147 GLU B CA 1
ATOM 3184 C C . GLU B 1 147 ? -7.278 -1.394 48.389 1.00 22.82 147 GLU B C 1
ATOM 3185 O O . GLU B 1 147 ? -8.233 -0.708 47.977 1.00 29.14 147 GLU B O 1
ATOM 3191 N N . PRO B 1 148 ? -7.131 -2.681 48.086 1.00 24.23 148 PRO B N 1
ATOM 3192 C CA . PRO B 1 148 ? -8.053 -3.396 47.200 1.00 23.29 148 PRO B CA 1
ATOM 3193 C C . PRO B 1 148 ? -9.505 -3.306 47.686 1.00 23.93 148 PRO B C 1
ATOM 3194 O O . PRO B 1 148 ? -9.793 -3.547 48.878 1.00 27.21 148 PRO B O 1
ATOM 3198 N N . PHE B 1 149 ? -10.426 -2.930 46.808 1.00 24.21 149 PHE B N 1
ATOM 3199 C CA . PHE B 1 149 ? -11.850 -3.125 47.089 1.00 24.57 149 PHE B CA 1
ATOM 3200 C C . PHE B 1 149 ? -12.124 -4.666 47.224 1.00 25.28 149 PHE B C 1
ATOM 3201 O O . PHE B 1 149 ? -12.881 -5.119 48.099 1.00 24.69 149 PHE B O 1
ATOM 3209 N N . LEU B 1 150 ? -11.453 -5.459 46.396 1.00 21.24 150 LEU B N 1
ATOM 3210 C CA . LEU B 1 150 ? -11.628 -6.881 46.388 1.00 24.24 150 LEU B CA 1
ATOM 3211 C C . LEU B 1 150 ? -10.310 -7.581 46.229 1.00 26.99 150 LEU B C 1
ATOM 3212 O O . LEU B 1 150 ? -9.460 -7.190 45.429 1.00 21.94 150 LEU B O 1
ATOM 3217 N N . ILE B 1 151 ? -10.153 -8.700 46.910 1.00 25.16 151 ILE B N 1
ATOM 3218 C CA . ILE B 1 151 ? -8.950 -9.476 46.685 1.00 23.97 151 ILE B CA 1
ATOM 3219 C C . ILE B 1 151 ? -9.411 -10.851 46.124 1.00 27.80 151 ILE B C 1
ATOM 3220 O O . ILE B 1 151 ? -10.170 -11.527 46.788 1.00 25.70 151 ILE B O 1
ATOM 3225 N N . ILE B 1 152 ? -8.967 -11.252 44.937 1.00 24.09 152 ILE B N 1
ATOM 3226 C CA . ILE B 1 152 ? -9.503 -12.459 44.303 1.00 27.22 152 ILE B CA 1
ATOM 3227 C C . ILE B 1 152 ? -8.445 -13.569 44.150 1.00 26.68 152 ILE B C 1
ATOM 3228 O O . ILE B 1 152 ? -7.348 -13.350 43.581 1.00 24.83 152 ILE B O 1
ATOM 3233 N N . ASP B 1 153 ? -8.768 -14.771 44.652 1.00 25.66 153 ASP B N 1
ATOM 3234 C CA . ASP B 1 153 ? -7.935 -15.949 44.475 1.00 27.22 153 ASP B CA 1
ATOM 3235 C C . ASP B 1 153 ? -8.277 -16.636 43.178 1.00 29.43 153 ASP B C 1
ATOM 3236 O O . ASP B 1 153 ? -9.320 -17.278 43.057 1.00 32.00 153 ASP B O 1
ATOM 3241 N N . THR B 1 154 ? -7.448 -16.491 42.165 1.00 27.03 154 THR B N 1
ATOM 3242 C CA . THR B 1 154 ? -7.774 -17.077 40.873 1.00 25.67 154 THR B CA 1
ATOM 3243 C C . THR B 1 154 ? -7.417 -18.558 40.842 1.00 24.99 154 THR B C 1
ATOM 3244 O O . THR B 1 154 ? -7.497 -19.172 39.799 1.00 27.95 154 THR B O 1
ATOM 3248 N N . THR B 1 155 ? -6.994 -19.130 41.964 1.00 25.64 155 THR B N 1
ATOM 3249 C CA . THR B 1 155 ? -6.862 -20.588 41.974 1.00 26.62 155 THR B CA 1
ATOM 3250 C C . THR B 1 155 ? -8.198 -21.234 42.401 1.00 30.83 155 THR B C 1
ATOM 3251 O O . THR B 1 155 ? -8.331 -22.440 42.376 1.00 31.52 155 THR B O 1
ATOM 3255 N N . LYS B 1 156 ? -9.185 -20.421 42.746 1.00 25.80 156 LYS B N 1
ATOM 3256 C CA . LYS B 1 156 ? -10.517 -20.929 43.070 1.00 29.12 156 LYS B CA 1
ATOM 3257 C C . LYS B 1 156 ? -11.580 -20.350 42.154 1.00 28.86 156 LYS B C 1
ATOM 3258 O O . LYS B 1 156 ? -11.331 -19.348 41.480 1.00 25.23 156 LYS B O 1
ATOM 3264 N N . ASP B 1 157 ? -12.809 -20.898 42.199 1.00 31.17 157 ASP B N 1
ATOM 3265 C CA . ASP B 1 157 ? -13.857 -20.378 41.316 1.00 28.68 157 ASP B CA 1
ATOM 3266 C C . ASP B 1 157 ? -14.238 -19.012 41.803 1.00 26.16 157 ASP B C 1
ATOM 3267 O O . ASP B 1 157 ? -14.078 -18.709 42.970 1.00 26.55 157 ASP B O 1
ATOM 3272 N N . ILE B 1 158 ? -14.696 -18.186 40.891 1.00 22.73 158 ILE B N 1
ATOM 3273 C CA . ILE B 1 158 ? -15.010 -16.787 41.144 1.00 24.58 158 ILE B CA 1
ATOM 3274 C C . ILE B 1 158 ? -16.462 -16.547 40.822 1.00 26.36 158 ILE B C 1
ATOM 3275 O O . ILE B 1 158 ? -16.942 -16.911 39.753 1.00 22.35 158 ILE B O 1
ATOM 3280 N N . ASP B 1 159 ? -17.159 -15.944 41.782 1.00 23.01 159 ASP B N 1
ATOM 3281 C CA . ASP B 1 159 ? -18.569 -15.609 41.665 1.00 27.87 159 ASP B CA 1
ATOM 3282 C C . ASP B 1 159 ? -18.724 -14.190 41.099 1.00 24.86 159 ASP B C 1
ATOM 3283 O O . ASP B 1 159 ? -18.713 -13.202 41.817 1.00 25.07 159 ASP B O 1
ATOM 3288 N N . PHE B 1 160 ? -18.806 -14.129 39.779 1.00 26.14 160 PHE B N 1
ATOM 3289 C CA . PHE B 1 160 ? -18.877 -12.853 39.068 1.00 26.11 160 PHE B CA 1
ATOM 3290 C C . PHE B 1 160 ? -20.192 -12.125 39.346 1.00 25.34 160 PHE B C 1
ATOM 3291 O O . PHE B 1 160 ? -20.252 -10.901 39.234 1.00 23.66 160 PHE B O 1
ATOM 3299 N N . ASN B 1 161 ? -21.244 -12.862 39.685 1.00 24.31 161 ASN B N 1
ATOM 3300 C CA . ASN B 1 161 ? -22.505 -12.218 40.030 1.00 28.85 161 ASN B CA 1
ATOM 3301 C C . ASN B 1 161 ? -22.366 -11.421 41.304 1.00 25.25 161 ASN B C 1
ATOM 3302 O O . ASN B 1 161 ? -22.898 -10.282 41.420 1.00 26.22 161 ASN B O 1
ATOM 3307 N N A GLU B 1 162 ? -21.676 -12.004 42.272 0.50 24.59 162 GLU B N 1
ATOM 3308 N N B GLU B 1 162 ? -21.670 -11.998 42.273 0.50 24.59 162 GLU B N 1
ATOM 3309 C CA A GLU B 1 162 ? -21.458 -11.290 43.509 0.50 25.21 162 GLU B CA 1
ATOM 3310 C CA B GLU B 1 162 ? -21.458 -11.308 43.533 0.50 25.21 162 GLU B CA 1
ATOM 3311 C C A GLU B 1 162 ? -20.568 -10.079 43.257 0.50 24.60 162 GLU B C 1
ATOM 3312 C C B GLU B 1 162 ? -20.518 -10.112 43.329 0.50 24.60 162 GLU B C 1
ATOM 3313 O O A GLU B 1 162 ? -20.823 -8.999 43.762 0.50 24.21 162 GLU B O 1
ATOM 3314 O O B GLU B 1 162 ? -20.696 -9.065 43.929 0.50 24.23 162 GLU B O 1
ATOM 3325 N N . ILE B 1 163 ? -19.521 -10.262 42.458 1.00 22.89 163 ILE B N 1
ATOM 3326 C CA . ILE B 1 163 ? -18.617 -9.150 42.175 1.00 22.48 163 ILE B CA 1
ATOM 3327 C C . ILE B 1 163 ? -19.328 -8.007 41.502 1.00 21.99 163 ILE B C 1
ATOM 3328 O O . ILE B 1 163 ? -19.217 -6.874 41.903 1.00 24.82 163 ILE B O 1
ATOM 3333 N N . ALA B 1 164 ? -20.098 -8.293 40.484 1.00 23.39 164 ALA B N 1
ATOM 3334 C CA . ALA B 1 164 ? -20.821 -7.253 39.817 1.00 25.21 164 ALA B CA 1
ATOM 3335 C C . ALA B 1 164 ? -21.739 -6.539 40.784 1.00 22.26 164 ALA B C 1
ATOM 3336 O O . ALA B 1 164 ? -21.846 -5.345 40.732 1.00 20.07 164 ALA B O 1
ATOM 3338 N N . LYS B 1 165 ? -22.422 -7.288 41.663 1.00 22.87 165 LYS B N 1
ATOM 3339 C CA . LYS B 1 165 ? -23.348 -6.685 42.602 1.00 23.58 165 LYS B CA 1
ATOM 3340 C C . LYS B 1 165 ? -22.591 -5.738 43.535 1.00 21.86 165 LYS B C 1
ATOM 3341 O O . LYS B 1 165 ? -23.035 -4.618 43.744 1.00 26.40 165 LYS B O 1
ATOM 3347 N N . LYS B 1 166 ? -21.445 -6.180 44.052 1.00 21.33 166 LYS B N 1
ATOM 3348 C CA . LYS B 1 166 ? -20.610 -5.354 44.929 1.00 22.79 166 LYS B CA 1
ATOM 3349 C C . LYS B 1 166 ? -20.135 -4.095 44.193 1.00 23.87 166 LYS B C 1
ATOM 3350 O O . LYS B 1 166 ? -20.153 -2.989 44.767 1.00 21.30 166 LYS B O 1
ATOM 3356 N N . LEU B 1 167 ? -19.707 -4.247 42.922 1.00 22.10 167 LEU B N 1
ATOM 3357 C CA . LEU B 1 167 ? -19.310 -3.072 42.155 1.00 19.38 167 LEU B CA 1
ATOM 3358 C C . LEU B 1 167 ? -20.416 -2.079 41.807 1.00 21.82 167 LEU B C 1
ATOM 3359 O O . LEU B 1 167 ? -20.203 -0.834 41.869 1.00 20.76 167 LEU B O 1
ATOM 3364 N N . ILE B 1 168 ? -21.609 -2.596 41.470 1.00 20.23 168 ILE B N 1
ATOM 3365 C CA . ILE B 1 168 ? -22.665 -1.702 41.161 1.00 20.66 168 ILE B CA 1
ATOM 3366 C C . ILE B 1 168 ? -23.054 -0.925 42.409 1.00 26.95 168 ILE B C 1
ATOM 3367 O O . ILE B 1 168 ? -23.307 0.308 42.382 1.00 22.39 168 ILE B O 1
ATOM 3372 N N . GLU B 1 169 ? -23.056 -1.626 43.535 1.00 23.41 169 GLU B N 1
ATOM 3373 C CA . GLU B 1 169 ? -23.304 -0.940 44.813 1.00 26.00 169 GLU B CA 1
ATOM 3374 C C . GLU B 1 169 ? -22.257 0.148 45.051 1.00 26.83 169 GLU B C 1
ATOM 3375 O O . GLU B 1 169 ? -22.605 1.309 45.421 1.00 25.02 169 GLU B O 1
ATOM 3381 N N . LYS B 1 170 ? -20.990 -0.195 44.808 1.00 24.79 170 LYS B N 1
ATOM 3382 C CA . LYS B 1 170 ? -19.919 0.791 44.992 1.00 24.36 170 LYS B CA 1
ATOM 3383 C C . LYS B 1 170 ? -20.072 2.000 44.064 1.00 25.98 170 LYS B C 1
ATOM 3384 O O . LYS B 1 170 ? -19.769 3.130 44.441 1.00 29.26 170 LYS B O 1
ATOM 3390 N N . SER B 1 171 ? -20.527 1.773 42.845 1.00 26.32 171 SER B N 1
ATOM 3391 C CA . SER B 1 171 ? -20.559 2.869 41.879 1.00 27.02 171 SER B CA 1
ATOM 3392 C C . SER B 1 171 ? -21.606 3.962 42.281 1.00 27.85 171 SER B C 1
ATOM 3393 O O . SER B 1 171 ? -21.549 5.064 41.801 1.00 24.45 171 SER B O 1
ATOM 3396 N N . LYS B 1 172 ? -22.547 3.611 43.165 1.00 28.68 172 LYS B N 1
ATOM 3397 C CA . LYS B 1 172 ? -23.601 4.540 43.629 1.00 29.86 172 LYS B CA 1
ATOM 3398 C C . LYS B 1 172 ? -23.136 5.355 44.841 1.00 29.60 172 LYS B C 1
ATOM 3399 O O . LYS B 1 172 ? -23.845 6.252 45.319 1.00 27.21 172 LYS B O 1
ATOM 3405 N N . GLU B 1 173 ? -21.945 5.057 45.330 1.00 28.29 173 GLU B N 1
ATOM 3406 C CA . GLU B 1 173 ? -21.438 5.796 46.486 1.00 26.25 173 GLU B CA 1
ATOM 3407 C C . GLU B 1 173 ? -20.917 7.163 46.062 1.00 33.94 173 GLU B C 1
ATOM 3408 O O . GLU B 1 173 ? -20.593 7.378 44.899 1.00 29.00 173 GLU B O 1
ATOM 3414 N N . ILE B 1 174 ? -20.886 8.110 46.995 1.00 31.62 174 ILE B N 1
ATOM 3415 C CA . ILE B 1 174 ? -20.234 9.389 46.713 1.00 32.02 174 ILE B CA 1
ATOM 3416 C C . ILE B 1 174 ? -18.710 9.219 46.733 1.00 35.70 174 ILE B C 1
ATOM 3417 O O . ILE B 1 174 ? -18.151 8.809 47.744 1.00 36.31 174 ILE B O 1
ATOM 3422 N N . PRO B 1 175 ? -18.010 9.565 45.612 1.00 28.13 175 PRO B N 1
ATOM 3423 C CA . PRO B 1 175 ? -16.566 9.403 45.536 1.00 34.19 175 PRO B CA 1
ATOM 3424 C C . PRO B 1 175 ? -15.849 10.262 46.599 1.00 36.05 175 PRO B C 1
ATOM 3425 O O . PRO B 1 175 ? -16.400 11.266 47.024 1.00 37.46 175 PRO B O 1
ATOM 3429 N N . LYS B 1 176 ? -14.679 9.825 47.041 1.00 40.06 176 LYS B N 1
ATOM 3430 C CA . LYS B 1 176 ? -13.866 10.527 48.038 1.00 44.18 176 LYS B CA 1
ATOM 3431 C C . LYS B 1 176 ? -12.357 10.309 47.735 1.00 44.73 176 LYS B C 1
ATOM 3432 O O . LYS B 1 176 ? -11.882 9.171 47.570 1.00 47.43 176 LYS B O 1
ATOM 3438 N N . PHE B 1 177 ? -11.605 11.394 47.611 1.00 48.97 177 PHE B N 1
ATOM 3439 C CA . PHE B 1 177 ? -10.182 11.264 47.252 1.00 50.95 177 PHE B CA 1
ATOM 3440 C C . PHE B 1 177 ? -9.214 11.982 48.259 1.00 53.66 177 PHE B C 1
ATOM 3441 O O . PHE B 1 177 ? -9.519 13.057 48.831 1.00 55.35 177 PHE B O 1
ATOM 3449 N N . ASN B 1 189 ? 7.472 7.876 38.062 1.00 47.24 189 ASN B N 1
ATOM 3450 C CA . ASN B 1 189 ? 8.688 7.905 38.862 1.00 41.10 189 ASN B CA 1
ATOM 3451 C C . ASN B 1 189 ? 9.929 7.223 38.272 1.00 37.48 189 ASN B C 1
ATOM 3452 O O . ASN B 1 189 ? 9.851 6.112 37.757 1.00 33.22 189 ASN B O 1
ATOM 3457 N N . ILE B 1 190 ? 11.085 7.879 38.428 1.00 39.18 190 ILE B N 1
ATOM 3458 C CA . ILE B 1 190 ? 12.314 7.460 37.752 1.00 37.90 190 ILE B CA 1
ATOM 3459 C C . ILE B 1 190 ? 12.827 6.115 38.237 1.00 33.27 190 ILE B C 1
ATOM 3460 O O . ILE B 1 190 ? 13.200 5.268 37.442 1.00 30.04 190 ILE B O 1
ATOM 3465 N N . SER B 1 191 ? 12.799 5.895 39.543 1.00 35.16 191 SER B N 1
ATOM 3466 C CA . SER B 1 191 ? 13.150 4.591 40.110 1.00 33.42 191 SER B CA 1
ATOM 3467 C C . SER B 1 191 ? 12.282 3.400 39.604 1.00 30.78 191 SER B C 1
ATOM 3468 O O . SER B 1 191 ? 12.780 2.305 39.341 1.00 30.19 191 SER B O 1
ATOM 3471 N N . ASP B 1 192 ? 10.975 3.606 39.533 1.00 32.88 192 ASP B N 1
ATOM 3472 C CA . ASP B 1 192 ? 10.053 2.601 39.003 1.00 28.27 192 ASP B CA 1
ATOM 3473 C C . ASP B 1 192 ? 10.317 2.402 37.543 1.00 23.87 192 ASP B C 1
ATOM 3474 O O . ASP B 1 192 ? 10.299 1.301 37.072 1.00 25.36 192 ASP B O 1
ATOM 3479 N N . LYS B 1 193 ? 10.540 3.469 36.806 1.00 21.93 193 LYS B N 1
ATOM 3480 C CA . LYS B 1 193 ? 10.750 3.319 35.374 1.00 26.82 193 LYS B CA 1
ATOM 3481 C C . LYS B 1 193 ? 12.013 2.487 35.151 1.00 26.33 193 LYS B C 1
ATOM 3482 O O . LYS B 1 193 ? 12.050 1.576 34.296 1.00 22.54 193 LYS B O 1
ATOM 3488 N N . ILE B 1 194 ? 13.055 2.806 35.920 1.00 24.27 194 ILE B N 1
ATOM 3489 C CA . ILE B 1 194 ? 14.295 2.082 35.741 1.00 24.44 194 ILE B CA 1
ATOM 3490 C C . ILE B 1 194 ? 14.153 0.639 36.185 1.00 23.30 194 ILE B C 1
ATOM 3491 O O . ILE B 1 194 ? 14.647 -0.256 35.550 1.00 22.31 194 ILE B O 1
ATOM 3496 N N . ASP B 1 195 ? 13.449 0.427 37.262 1.00 23.96 195 ASP B N 1
ATOM 3497 C CA . ASP B 1 195 ? 13.205 -0.959 37.687 1.00 23.12 195 ASP B CA 1
ATOM 3498 C C . ASP B 1 195 ? 12.429 -1.722 36.619 1.00 19.90 195 ASP B C 1
ATOM 3499 O O . ASP B 1 195 ? 12.748 -2.840 36.302 1.00 22.21 195 ASP B O 1
ATOM 3504 N N . LYS B 1 196 ? 11.404 -1.089 36.075 1.00 19.67 196 LYS B N 1
ATOM 3505 C CA . LYS B 1 196 ? 10.495 -1.782 35.150 1.00 23.14 196 LYS B CA 1
ATOM 3506 C C . LYS B 1 196 ? 11.198 -2.109 33.857 1.00 22.12 196 LYS B C 1
ATOM 3507 O O . LYS B 1 196 ? 11.157 -3.240 33.388 1.00 18.02 196 LYS B O 1
ATOM 3513 N N . GLU B 1 197 ? 11.864 -1.109 33.268 1.00 19.63 197 GLU B N 1
ATOM 3514 C CA . GLU B 1 197 ? 12.488 -1.299 31.951 1.00 21.36 197 GLU B CA 1
ATOM 3515 C C . GLU B 1 197 ? 13.722 -2.215 31.993 1.00 19.44 197 GLU B C 1
ATOM 3516 O O . GLU B 1 197 ? 13.930 -3.016 31.104 1.00 16.88 197 GLU B O 1
ATOM 3522 N N . THR B 1 198 ? 14.505 -2.128 33.069 1.00 20.84 198 THR B N 1
ATOM 3523 C CA . THR B 1 198 ? 15.567 -3.093 33.184 1.00 18.35 198 THR B CA 1
ATOM 3524 C C . THR B 1 198 ? 15.046 -4.538 33.251 1.00 20.45 198 THR B C 1
ATOM 3525 O O . THR B 1 198 ? 15.676 -5.436 32.729 1.00 18.11 198 THR B O 1
ATOM 3529 N N . ARG B 1 199 ? 13.901 -4.767 33.898 1.00 20.13 199 ARG B N 1
ATOM 3530 C CA A ARG B 1 199 ? 13.327 -6.129 33.898 0.50 21.06 199 ARG B CA 1
ATOM 3531 C CA B ARG B 1 199 ? 13.343 -6.133 33.894 0.50 21.05 199 ARG B CA 1
ATOM 3532 C C . ARG B 1 199 ? 12.914 -6.533 32.472 1.00 19.04 199 ARG B C 1
ATOM 3533 O O . ARG B 1 199 ? 13.120 -7.670 32.022 1.00 17.38 199 ARG B O 1
ATOM 3548 N N . LYS B 1 200 ? 12.284 -5.603 31.768 1.00 19.65 200 LYS B N 1
ATOM 3549 C CA . LYS B 1 200 ? 11.826 -5.941 30.411 1.00 20.41 200 LYS B CA 1
ATOM 3550 C C . LYS B 1 200 ? 13.041 -6.269 29.516 1.00 20.11 200 LYS B C 1
ATOM 3551 O O . LYS B 1 200 ? 13.014 -7.217 28.757 1.00 22.54 200 LYS B O 1
ATOM 3557 N N . ILE B 1 201 ? 14.101 -5.456 29.642 1.00 17.77 201 ILE B N 1
ATOM 3558 C CA . ILE B 1 201 ? 15.335 -5.702 28.878 1.00 21.56 201 ILE B CA 1
ATOM 3559 C C . ILE B 1 201 ? 15.930 -7.070 29.160 1.00 20.10 201 ILE B C 1
ATOM 3560 O O . ILE B 1 201 ? 16.223 -7.828 28.225 1.00 24.34 201 ILE B O 1
ATOM 3565 N N . VAL B 1 202 ? 16.096 -7.373 30.434 1.00 21.14 202 VAL B N 1
ATOM 3566 C CA . VAL B 1 202 ? 16.506 -8.724 30.867 1.00 22.73 202 VAL B CA 1
ATOM 3567 C C . VAL B 1 202 ? 15.668 -9.851 30.215 1.00 24.79 202 VAL B C 1
ATOM 3568 O O . VAL B 1 202 ? 16.195 -10.791 29.632 1.00 25.37 202 VAL B O 1
ATOM 3572 N N . SER B 1 203 ? 14.350 -9.703 30.260 1.00 22.17 203 SER B N 1
ATOM 3573 C CA . SER B 1 203 ? 13.461 -10.718 29.723 1.00 24.83 203 SER B CA 1
ATOM 3574 C C . SER B 1 203 ? 13.674 -10.869 28.231 1.00 25.92 203 SER B C 1
ATOM 3575 O O . SER B 1 203 ? 13.758 -11.985 27.673 1.00 25.67 203 SER B O 1
ATOM 3578 N N . GLU B 1 204 ? 13.869 -9.740 27.581 1.00 23.69 204 GLU B N 1
ATOM 3579 C CA . GLU B 1 204 ? 14.030 -9.756 26.134 1.00 25.99 204 GLU B CA 1
ATOM 3580 C C . GLU B 1 204 ? 15.387 -10.315 25.692 1.00 28.95 204 GLU B C 1
ATOM 3581 O O . GLU B 1 204 ? 15.473 -10.989 24.666 1.00 31.11 204 GLU B O 1
ATOM 3587 N N . TYR B 1 205 ? 16.432 -10.086 26.483 1.00 27.45 205 TYR B N 1
ATOM 3588 C CA . TYR B 1 205 ? 17.705 -10.716 26.208 1.00 28.58 205 TYR B CA 1
ATOM 3589 C C . TYR B 1 205 ? 17.628 -12.214 26.443 1.00 34.44 205 TYR B C 1
ATOM 3590 O O . TYR B 1 205 ? 18.098 -13.023 25.630 1.00 33.92 205 TYR B O 1
ATOM 3599 N N . ILE B 1 206 ? 17.013 -12.593 27.557 1.00 31.45 206 ILE B N 1
ATOM 3600 C CA . ILE B 1 206 ? 16.929 -14.005 27.803 1.00 33.81 206 ILE B CA 1
ATOM 3601 C C . ILE B 1 206 ? 16.244 -14.732 26.656 1.00 38.57 206 ILE B C 1
ATOM 3602 O O . ILE B 1 206 ? 16.722 -15.782 26.196 1.00 38.20 206 ILE B O 1
ATOM 3607 N N . LYS B 1 207 ? 15.159 -14.163 26.146 1.00 34.05 207 LYS B N 1
ATOM 3608 C CA . LYS B 1 207 ? 14.452 -14.827 25.039 1.00 37.11 207 LYS B CA 1
ATOM 3609 C C . LYS B 1 207 ? 15.201 -14.742 23.700 1.00 42.01 207 LYS B C 1
ATOM 3610 O O . LYS B 1 207 ? 15.462 -15.762 23.057 1.00 41.41 207 LYS B O 1
ATOM 3616 N N . SER B 1 208 ? 15.578 -13.532 23.302 1.00 40.64 208 SER B N 1
ATOM 3617 C CA . SER B 1 208 ? 16.291 -13.335 22.037 1.00 42.94 208 SER B CA 1
ATOM 3618 C C . SER B 1 208 ? 17.594 -14.104 21.959 1.00 43.86 208 SER B C 1
ATOM 3619 O O . SER B 1 208 ? 17.945 -14.645 20.923 1.00 47.63 208 SER B O 1
ATOM 3622 N N . LYS B 1 209 ? 18.331 -14.131 23.054 1.00 43.76 209 LYS B N 1
ATOM 3623 C CA . LYS B 1 209 ? 19.570 -14.893 23.093 1.00 44.49 209 LYS B CA 1
ATOM 3624 C C . LYS B 1 209 ? 19.376 -16.392 23.427 1.00 46.45 209 LYS B C 1
ATOM 3625 O O . LYS B 1 209 ? 20.347 -17.151 23.412 1.00 45.64 209 LYS B O 1
ATOM 3631 N N . LYS B 1 210 ? 18.157 -16.822 23.760 1.00 44.36 210 LYS B N 1
ATOM 3632 C CA . LYS B 1 210 ? 17.990 -18.162 24.318 1.00 45.49 210 LYS B CA 1
ATOM 3633 C C . LYS B 1 210 ? 19.089 -18.532 25.321 1.00 48.26 210 LYS B C 1
ATOM 3634 O O . LYS B 1 210 ? 19.831 -19.507 25.108 1.00 44.43 210 LYS B O 1
ATOM 3640 N N . LEU B 1 211 ? 19.202 -17.761 26.399 1.00 45.14 211 LEU B N 1
ATOM 3641 C CA . LEU B 1 211 ? 20.210 -18.021 27.426 1.00 43.41 211 LEU B CA 1
ATOM 3642 C C . LEU B 1 211 ? 19.934 -19.330 28.116 1.00 47.88 211 LEU B C 1
ATOM 3643 O O . LEU B 1 211 ? 18.784 -19.659 28.378 1.00 49.36 211 LEU B O 1
ATOM 3648 N N . ASP B 1 212 ? 20.968 -20.096 28.446 1.00 49.93 212 ASP B N 1
ATOM 3649 C CA . ASP B 1 212 ? 20.683 -21.308 29.207 1.00 51.15 212 ASP B CA 1
ATOM 3650 C C . ASP B 1 212 ? 20.262 -20.889 30.630 1.00 48.43 212 ASP B C 1
ATOM 3651 O O . ASP B 1 212 ? 20.303 -19.682 30.959 1.00 43.18 212 ASP B O 1
ATOM 3656 N N . LYS B 1 213 ? 19.846 -21.862 31.457 1.00 47.11 213 LYS B N 1
ATOM 3657 C CA . LYS B 1 213 ? 19.311 -21.552 32.792 1.00 48.15 213 LYS B CA 1
ATOM 3658 C C . LYS B 1 213 ? 20.390 -20.954 33.697 1.00 44.04 213 LYS B C 1
ATOM 3659 O O . LYS B 1 213 ? 20.133 -20.176 34.621 1.00 39.00 213 LYS B O 1
ATOM 3665 N N . ASP B 1 214 ? 21.614 -21.324 33.435 1.00 44.69 214 ASP B N 1
ATOM 3666 C CA . ASP B 1 214 ? 22.664 -20.770 34.267 1.00 47.06 214 ASP B CA 1
ATOM 3667 C C . ASP B 1 214 ? 22.994 -19.295 33.940 1.00 40.69 214 ASP B C 1
ATOM 3668 O O . ASP B 1 214 ? 23.203 -18.476 34.848 1.00 39.05 214 ASP B O 1
ATOM 3673 N N . LYS B 1 215 ? 22.981 -18.958 32.647 1.00 43.21 215 LYS B N 1
ATOM 3674 C CA . LYS B 1 215 ? 23.192 -17.589 32.193 1.00 41.43 215 LYS B CA 1
ATOM 3675 C C . LYS B 1 215 ? 22.036 -16.665 32.624 1.00 37.37 215 LYS B C 1
ATOM 3676 O O . LYS B 1 215 ? 22.207 -15.474 32.855 1.00 33.66 215 LYS B O 1
ATOM 3682 N N . ILE B 1 216 ? 20.839 -17.231 32.705 1.00 37.53 216 ILE B N 1
ATOM 3683 C CA . ILE B 1 216 ? 19.661 -16.483 33.121 1.00 33.30 216 ILE B CA 1
ATOM 3684 C C . ILE B 1 216 ? 19.864 -16.013 34.513 1.00 31.23 216 ILE B C 1
ATOM 3685 O O . ILE B 1 216 ? 19.563 -14.892 34.860 1.00 27.42 216 ILE B O 1
ATOM 3690 N N . LYS B 1 217 ? 20.380 -16.896 35.355 1.00 36.47 217 LYS B N 1
ATOM 3691 C CA . LYS B 1 217 ? 20.491 -16.550 36.747 1.00 34.56 217 LYS B CA 1
ATOM 3692 C C . LYS B 1 217 ? 21.600 -15.529 36.919 1.00 35.27 217 LYS B C 1
ATOM 3693 O O . LYS B 1 217 ? 21.511 -14.681 37.798 1.00 29.43 217 LYS B O 1
ATOM 3699 N N . GLU B 1 218 ? 22.630 -15.602 36.063 1.00 33.87 218 GLU B N 1
ATOM 3700 C CA . GLU B 1 218 ? 23.731 -14.609 36.087 1.00 35.93 218 GLU B CA 1
ATOM 3701 C C . GLU B 1 218 ? 23.187 -13.204 35.726 1.00 33.37 218 GLU B C 1
ATOM 3702 O O . GLU B 1 218 ? 23.394 -12.216 36.438 1.00 29.43 218 GLU B O 1
ATOM 3708 N N . VAL B 1 219 ? 22.450 -13.167 34.630 1.00 29.46 219 VAL B N 1
ATOM 3709 C CA . VAL B 1 219 ? 21.828 -11.938 34.143 1.00 30.41 219 VAL B CA 1
ATOM 3710 C C . VAL B 1 219 ? 20.828 -11.296 35.116 1.00 29.25 219 VAL B C 1
ATOM 3711 O O . VAL B 1 219 ? 20.8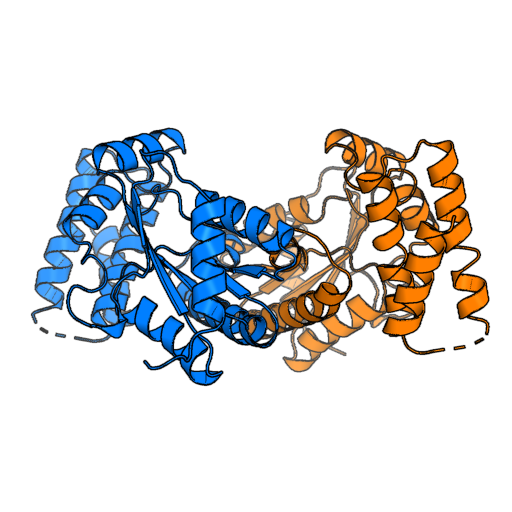18 -10.066 35.325 1.00 29.48 219 VAL B O 1
ATOM 3715 N N . VAL B 1 220 ? 19.968 -12.127 35.705 1.00 26.86 220 VAL B N 1
ATOM 3716 C CA . VAL B 1 220 ? 19.137 -11.646 36.812 1.00 29.99 220 VAL B CA 1
ATOM 3717 C C . VAL B 1 220 ? 19.933 -11.021 37.946 1.00 28.75 220 VAL B C 1
ATOM 3718 O O . VAL B 1 220 ? 19.572 -9.985 38.484 1.00 28.32 220 VAL B O 1
ATOM 3722 N N . GLU B 1 221 ? 21.004 -11.671 38.326 1.00 32.55 221 GLU B N 1
ATOM 3723 C CA . GLU B 1 221 ? 21.820 -11.131 39.408 1.00 37.98 221 GLU B CA 1
ATOM 3724 C C . GLU B 1 221 ? 22.532 -9.860 38.939 1.00 33.90 221 GLU B C 1
ATOM 3725 O O . GLU B 1 221 ? 22.686 -8.864 39.670 1.00 33.96 221 GLU B O 1
ATOM 3731 N N . LEU B 1 222 ? 22.980 -9.905 37.701 1.00 32.46 222 LEU B N 1
ATOM 3732 C CA . LEU B 1 222 ? 23.576 -8.703 37.133 1.00 30.45 222 LEU B CA 1
ATOM 3733 C C . LEU B 1 222 ? 22.629 -7.502 37.244 1.00 30.30 222 LEU B C 1
ATOM 3734 O O . LEU B 1 222 ? 23.054 -6.435 37.642 1.00 27.76 222 LEU B O 1
ATOM 3739 N N . ARG B 1 223 ? 21.338 -7.667 36.903 1.00 28.75 223 ARG B N 1
ATOM 3740 C CA . ARG B 1 223 ? 20.391 -6.571 37.036 1.00 27.40 223 ARG B CA 1
ATOM 3741 C C . ARG B 1 223 ? 20.296 -6.084 38.452 1.00 28.18 223 ARG B C 1
ATOM 3742 O O . ARG B 1 223 ? 20.330 -4.894 38.717 1.00 24.95 223 ARG B O 1
ATOM 3750 N N . LYS B 1 224 ? 20.123 -7.017 39.379 1.00 29.11 224 LYS B N 1
ATOM 3751 C CA . LYS B 1 224 ? 20.104 -6.650 40.809 1.00 32.67 224 LYS B CA 1
ATOM 3752 C C . LYS B 1 224 ? 21.318 -5.775 41.224 1.00 35.34 224 LYS B C 1
ATOM 3753 O O . LYS B 1 224 ? 21.146 -4.663 41.783 1.00 29.24 224 LYS B O 1
ATOM 3759 N N A GLU B 1 225 ? 22.519 -6.283 40.937 0.50 33.29 225 GLU B N 1
ATOM 3760 N N B GLU B 1 225 ? 22.519 -6.279 40.950 0.50 33.29 225 GLU B N 1
ATOM 3761 C CA A GLU B 1 225 ? 23.770 -5.571 41.247 0.50 37.07 225 GLU B CA 1
ATOM 3762 C CA B GLU B 1 225 ? 23.744 -5.537 41.267 0.50 37.07 225 GLU B CA 1
ATOM 3763 C C A GLU B 1 225 ? 23.807 -4.205 40.606 0.50 35.06 225 GLU B C 1
ATOM 3764 C C B GLU B 1 225 ? 23.727 -4.177 40.629 0.50 35.07 225 GLU B C 1
ATOM 3765 O O A GLU B 1 225 ? 24.151 -3.221 41.258 0.50 36.99 225 GLU B O 1
ATOM 3766 O O B GLU B 1 225 ? 23.934 -3.168 41.310 0.50 36.94 225 GLU B O 1
ATOM 3777 N N . PHE B 1 226 ? 23.422 -4.148 39.329 1.00 34.39 226 PHE B N 1
ATOM 3778 C CA . PHE B 1 226 ? 23.369 -2.895 38.573 1.00 32.43 226 PHE B CA 1
ATOM 3779 C C . PHE B 1 226 ? 22.458 -1.865 39.250 1.00 33.61 226 PHE B C 1
ATOM 3780 O O . PHE B 1 226 ? 22.831 -0.697 39.418 1.00 32.53 226 PHE B O 1
ATOM 3788 N N . LEU B 1 227 ? 21.262 -2.293 39.637 1.00 33.57 227 LEU B N 1
ATOM 3789 C CA . LEU B 1 227 ? 20.257 -1.379 40.180 1.00 30.04 227 LEU B CA 1
ATOM 3790 C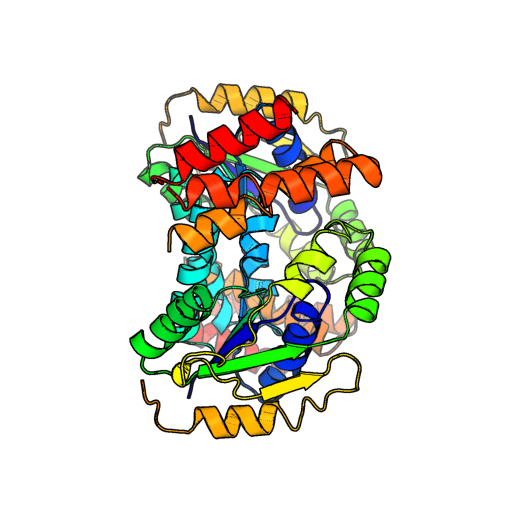 C . LEU B 1 227 ? 20.741 -0.730 41.510 1.00 37.60 227 LEU B C 1
ATOM 3791 O O . LEU B 1 227 ? 20.408 0.401 41.812 1.00 39.83 227 LEU B O 1
ATOM 3796 N N . LYS B 1 228 ? 21.549 -1.477 42.252 1.00 36.69 228 LYS B N 1
ATOM 3797 C CA . LYS B 1 228 ? 22.252 -1.046 43.467 1.00 40.12 228 LYS B CA 1
ATOM 3798 C C . LYS B 1 228 ? 23.156 0.139 43.162 1.00 43.22 228 LYS B C 1
ATOM 3799 O O . LYS B 1 228 ? 23.026 1.249 43.698 1.00 43.56 228 LYS B O 1
ATOM 3805 N N . LYS B 1 229 ? 24.091 -0.119 42.273 1.00 42.32 229 LYS B N 1
ATOM 3806 C CA . LYS B 1 229 ? 24.980 0.917 41.827 1.00 42.22 229 LYS B CA 1
ATOM 3807 C C . LYS B 1 229 ? 24.251 2.173 41.350 1.00 41.97 229 LYS B C 1
ATOM 3808 O O . LYS B 1 229 ? 24.723 3.243 41.588 1.00 44.87 229 LYS B O 1
ATOM 3814 N N . ILE B 1 230 ? 23.101 2.051 40.683 1.00 40.86 230 ILE B N 1
ATOM 3815 C CA . ILE B 1 230 ? 22.393 3.231 40.162 1.00 43.50 230 ILE B CA 1
ATOM 3816 C C . ILE B 1 230 ? 21.671 3.970 41.277 1.00 45.91 230 ILE B C 1
ATOM 3817 O O . ILE B 1 230 ? 21.462 5.183 41.199 1.00 48.36 230 ILE B O 1
ATOM 3822 N N . LYS B 1 231 ? 21.260 3.245 42.312 1.00 46.23 231 LYS B N 1
ATOM 3823 C CA . LYS B 1 231 ? 20.592 3.918 43.421 1.00 50.77 231 LYS B CA 1
ATOM 3824 C C . LYS B 1 231 ? 21.582 4.892 44.067 1.00 51.55 231 LYS B C 1
ATOM 3825 O O . LYS B 1 231 ? 21.210 6.009 44.433 1.00 51.39 231 LYS B O 1
ATOM 3831 N N . LYS B 1 232 ? 22.844 4.471 44.166 1.00 49.76 232 LYS B N 1
ATOM 3832 C CA . LYS B 1 232 ? 23.896 5.309 44.769 1.00 54.65 232 LYS B CA 1
ATOM 3833 C C . LYS B 1 232 ? 24.081 6.626 43.989 1.00 59.19 232 LYS B C 1
ATOM 3834 O O . LYS B 1 232 ? 24.350 6.633 42.775 1.00 57.47 232 LYS B O 1
ATOM 3840 N N . VAL B 1 236 ? 19.906 10.704 38.519 1.00 58.86 236 VAL B N 1
ATOM 3841 C CA . VAL B 1 236 ? 20.129 10.050 37.223 1.00 55.97 236 VAL B CA 1
ATOM 3842 C C . VAL B 1 236 ? 19.053 10.389 36.202 1.00 54.69 236 VAL B C 1
ATOM 3843 O O . VAL B 1 236 ? 17.944 10.795 36.567 1.00 55.58 236 VAL B O 1
ATOM 3847 N N . ASP B 1 237 ? 19.374 10.208 34.922 1.00 49.96 237 ASP B N 1
ATOM 3848 C CA . ASP B 1 237 ? 18.344 10.252 33.883 1.00 49.62 237 ASP B CA 1
ATOM 3849 C C . ASP B 1 237 ? 18.192 8.889 33.200 1.00 44.10 237 ASP B C 1
ATOM 3850 O O . ASP B 1 237 ? 19.182 8.206 32.838 1.00 40.97 237 ASP B O 1
ATOM 3855 N N . ALA B 1 238 ? 16.941 8.543 32.962 1.00 42.77 238 ALA B N 1
ATOM 3856 C CA . ALA B 1 238 ? 16.606 7.180 32.637 1.00 39.78 238 ALA B CA 1
ATOM 3857 C C . ALA B 1 238 ? 17.118 6.677 31.289 1.00 34.22 238 ALA B C 1
ATOM 3858 O O . ALA B 1 238 ? 17.631 5.593 31.226 1.00 34.47 238 ALA B O 1
ATOM 3860 N N . ASP B 1 239 ? 17.014 7.457 30.223 1.00 36.34 239 ASP B N 1
ATOM 3861 C CA . ASP B 1 239 ? 17.541 6.997 28.940 1.00 39.96 239 ASP B CA 1
ATOM 3862 C C . ASP B 1 239 ? 19.017 6.529 28.977 1.00 35.94 239 ASP B C 1
ATOM 3863 O O . ASP B 1 239 ? 19.390 5.500 28.382 1.00 34.06 239 ASP B O 1
ATOM 3868 N N . ARG B 1 240 ? 19.860 7.308 29.640 1.00 38.70 240 ARG B N 1
ATOM 3869 C CA . ARG B 1 240 ? 21.295 7.026 29.678 1.00 36.78 240 ARG B CA 1
ATOM 3870 C C . ARG B 1 240 ? 21.559 5.769 30.494 1.00 31.46 240 ARG B C 1
ATOM 3871 O O . ARG B 1 240 ? 22.366 4.902 30.080 1.00 27.25 240 ARG B O 1
ATOM 3879 N N . VAL B 1 241 ? 20.881 5.674 31.634 1.00 31.72 241 VAL B N 1
ATOM 3880 C CA . VAL B 1 241 ? 21.027 4.504 32.476 1.00 31.49 241 VAL B CA 1
ATOM 3881 C C . VAL B 1 241 ? 20.606 3.247 31.696 1.00 30.19 241 VAL B C 1
ATOM 3882 O O . VAL B 1 241 ? 21.283 2.241 31.742 1.00 26.75 241 VAL B O 1
ATOM 3886 N N . LEU B 1 242 ? 19.507 3.332 30.959 1.00 26.83 242 LEU B N 1
ATOM 3887 C CA . LEU B 1 242 ? 18.988 2.171 30.273 1.00 21.88 242 LEU B CA 1
ATOM 3888 C C . LEU B 1 242 ? 19.873 1.752 29.108 1.00 24.67 242 LEU B C 1
ATOM 3889 O O . LEU B 1 242 ? 20.052 0.567 28.833 1.00 22.59 242 LEU B O 1
ATOM 3894 N N . LYS B 1 243 ? 20.449 2.733 28.412 1.00 23.28 243 LYS B N 1
ATOM 3895 C CA . LYS B 1 243 ? 21.403 2.444 27.350 1.00 27.48 243 LYS B CA 1
ATOM 3896 C C . LYS B 1 243 ? 22.648 1.732 27.947 1.00 22.83 243 LYS B C 1
ATOM 3897 O O . LYS B 1 243 ? 23.141 0.794 27.380 1.00 25.41 243 LYS B O 1
ATOM 3903 N N . GLU B 1 244 ? 23.107 2.190 29.098 1.00 25.14 244 GLU B N 1
ATOM 3904 C CA . GLU B 1 244 ? 24.239 1.544 29.777 1.00 27.76 244 GLU B CA 1
ATOM 3905 C C . GLU B 1 244 ? 23.889 0.129 30.199 1.00 25.54 244 GLU B C 1
ATOM 3906 O O . GLU B 1 244 ? 24.713 -0.784 30.121 1.00 24.31 244 GLU B O 1
ATOM 3912 N N . PHE B 1 245 ? 22.667 -0.064 30.684 1.00 22.85 245 PHE B N 1
ATOM 3913 C CA . PHE B 1 245 ? 22.305 -1.418 31.067 1.00 19.47 245 PHE B CA 1
ATOM 3914 C C . PHE B 1 245 ? 22.376 -2.353 29.872 1.00 20.96 245 PHE B C 1
ATOM 3915 O O . PHE B 1 245 ? 22.744 -3.485 29.981 1.00 19.30 245 PHE B O 1
ATOM 3923 N N . LYS B 1 246 ? 21.932 -1.893 28.715 1.00 22.29 246 LYS B N 1
ATOM 3924 C CA . LYS B 1 246 ? 21.963 -2.728 27.572 1.00 20.07 246 LYS B CA 1
ATOM 3925 C C . LYS B 1 246 ? 23.391 -2.963 27.185 1.00 22.61 246 LYS B C 1
ATOM 3926 O O . LYS B 1 246 ? 23.741 -4.050 26.774 1.00 24.39 246 LYS B O 1
ATOM 3932 N N . ASP B 1 247 ? 24.188 -1.911 27.278 1.00 23.20 247 ASP B N 1
ATOM 3933 C CA . ASP B 1 247 ? 25.642 -2.040 26.942 1.00 27.09 247 ASP B CA 1
ATOM 3934 C C . ASP B 1 247 ? 26.268 -3.112 27.871 1.00 25.19 247 ASP B C 1
ATOM 3935 O O . ASP B 1 247 ? 27.088 -3.932 27.450 1.00 27.73 247 ASP B O 1
ATOM 3940 N N . LEU B 1 248 ? 25.837 -3.110 29.129 1.00 24.47 248 LEU B N 1
ATOM 3941 C CA . LEU B 1 248 ? 26.351 -4.087 30.097 1.00 25.64 248 LEU B CA 1
ATOM 3942 C C . LEU B 1 248 ? 25.934 -5.496 29.679 1.00 25.65 248 LEU B C 1
ATOM 3943 O O . LEU B 1 248 ? 26.719 -6.422 29.735 1.00 24.70 248 LEU B O 1
ATOM 3948 N N . LEU B 1 249 ? 24.653 -5.712 29.353 1.00 24.78 249 LEU B N 1
ATOM 3949 C CA . LEU B 1 249 ? 24.312 -7.050 28.953 1.00 22.45 249 LEU B CA 1
ATOM 3950 C C . LEU B 1 249 ? 25.048 -7.488 27.712 1.00 24.79 249 LEU B C 1
ATOM 3951 O O . LEU B 1 249 ? 25.438 -8.650 27.593 1.00 23.81 249 LEU B O 1
ATOM 3956 N N . ASN B 1 250 ? 25.228 -6.585 26.756 1.00 25.40 250 ASN B N 1
ATOM 3957 C CA . ASN B 1 250 ? 26.002 -6.950 25.542 1.00 27.24 250 ASN B CA 1
ATOM 3958 C C . ASN B 1 250 ? 27.439 -7.384 25.921 1.00 29.18 250 ASN B C 1
ATOM 3959 O O . ASN B 1 250 ? 27.937 -8.449 25.507 1.00 31.73 250 ASN B O 1
ATOM 3964 N N . SER B 1 251 ? 28.092 -6.554 26.713 1.00 26.22 251 SER B N 1
ATOM 3965 C CA . SER B 1 251 ? 29.441 -6.884 27.209 1.00 29.29 251 SER B CA 1
ATOM 3966 C C . SER B 1 251 ? 29.504 -8.226 27.926 1.00 26.71 251 SER B C 1
ATOM 3967 O O . SER B 1 251 ? 30.450 -9.050 27.727 1.00 26.25 251 SER B O 1
ATOM 3970 N N . TYR B 1 252 ? 28.516 -8.444 28.785 1.00 22.15 252 TYR B N 1
ATOM 3971 C CA . TYR B 1 252 ? 28.552 -9.585 29.637 1.00 26.27 252 TYR B CA 1
ATOM 3972 C C . TYR B 1 252 ? 28.287 -10.837 28.836 1.00 28.95 252 TYR B C 1
ATOM 3973 O O . TYR B 1 252 ? 28.994 -11.809 29.063 1.00 28.72 252 TYR B O 1
#

Sequence (472 aa):
DIMLIILTGLPGVGKSTFSKNLAKILSKNNIDVIVLGSDLIRESFPVWKEKYEEFIKKSTYRLIDSALKNYWVIVDDTNYYNSMRRDLINIAKKYNKNYAIIYLKASLDVLIRRNIERGEKIPNEVIKKMYEKFDEPGKKYKWDEPFLIIDTTKDIDFNEIAKKLIEKSKEIPKFNISDKIDKETRKIVSEYIKSKKLDKDKIKEVVELRKEFLKKIKKVDADRVLKEFKDLLNSYDIMLIILTGLPGVGKSTFSKNLAKILSKNNIDVIVLGSDLIRESFPVWKEKYEEFIKKSTYRLIDSALKNYWVIVDDTNYYNSMRRDLINIAKKYNKNYAIIYLKASLDVLIRRNIERGEKIPNEEVIKKMYEKFDEPGKKYKWDEPFLIIDTTKDIDFNEEIAKKLIEKSKEIPKFNISDKIDKETRRKIVSEYIKSKKLDKDKIKEVVELRKEEFLKKIKKVDADRVLKEFKDLLNSY

InterPro domains:
  IPR013641 Protein KTI12/L-seryl-tRNA(Sec) kinase [PF08433] (1-246)
  IPR020024 L-seryl-tRNA(Sec) kinase, archaea [TIGR03574] (2-246)
  IPR027417 P-loop containing nucleoside triphosphate hydrolase [G3DSA:3.40.50.300] (1-184)
  IPR027417 P-loop containing nucleoside triphosphate hydrolase [SSF52540] (1-174)
  IPR052648 L-seryl-tRNA(Sec) kinase [PTHR20873] (65-229)

Organism: Methanocaldococcus jannaschii (strain ATCC 43067 / DSM 2661 / JAL-1 / JCM 10045 / NBRC 100440) (NCBI:txid243232)

Solvent-accessible surface area: 24354 Å² total; per-residue (Å²): 135,26,0,0,0,0,0,0,0,10,14,9,1,23,20,60,94,7,0,107,63,0,1,97,19,0,17,156,90,115,26,26,0,0,10,1,9,16,76,44,0,45,137,15,11,51,60,39,50,25,120,1,12,98,18,0,103,90,0,6,48,121,9,0,25,21,0,0,104,90,12,9,0,0,1,19,25,36,9,19,25,41,30,35,3,96,47,3,7,62,16,0,112,133,52,101,46,8,33,1,1,0,13,1,78,11,57,41,86,37,1,34,150,71,0,93,139,111,56,54,134,45,0,36,46,5,0,69,23,16,85,93,109,23,74,79,12,15,120,127,83,180,60,3,94,31,68,27,106,15,48,25,74,140,143,38,67,36,103,67,15,4,113,82,0,49,108,42,4,142,99,132,23,184,91,121,81,60,31,80,4,34,68,5,0,22,62,2,2,14,60,41,0,76,80,124,173,40,87,165,87,94,20,90,66,8,6,38,20,17,90,73,24,10,127,142,27,138,214,123,80,9,92,119,17,4,130,69,0,70,66,55,13,96,101,121,134,26,0,0,0,0,0,0,0,13,18,11,1,20,21,58,92,3,0,147,60,0,2,128,20,0,17,167,86,116,27,26,0,0,27,2,10,16,73,37,0,47,140,12,11,49,62,42,49,19,113,1,9,66,16,1,78,87,2,5,47,128,10,0,25,22,0,0,108,98,13,10,0,0,1,25,25,37,8,20,22,57,28,47,4,105,48,2,10,58,17,0,103,136,52,91,45,9,33,1,1,0,13,1,81,10,52,48,90,22,1,22,124,66,0,91,140,110,57,66,122,55,1,24,67,4,0,59,38,15,90,126,151,24,76,79,10,17,116,145,89,180,71,3,81,27,65,22,103,18,57,18,65,135,154,47,87,37,110,82,10,3,120,85,0,45,90,38,4,155,100,132,28,170,104,108,76,62,35,61,6,39,45,1,0,30,64,4,2,11,69,39,4,71,82,119,180,41,86,167,98,92,26,99,65,10,8,59,19,16,86,63,19,13,110,142,36,157,220,105,74,6,99,122,5,2,130,96,0,71,60,57,1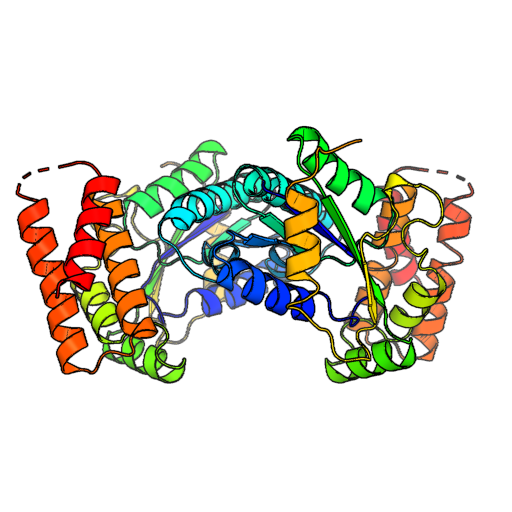2,99,103,127

B-factor: mean 28.46, std 9.98, range [9.92, 66.34]

Nearest PDB structures (foldseek):
  3a4l-assembly1_A  TM=1.004E+00  e=1.596E-40  Methanocaldococcus jannaschii
  3a4n-assembly1_B  TM=9.962E-01  e=3.079E-38  Methanocaldococcus jannaschii
  3adb-assembly1_A  TM=7.396E-01  e=5.138E-37  Methanocaldococcus jannaschii DSM 2661
  3adc-assembly1_A  TM=7.388E-01  e=1.007E-36  Methanocaldococcus jannaschii DSM 2661
  3add-assembly1_B  TM=7.378E-01  e=9.474E-37  Methanocaldococcus jannaschii DSM 2661

CATH classification: 3.40.50.300 (+1 more: 1.10.12.40)

Foldseek 3Di:
DAEEEEEAEFPLLCLVVVVVVLVVLLVVVVAAEDEAELCVVQVVDVDHDLVCVVVSLVVRLVVLLVQRVPHHYYYRYNPQDVVSVVSNVVSCVVVQFHYFYEYGYEDLVNSLVSCVVVVVLFPSVLSVVSVVPGDPFPNPDVQRDGPYYHYSVDDDDSNVVSVVVVVSRPDGHDHDLLVLLVVVLSVVLRCVCVVVVDDPVVNVVSVVVVVVLSVVVVCDDSVVSVVVSVVVVVVD/DAEEEEEAEAALLQLVVVVVVLCVVCVVVVAFEEEAELCVVQVVDPDDDLVCVVVSVVVRLVVLLVQSVPHHYYYRYNPQDVVSVVSSVVSCVVVQFHYFYEYGDEDLVSSVVSCVVVPVLFPSVLSVVSVVPGDQFPNPDPVRDGPYYHYSVDDDDSVVVSVSVVVRRPDRHDDDQLVSQVVLLSVLLRVCCVVVVDDPVVSVVSVVVSVVLSVVVVVDDRVVSNVVSNVVVVVD